Protein AF-A0A9W7LDR5-F1 (afdb_monomer)

Structure (mmCIF, N/CA/C/O backbone):
data_AF-A0A9W7LDR5-F1
#
_entry.id   AF-A0A9W7LDR5-F1
#
loop_
_atom_site.group_PDB
_atom_site.id
_atom_site.type_symbol
_atom_site.label_atom_id
_atom_site.label_alt_id
_atom_site.label_comp_id
_atom_site.label_asym_id
_atom_site.label_entity_id
_atom_site.label_seq_id
_atom_site.pdbx_PDB_ins_code
_atom_site.Cartn_x
_atom_site.Cartn_y
_atom_site.Cartn_z
_atom_site.occupancy
_atom_site.B_iso_or_equiv
_atom_site.auth_seq_id
_atom_site.auth_comp_id
_atom_site.auth_asym_id
_atom_site.auth_atom_id
_atom_site.pdbx_PDB_model_num
ATOM 1 N N . MET A 1 1 ? 31.366 5.902 -40.388 1.00 29.73 1 MET A N 1
ATOM 2 C CA . MET A 1 1 ? 31.018 4.593 -39.787 1.00 29.73 1 MET A CA 1
ATOM 3 C C . MET A 1 1 ? 30.268 4.828 -38.484 1.00 29.73 1 MET A C 1
ATOM 5 O O . MET A 1 1 ? 30.766 5.559 -37.641 1.00 29.73 1 MET A O 1
ATOM 9 N N . SER A 1 2 ? 29.068 4.271 -38.332 1.00 25.78 2 SER A N 1
ATOM 10 C CA . SER A 1 2 ? 28.262 4.372 -37.106 1.00 25.78 2 SER A CA 1
ATOM 11 C C . SER A 1 2 ? 28.671 3.299 -36.084 1.00 25.78 2 SER A C 1
ATOM 13 O O . SER A 1 2 ? 28.709 2.128 -36.468 1.00 25.78 2 SER A O 1
ATOM 15 N N . PRO A 1 3 ? 28.916 3.628 -34.801 1.00 29.62 3 PRO A N 1
ATOM 16 C CA . PRO A 1 3 ? 29.170 2.612 -33.784 1.00 29.62 3 PRO A CA 1
ATOM 17 C C . PRO A 1 3 ? 27.895 1.798 -33.522 1.00 29.62 3 PRO A C 1
ATOM 19 O O . PRO A 1 3 ? 26.805 2.354 -33.364 1.00 29.62 3 PRO A O 1
ATOM 22 N N . THR A 1 4 ? 28.034 0.474 -33.493 1.00 34.97 4 THR A N 1
ATOM 23 C CA . THR A 1 4 ? 26.921 -0.472 -33.340 1.00 34.97 4 THR A CA 1
ATOM 24 C C . THR A 1 4 ? 26.300 -0.411 -31.938 1.00 34.97 4 THR A C 1
ATOM 26 O O . THR A 1 4 ? 26.943 -0.016 -30.961 1.00 34.97 4 THR A O 1
ATOM 29 N N . SER A 1 5 ? 25.036 -0.834 -31.817 1.00 38.09 5 SER A N 1
ATOM 30 C CA . SER A 1 5 ? 24.276 -0.847 -30.551 1.00 38.09 5 SER A CA 1
ATOM 31 C C . SER A 1 5 ? 24.992 -1.586 -29.409 1.00 38.09 5 SER A C 1
ATOM 33 O O . SER A 1 5 ? 24.881 -1.179 -28.251 1.00 38.09 5 SER A O 1
ATOM 35 N N . SER A 1 6 ? 25.794 -2.602 -29.745 1.00 30.00 6 SER A N 1
ATOM 36 C CA . SER A 1 6 ? 26.651 -3.358 -28.823 1.00 30.00 6 SER A CA 1
ATOM 37 C C . SER A 1 6 ? 27.569 -2.465 -27.977 1.00 30.00 6 SER A C 1
ATOM 39 O O . SER A 1 6 ? 27.677 -2.660 -26.769 1.00 30.00 6 SER A O 1
ATOM 41 N N . SER A 1 7 ? 28.201 -1.450 -28.580 1.00 31.28 7 SER A N 1
ATOM 42 C CA . SER A 1 7 ? 29.142 -0.563 -27.875 1.00 31.28 7 SER A CA 1
ATOM 43 C C . SER A 1 7 ? 28.448 0.274 -26.789 1.00 31.28 7 SER A C 1
ATOM 45 O O . SER A 1 7 ? 28.997 0.477 -25.705 1.00 31.28 7 SER A O 1
ATOM 47 N N . ARG A 1 8 ? 27.196 0.690 -27.031 1.00 39.06 8 ARG A N 1
ATOM 48 C CA . ARG A 1 8 ? 26.398 1.462 -26.063 1.00 39.06 8 ARG A CA 1
ATOM 49 C C . ARG A 1 8 ? 25.951 0.603 -24.879 1.00 39.06 8 ARG A C 1
ATOM 51 O O . ARG A 1 8 ? 26.099 1.035 -23.739 1.00 39.06 8 ARG A O 1
ATOM 58 N N . SER A 1 9 ? 25.468 -0.616 -25.136 1.00 37.31 9 SER A N 1
ATOM 59 C CA . SER A 1 9 ? 25.101 -1.569 -24.075 1.00 37.31 9 SER A CA 1
ATOM 60 C C . SER A 1 9 ? 26.313 -1.947 -23.210 1.00 37.31 9 SER A C 1
ATOM 62 O O . SER A 1 9 ? 26.212 -1.968 -21.983 1.00 37.31 9 SER A O 1
ATOM 64 N N . SER A 1 10 ? 27.491 -2.134 -23.821 1.00 30.98 10 SER A N 1
ATOM 65 C CA . SER A 1 10 ? 28.729 -2.469 -23.104 1.00 30.98 10 SER A CA 1
ATOM 66 C C . SER A 1 10 ? 29.139 -1.415 -22.070 1.00 30.98 10 SER A C 1
ATOM 68 O O . SER A 1 10 ? 29.584 -1.782 -20.985 1.00 30.98 10 SER A O 1
ATOM 70 N N . LEU A 1 11 ? 28.986 -0.118 -22.363 1.00 37.34 11 LEU A N 1
ATOM 71 C CA . LEU A 1 11 ? 29.343 0.954 -21.422 1.00 37.34 11 LEU A CA 1
ATOM 72 C C . LEU A 1 11 ? 28.373 1.040 -20.236 1.00 37.34 11 LEU A C 1
ATOM 74 O O . LEU A 1 11 ? 28.818 1.140 -19.092 1.00 37.34 11 LEU A O 1
ATOM 78 N N . TYR A 1 12 ? 27.062 0.933 -20.479 1.00 38.19 12 TYR A N 1
ATOM 79 C CA . TYR A 1 12 ? 26.074 0.897 -19.394 1.00 38.19 12 TYR A CA 1
ATOM 80 C C . TYR A 1 12 ? 26.207 -0.368 -18.531 1.00 38.19 12 TYR A C 1
ATOM 82 O O . TYR A 1 12 ? 26.127 -0.278 -17.307 1.00 38.19 12 TYR A O 1
ATOM 90 N N . THR A 1 13 ? 26.490 -1.522 -19.141 1.00 38.00 13 THR A N 1
ATOM 91 C CA . THR A 1 13 ? 26.694 -2.795 -18.428 1.00 38.00 13 THR A CA 1
ATOM 92 C C . THR A 1 13 ? 28.002 -2.804 -17.628 1.00 38.00 13 THR A C 1
ATOM 94 O O . THR A 1 13 ? 28.019 -3.247 -16.479 1.00 38.00 13 THR A O 1
ATOM 97 N N . SER A 1 14 ? 29.092 -2.263 -18.183 1.00 30.72 14 SER A N 1
ATOM 98 C CA . SER A 1 14 ? 30.386 -2.159 -17.492 1.00 30.72 14 SER A CA 1
ATOM 99 C C . SER A 1 14 ? 30.311 -1.238 -16.266 1.00 30.72 14 SER A C 1
ATOM 101 O O . SER A 1 14 ? 30.762 -1.611 -15.183 1.00 30.72 14 SER A O 1
ATOM 103 N N . LEU A 1 15 ? 29.629 -0.090 -16.380 1.00 38.81 15 LEU A N 1
ATOM 104 C CA . LEU A 1 15 ? 29.368 0.795 -15.236 1.00 38.81 15 LEU A CA 1
ATOM 105 C C . LEU A 1 15 ? 28.447 0.147 -14.189 1.00 38.81 15 LEU A C 1
ATOM 107 O O . LEU A 1 15 ? 28.688 0.294 -12.994 1.00 38.81 15 LEU A O 1
ATOM 111 N N . TYR A 1 16 ? 27.429 -0.607 -14.618 1.00 41.06 16 TYR A N 1
ATOM 112 C CA . TYR A 1 16 ? 26.545 -1.350 -13.714 1.00 41.06 16 TYR A CA 1
ATOM 113 C C . TYR A 1 16 ? 27.289 -2.448 -12.934 1.00 41.06 16 TYR A C 1
ATOM 115 O O . TYR A 1 16 ? 27.042 -2.635 -11.746 1.00 41.06 16 TYR A O 1
ATOM 123 N N . THR A 1 17 ? 28.237 -3.136 -13.578 1.00 34.41 17 THR A N 1
ATOM 124 C CA . THR A 1 17 ? 29.053 -4.187 -12.946 1.00 34.41 17 THR A CA 1
ATOM 125 C C . THR A 1 17 ? 30.077 -3.591 -11.974 1.00 34.41 17 THR A C 1
ATOM 127 O O . THR A 1 17 ? 30.205 -4.069 -10.849 1.00 34.41 17 THR A O 1
ATOM 130 N N . SER A 1 18 ? 30.744 -2.499 -12.367 1.00 31.95 18 SER A N 1
ATOM 131 C CA . SER A 1 18 ? 31.741 -1.790 -11.546 1.00 31.95 18 SER A CA 1
ATOM 132 C C . SER A 1 18 ? 31.154 -1.200 -10.250 1.00 31.95 18 SER A C 1
ATOM 134 O O . SER A 1 18 ? 31.838 -1.101 -9.235 1.00 31.95 18 SER A O 1
ATOM 136 N N . LEU A 1 19 ? 29.856 -0.874 -10.240 1.00 34.91 19 LEU A N 1
ATOM 137 C CA . LEU A 1 19 ? 29.134 -0.388 -9.055 1.00 34.91 19 LEU A CA 1
ATOM 138 C C . LEU A 1 19 ? 28.578 -1.500 -8.140 1.00 34.91 19 LEU A C 1
ATOM 140 O O . LEU A 1 19 ? 27.976 -1.183 -7.114 1.00 34.91 19 LEU A O 1
ATOM 144 N N . HIS A 1 20 ? 28.752 -2.784 -8.483 1.00 32.75 20 HIS A N 1
ATOM 145 C CA . HIS A 1 20 ? 28.133 -3.906 -7.762 1.00 32.75 20 HIS A CA 1
ATOM 146 C C . HIS A 1 20 ? 29.092 -5.005 -7.265 1.00 32.75 20 HIS A C 1
ATOM 148 O O . HIS A 1 20 ? 28.629 -5.972 -6.658 1.00 32.75 20 HIS A O 1
ATOM 154 N N . THR A 1 21 ? 30.411 -4.861 -7.426 1.00 26.27 21 THR A N 1
ATOM 155 C CA . THR A 1 21 ? 31.402 -5.755 -6.795 1.00 26.27 21 THR A CA 1
ATOM 156 C C . THR A 1 21 ? 31.732 -5.320 -5.357 1.00 26.27 21 THR A C 1
ATOM 158 O O . THR A 1 21 ? 32.240 -4.211 -5.172 1.00 26.27 21 THR A O 1
ATOM 161 N N . PRO A 1 22 ? 31.513 -6.160 -4.324 1.00 28.06 22 PRO A N 1
ATOM 162 C CA . PRO A 1 22 ? 31.871 -5.837 -2.944 1.00 28.06 22 PRO A CA 1
ATOM 163 C C . PRO A 1 22 ? 33.364 -6.100 -2.682 1.00 28.06 22 PRO A C 1
ATOM 165 O O . PRO A 1 22 ? 33.739 -7.119 -2.102 1.00 28.06 22 PRO A O 1
ATOM 168 N N . SER A 1 23 ? 34.228 -5.174 -3.098 1.00 24.89 23 SER A N 1
ATOM 169 C CA . SER A 1 23 ? 35.667 -5.241 -2.810 1.00 24.89 23 SER A CA 1
ATOM 170 C C . SER A 1 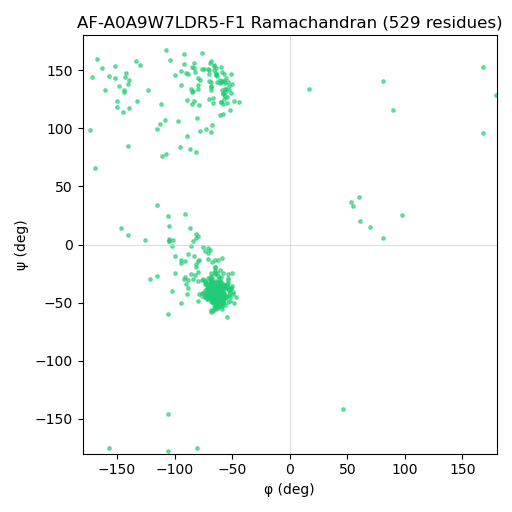23 ? 35.956 -4.802 -1.371 1.00 24.89 23 SER A C 1
ATOM 172 O O . SER A 1 23 ? 36.038 -3.614 -1.065 1.00 24.89 23 SER A O 1
ATOM 174 N N . TYR A 1 24 ? 36.099 -5.782 -0.478 1.00 25.44 24 TYR A N 1
ATOM 175 C CA . TYR A 1 24 ? 36.495 -5.590 0.918 1.00 25.44 24 TYR A CA 1
ATOM 176 C C . TYR A 1 24 ? 38.023 -5.428 1.021 1.00 25.44 24 TYR A C 1
ATOM 178 O O . TYR A 1 24 ? 38.754 -6.405 0.886 1.00 25.44 24 TYR A O 1
ATOM 186 N N . THR A 1 25 ? 38.515 -4.224 1.327 1.00 24.67 25 THR A N 1
ATOM 187 C CA . THR A 1 25 ? 39.899 -3.999 1.796 1.00 24.67 25 THR A CA 1
ATOM 188 C C . THR A 1 25 ? 39.933 -2.875 2.839 1.00 24.67 25 THR A C 1
ATOM 190 O O . THR A 1 25 ? 39.323 -1.830 2.602 1.00 24.67 25 THR A O 1
ATOM 193 N N . PRO A 1 26 ? 40.614 -3.053 3.987 1.00 25.98 26 PRO A N 1
ATOM 194 C CA . PRO A 1 26 ? 40.656 -2.058 5.057 1.00 25.98 26 PRO A CA 1
ATOM 195 C C . PRO A 1 26 ? 41.699 -0.969 4.775 1.00 25.98 26 PRO A C 1
ATOM 197 O O . PRO A 1 26 ? 42.753 -1.250 4.208 1.00 25.98 26 PRO A O 1
ATOM 200 N N . VAL A 1 27 ? 41.452 0.260 5.239 1.00 25.25 27 VAL A N 1
ATOM 201 C CA . VAL A 1 27 ? 42.454 1.341 5.230 1.00 25.25 27 VAL A CA 1
ATOM 202 C C . VAL A 1 27 ? 42.655 1.877 6.648 1.00 25.25 27 VAL A C 1
ATOM 204 O O . VAL A 1 27 ? 41.703 2.090 7.399 1.00 25.25 27 VAL A O 1
ATOM 207 N N . HIS A 1 28 ? 43.928 2.024 7.013 1.00 24.23 28 HIS A N 1
ATOM 208 C CA . HIS A 1 28 ? 44.413 2.351 8.352 1.00 24.23 28 HIS A CA 1
ATOM 209 C C . HIS A 1 28 ? 44.082 3.778 8.818 1.00 24.23 28 HIS A C 1
ATOM 211 O O . HIS A 1 28 ? 43.926 4.704 8.026 1.00 24.23 28 HIS A O 1
ATOM 217 N N . LYS A 1 29 ? 44.088 3.963 10.146 1.00 27.28 29 LYS A N 1
ATOM 218 C CA . LYS A 1 29 ? 44.229 5.281 10.785 1.00 27.28 29 LYS A CA 1
ATOM 219 C C . LYS A 1 29 ? 45.638 5.840 10.555 1.00 27.28 29 LYS A C 1
ATOM 221 O O . LYS A 1 29 ? 46.610 5.130 10.804 1.00 27.28 29 LYS A O 1
ATOM 226 N N . SER A 1 30 ? 45.739 7.139 10.289 1.00 24.44 30 SER A N 1
ATOM 227 C CA . SER A 1 30 ? 46.924 7.942 10.621 1.00 24.44 30 SER A CA 1
ATOM 228 C C . SER A 1 30 ? 46.522 9.391 10.904 1.00 24.44 30 SER A C 1
ATOM 230 O O . SER A 1 30 ? 45.975 10.069 10.036 1.00 24.44 30 SER A O 1
ATOM 232 N N . SER A 1 31 ? 46.780 9.854 12.125 1.00 23.12 31 SER A N 1
ATOM 233 C CA . SER A 1 31 ? 46.592 11.245 12.555 1.00 23.12 31 SER A CA 1
ATOM 234 C C . SER A 1 31 ? 47.754 12.124 12.084 1.00 23.12 31 SER A C 1
ATOM 236 O O . SER A 1 31 ? 48.887 11.672 12.194 1.00 23.12 31 SER A O 1
ATOM 238 N N . ILE A 1 32 ? 47.504 13.384 11.702 1.00 24.00 32 ILE A N 1
ATOM 239 C CA . ILE A 1 32 ? 48.463 14.507 11.807 1.00 24.00 32 ILE A CA 1
ATOM 240 C C . ILE A 1 32 ? 47.692 15.822 12.060 1.00 24.00 32 ILE A C 1
ATOM 242 O O . ILE A 1 32 ? 46.667 16.089 11.439 1.00 24.00 32 ILE A O 1
ATOM 246 N N . VAL A 1 33 ? 48.227 16.608 12.997 1.00 23.02 33 VAL A N 1
ATOM 247 C CA . VAL A 1 33 ? 47.920 17.975 13.486 1.00 23.02 33 VAL A CA 1
ATOM 248 C C . VAL A 1 33 ? 49.290 18.496 14.006 1.00 23.02 33 VAL A C 1
ATOM 250 O O . VAL A 1 33 ? 50.079 17.629 14.399 1.00 23.02 33 VAL A O 1
ATOM 253 N N . PRO A 1 34 ? 49.652 19.804 14.069 1.00 35.00 34 PRO A N 1
ATOM 254 C CA . PRO A 1 34 ? 48.904 21.057 13.849 1.00 35.00 34 PRO A CA 1
ATOM 255 C C . PRO A 1 34 ? 49.311 21.707 12.482 1.00 35.00 34 PRO A C 1
ATOM 257 O O . PRO A 1 34 ? 49.510 20.938 11.550 1.00 35.00 34 PRO A O 1
ATOM 260 N N . SER A 1 35 ? 49.395 23.022 12.192 1.00 21.34 35 SER A N 1
ATOM 261 C CA . SER A 1 35 ? 49.406 24.247 13.017 1.00 21.34 35 SER A CA 1
ATOM 262 C C . SER A 1 35 ? 48.960 25.545 12.300 1.00 21.34 35 SER A C 1
ATOM 264 O O . SER A 1 35 ? 48.444 25.542 11.187 1.00 21.34 35 SER A O 1
ATOM 266 N N . SER A 1 36 ? 49.077 26.655 13.037 1.00 21.92 36 SER A N 1
ATOM 267 C CA . SER A 1 36 ? 48.624 28.032 12.796 1.00 21.92 36 SER A CA 1
ATOM 268 C C . SER A 1 36 ? 49.541 28.912 11.933 1.00 21.92 36 SER A C 1
ATOM 270 O O . SER A 1 36 ? 50.758 28.808 12.056 1.00 21.92 36 SER A O 1
ATOM 272 N N . THR A 1 37 ? 48.977 29.949 11.291 1.00 22.55 37 THR A N 1
ATOM 273 C CA . THR A 1 37 ? 49.416 31.361 11.465 1.00 22.55 37 THR A CA 1
ATOM 274 C C . THR A 1 37 ? 48.286 32.340 11.096 1.00 22.55 37 THR A C 1
ATOM 276 O O . THR A 1 37 ? 47.465 32.079 10.221 1.00 22.55 37 THR A O 1
ATOM 279 N N . THR A 1 38 ? 48.231 33.454 11.825 1.00 22.33 38 THR A N 1
ATOM 280 C CA . THR A 1 38 ? 47.199 34.502 11.853 1.00 22.33 38 THR A CA 1
ATOM 281 C C . THR A 1 38 ? 47.340 35.557 10.747 1.00 22.33 38 THR A C 1
ATOM 283 O O . THR A 1 38 ? 48.460 35.951 10.429 1.00 22.33 38 THR A O 1
ATOM 286 N N . LYS A 1 39 ? 46.223 36.173 10.319 1.00 22.70 39 LYS A N 1
ATOM 287 C CA . LYS A 1 39 ? 46.075 37.648 10.304 1.00 22.70 39 LYS A CA 1
ATOM 288 C C . LYS A 1 39 ? 44.614 38.098 10.166 1.00 22.70 39 LYS A C 1
ATOM 290 O O . LYS A 1 39 ? 43.772 37.371 9.655 1.00 22.70 39 LYS A O 1
ATOM 295 N N . SER A 1 40 ? 44.334 39.281 10.705 1.00 20.36 40 SER A N 1
ATOM 296 C CA . SER A 1 40 ? 43.008 39.852 10.958 1.00 20.36 40 SER A CA 1
ATOM 297 C C . SER A 1 40 ? 42.606 40.930 9.948 1.00 20.36 40 SER A C 1
ATOM 299 O O . SER A 1 40 ? 43.456 41.596 9.358 1.00 20.36 40 SER A O 1
ATOM 301 N N . THR A 1 41 ? 41.300 41.191 9.828 1.00 22.88 41 THR A N 1
ATOM 302 C CA . THR A 1 41 ? 40.771 42.516 9.446 1.00 22.88 41 THR A CA 1
ATOM 303 C C . THR A 1 41 ? 39.368 42.704 10.046 1.00 22.88 41 THR A C 1
ATOM 305 O O . THR A 1 41 ? 38.633 41.733 10.205 1.00 22.88 41 THR A O 1
ATOM 308 N N . GLN A 1 42 ? 39.040 43.927 10.473 1.00 20.70 42 GLN A N 1
ATOM 309 C CA . GLN A 1 42 ? 37.832 44.295 11.237 1.00 20.70 42 GLN A CA 1
ATOM 310 C C . GLN A 1 42 ? 36.786 45.046 10.377 1.00 20.70 42 GLN A C 1
ATOM 312 O O . GLN A 1 42 ? 37.052 45.343 9.217 1.00 20.70 42 GLN A O 1
ATOM 317 N N . PHE A 1 43 ? 35.684 45.451 11.036 1.00 21.16 43 PHE A N 1
ATOM 318 C CA . PHE A 1 43 ? 34.625 46.401 10.627 1.00 21.16 43 PHE A CA 1
ATOM 319 C C . PHE A 1 43 ? 33.521 45.850 9.698 1.00 21.16 43 PHE A C 1
ATOM 321 O O . PHE A 1 43 ? 33.796 45.088 8.781 1.00 21.16 43 PHE A O 1
ATOM 328 N N . SER A 1 44 ? 32.238 46.208 9.861 1.00 21.47 44 SER A N 1
ATOM 329 C CA . SER A 1 44 ? 31.513 46.790 11.017 1.00 21.47 44 SER A CA 1
ATOM 330 C C . SER A 1 44 ? 29.993 46.715 10.795 1.00 21.47 44 SER A C 1
ATOM 332 O O . SER A 1 44 ? 29.526 46.615 9.665 1.00 21.47 44 SER A O 1
ATOM 334 N N . THR A 1 45 ? 29.213 46.808 11.873 1.00 23.41 45 THR A N 1
ATOM 335 C CA . THR A 1 45 ? 27.741 46.908 11.862 1.00 23.41 45 THR A CA 1
ATOM 336 C C . THR A 1 45 ? 27.204 48.176 11.192 1.00 23.41 45 THR A C 1
ATOM 338 O O . THR A 1 45 ? 27.759 49.253 11.400 1.00 23.41 45 THR A O 1
ATOM 341 N N . SER A 1 46 ? 26.042 48.086 10.535 1.00 21.98 46 SER A N 1
ATOM 342 C CA . SER A 1 46 ? 25.059 49.181 10.420 1.00 21.98 46 SER A CA 1
ATOM 343 C C . SER A 1 46 ? 23.680 48.639 10.048 1.00 21.98 46 SER A C 1
ATOM 345 O O . SER A 1 46 ? 23.546 47.822 9.141 1.00 21.98 46 SER A O 1
ATOM 347 N N . SER A 1 47 ? 22.661 49.097 10.767 1.00 23.00 47 SER A N 1
ATOM 348 C CA . SER A 1 47 ? 21.247 48.837 10.511 1.00 23.00 47 SER A CA 1
ATOM 349 C C . SER A 1 47 ? 20.602 50.017 9.780 1.00 23.00 47 SER A C 1
ATOM 351 O O . SER A 1 47 ? 20.918 51.170 10.067 1.00 23.00 47 SER A O 1
ATOM 353 N N . SER A 1 48 ? 19.638 49.751 8.897 1.00 24.94 48 SER A N 1
ATOM 354 C CA . SER A 1 48 ? 18.693 50.774 8.437 1.00 24.94 48 SER A CA 1
ATOM 355 C C . SER A 1 48 ? 17.338 50.167 8.066 1.00 24.94 48 SER A C 1
ATOM 357 O O . SER A 1 48 ? 17.221 49.257 7.248 1.00 24.94 48 SER A O 1
ATOM 359 N N . SER A 1 49 ? 16.298 50.684 8.712 1.00 22.86 49 SER A N 1
ATOM 360 C CA . SER A 1 49 ? 14.896 50.560 8.320 1.00 22.86 49 SER A CA 1
ATOM 361 C C . SER A 1 49 ? 14.505 51.754 7.444 1.00 22.86 49 SER A C 1
ATOM 363 O O . SER A 1 49 ? 15.116 52.808 7.570 1.00 22.86 49 SER A O 1
ATOM 365 N N . LEU A 1 50 ? 13.486 51.593 6.591 1.00 22.31 50 LEU A N 1
ATOM 366 C CA . LEU A 1 50 ? 12.631 52.635 5.980 1.00 22.31 50 LEU A CA 1
ATOM 367 C C . LEU A 1 50 ? 11.516 51.872 5.220 1.00 22.31 50 LEU A C 1
ATOM 369 O O . LEU A 1 50 ? 11.798 51.153 4.271 1.00 22.31 50 LEU A O 1
ATOM 373 N N . PHE A 1 51 ? 10.323 51.725 5.800 1.00 22.98 51 PHE A N 1
ATOM 374 C CA . PHE A 1 51 ? 9.154 52.623 5.706 1.00 22.98 51 PHE A CA 1
ATOM 375 C C . PHE A 1 51 ? 8.201 52.294 4.541 1.00 22.98 51 PHE A C 1
ATOM 377 O O . PHE A 1 51 ? 8.522 52.493 3.375 1.00 22.98 51 PHE A O 1
ATOM 384 N N . SER A 1 52 ? 6.972 51.903 4.885 1.00 22.56 52 SER A N 1
ATOM 385 C CA . SER A 1 52 ? 5.790 52.085 4.036 1.00 22.56 52 SER A CA 1
ATOM 386 C C . SER A 1 52 ? 4.613 52.491 4.921 1.00 22.56 52 SER A C 1
ATOM 388 O O . SER A 1 52 ? 4.225 51.755 5.827 1.00 22.56 52 SER A O 1
ATOM 390 N N . THR A 1 53 ? 4.100 53.691 4.684 1.00 21.66 53 THR A N 1
ATOM 391 C CA . THR A 1 53 ? 3.106 54.381 5.512 1.00 21.66 53 THR A CA 1
ATOM 392 C C . THR A 1 53 ? 1.693 53.841 5.279 1.00 21.66 53 THR A C 1
ATOM 394 O O . THR A 1 53 ? 1.298 53.637 4.134 1.00 21.66 53 THR A O 1
ATOM 397 N N . SER A 1 54 ? 0.887 53.722 6.334 1.00 24.72 54 SER A N 1
ATOM 398 C CA . SER A 1 54 ? -0.574 53.612 6.218 1.00 24.72 54 SER A CA 1
ATOM 399 C C . SER A 1 54 ? -1.254 54.344 7.375 1.00 24.72 54 SER A C 1
ATOM 401 O O . SER A 1 54 ? -0.848 54.207 8.528 1.00 24.72 54 SER A O 1
ATOM 403 N N . SER A 1 55 ? -2.242 55.170 7.038 1.00 24.11 55 SER A N 1
ATOM 404 C CA . SER A 1 55 ? -2.874 56.164 7.907 1.00 24.11 55 SER A CA 1
ATOM 405 C C . SER A 1 55 ? -3.857 55.577 8.921 1.00 24.11 55 SER A C 1
ATOM 407 O O . SER A 1 55 ? -4.527 54.576 8.679 1.00 24.11 55 SER A O 1
ATOM 409 N N . THR A 1 56 ? -3.978 56.259 10.057 1.00 22.36 56 THR A N 1
ATOM 410 C CA . THR A 1 56 ? -4.955 55.983 11.113 1.00 22.36 56 THR A CA 1
ATOM 411 C C . THR A 1 56 ? -6.379 56.303 10.662 1.00 22.36 56 THR A C 1
ATOM 413 O O . THR A 1 56 ? -6.648 57.378 10.127 1.00 22.36 56 THR A O 1
ATOM 416 N N . THR A 1 57 ? -7.335 55.429 10.973 1.00 23.08 57 THR A N 1
ATOM 417 C CA . THR A 1 57 ? -8.750 55.810 11.106 1.00 23.08 57 THR A CA 1
ATOM 418 C C . THR A 1 57 ? -9.376 54.971 12.213 1.00 23.08 57 THR A C 1
ATOM 420 O O . THR A 1 57 ? -9.458 53.750 12.115 1.00 23.08 57 THR A O 1
ATOM 423 N N . THR A 1 58 ? -9.765 55.626 13.300 1.00 25.28 58 THR A N 1
ATOM 424 C CA . THR A 1 58 ? -10.340 55.002 14.493 1.00 25.28 58 THR A CA 1
ATOM 425 C C . THR A 1 58 ? -11.834 54.762 14.297 1.00 25.28 58 THR A C 1
ATOM 427 O O . THR A 1 58 ? -12.580 55.715 14.102 1.00 25.28 58 THR A O 1
ATOM 430 N N . THR A 1 59 ? -12.295 53.520 14.436 1.00 24.95 59 THR A N 1
ATOM 431 C CA . THR A 1 59 ? -13.687 53.211 14.811 1.00 24.95 59 THR A CA 1
ATOM 432 C C . THR A 1 59 ? -13.711 52.009 15.750 1.00 24.95 59 THR A C 1
ATOM 434 O O . THR A 1 59 ? -12.836 51.145 15.710 1.00 24.95 59 THR A O 1
ATOM 437 N N . SER A 1 60 ? -14.678 52.010 16.662 1.00 26.28 60 SER A N 1
ATOM 438 C CA . SER A 1 60 ? -14.877 50.978 17.676 1.00 26.28 60 SER A CA 1
ATOM 439 C C . SER A 1 60 ? -15.471 49.698 17.086 1.00 26.28 60 SER A C 1
ATOM 441 O O . SER A 1 60 ? -16.256 49.770 16.144 1.00 26.28 60 SER A O 1
ATOM 443 N N . ASN A 1 61 ? -15.175 48.544 17.697 1.00 26.45 61 ASN A N 1
ATOM 444 C CA . ASN A 1 61 ? -16.162 47.618 18.288 1.00 26.45 61 ASN A CA 1
ATOM 445 C C . ASN A 1 61 ? -15.523 46.260 18.649 1.00 26.45 61 ASN A C 1
ATOM 447 O O . ASN A 1 61 ? -14.520 45.868 18.068 1.00 26.45 61 ASN A O 1
ATOM 451 N N . THR A 1 62 ? -16.119 45.613 19.659 1.00 27.08 62 THR A N 1
ATOM 452 C CA . THR A 1 62 ? -16.055 44.192 20.082 1.00 27.08 62 THR A CA 1
ATOM 453 C C . THR A 1 62 ? -14.924 43.269 19.573 1.00 27.08 62 THR A C 1
ATOM 455 O O . THR A 1 62 ? -14.726 43.123 18.368 1.00 27.08 62 THR A O 1
ATOM 458 N N . PRO A 1 63 ? -14.279 42.476 20.461 1.00 27.47 63 PRO A N 1
ATOM 459 C CA . PRO A 1 63 ? -13.378 41.416 20.024 1.00 27.47 63 PRO A CA 1
ATOM 460 C C . PRO A 1 63 ? -14.165 40.306 19.313 1.00 27.47 63 PRO A C 1
ATOM 462 O O . PRO A 1 63 ? -14.803 39.469 19.953 1.00 27.47 63 PRO A O 1
ATOM 465 N N . GLN A 1 64 ? -14.104 40.285 17.979 1.00 26.02 64 GLN A N 1
ATOM 466 C CA . GLN A 1 64 ? -14.460 39.094 17.211 1.00 26.02 64 GLN A CA 1
ATOM 467 C C . GLN A 1 64 ? -13.487 37.952 17.553 1.00 26.02 64 GLN A C 1
ATOM 469 O O . GLN A 1 64 ? -12.294 38.206 17.751 1.00 26.02 64 GLN A O 1
ATOM 474 N N . PRO A 1 65 ? -13.951 36.688 17.591 1.00 30.06 65 PRO A N 1
ATOM 475 C CA . PRO A 1 65 ? -13.043 35.553 17.677 1.00 30.06 65 PRO A CA 1
ATOM 476 C C . PRO A 1 65 ? -12.115 35.550 16.449 1.00 30.06 65 PRO A C 1
ATOM 478 O O . PRO A 1 65 ? -12.571 35.869 15.346 1.00 30.06 65 PRO A O 1
ATOM 481 N N . PRO A 1 66 ? -10.825 35.198 16.602 1.00 32.91 66 PRO A N 1
ATOM 482 C CA . PRO A 1 66 ? -9.892 35.197 15.486 1.00 32.91 66 PRO A CA 1
ATOM 483 C C . PRO A 1 66 ? -10.379 34.232 14.403 1.00 32.91 66 PRO A C 1
ATOM 485 O O . PRO A 1 66 ? -10.571 33.040 14.651 1.00 32.91 66 PRO A O 1
ATOM 488 N N . SER A 1 67 ? -10.567 34.754 13.191 1.00 34.03 67 SER A N 1
ATOM 489 C CA . SER A 1 67 ? -10.898 33.956 12.010 1.00 34.03 67 SER A CA 1
ATOM 490 C C . SER A 1 67 ? -9.880 32.821 11.828 1.00 34.03 67 SER A C 1
ATOM 492 O O . SER A 1 67 ? -8.681 33.074 12.001 1.00 34.03 67 SER A O 1
ATOM 494 N N . PRO A 1 68 ? -10.302 31.602 11.444 1.00 40.44 68 PRO A N 1
ATOM 495 C CA . PRO A 1 68 ? -9.386 30.480 11.286 1.00 40.44 68 PRO A CA 1
ATOM 496 C C . PRO A 1 68 ? -8.328 30.829 10.236 1.00 40.44 68 PRO A C 1
ATOM 498 O O . PRO A 1 68 ? -8.657 31.201 9.109 1.00 40.44 68 PRO A O 1
ATOM 501 N N . PHE A 1 69 ? -7.059 30.754 10.647 1.00 41.34 69 PHE A N 1
ATOM 502 C CA . PHE A 1 69 ? -5.901 31.214 9.885 1.00 41.34 69 PHE A CA 1
ATOM 503 C C . PHE A 1 69 ? -5.971 30.797 8.412 1.00 41.34 69 PHE A C 1
ATOM 505 O O . PHE A 1 69 ? -6.022 29.608 8.094 1.00 41.34 69 PHE A O 1
ATOM 512 N N . SER A 1 70 ? -5.923 31.791 7.517 1.00 40.16 70 SER A N 1
ATOM 513 C CA . SER A 1 70 ? -5.862 31.569 6.072 1.00 40.16 70 SER A CA 1
ATOM 514 C C . SER A 1 70 ? -4.719 30.603 5.754 1.00 40.16 70 SER A C 1
ATOM 516 O O . SER A 1 70 ? -3.555 30.889 6.051 1.00 40.16 70 SER A O 1
ATOM 518 N N . VAL A 1 71 ? -5.057 29.424 5.219 1.00 51.09 71 VAL A N 1
ATOM 519 C CA . VAL A 1 71 ? -4.105 28.318 5.059 1.00 51.09 71 VAL A CA 1
ATOM 520 C C . VAL A 1 71 ? -3.072 28.700 4.007 1.00 51.09 71 VAL A C 1
ATOM 522 O O . VAL A 1 71 ? -3.295 28.561 2.804 1.00 51.09 71 VAL A O 1
ATOM 525 N N . CYS A 1 72 ? -1.924 29.189 4.473 1.00 60.12 72 CYS A N 1
ATOM 526 C CA . CYS A 1 72 ? -0.830 29.596 3.607 1.00 60.12 72 CYS A CA 1
ATOM 527 C C . CYS A 1 72 ? -0.424 28.414 2.700 1.00 60.12 72 CYS A C 1
ATOM 529 O O . CYS A 1 72 ? -0.224 27.304 3.206 1.00 60.12 72 CYS A O 1
ATOM 531 N N . PRO A 1 73 ? -0.277 28.596 1.372 1.00 67.81 73 PRO A N 1
ATOM 532 C CA . PRO A 1 73 ? -0.071 27.484 0.435 1.00 67.81 73 PRO A CA 1
ATOM 533 C C . PRO A 1 73 ? 1.222 26.682 0.673 1.00 67.81 73 PRO A C 1
ATOM 535 O O . PRO A 1 73 ? 1.370 25.580 0.146 1.00 67.81 73 PRO A O 1
ATOM 538 N N . VAL A 1 74 ? 2.148 27.196 1.490 1.00 79.69 74 VAL A N 1
ATOM 539 C CA . VAL A 1 74 ? 3.370 26.493 1.916 1.00 79.69 74 VAL A CA 1
ATOM 540 C C . VAL A 1 74 ? 3.152 25.510 3.074 1.00 79.69 74 VAL A C 1
ATOM 542 O O . VAL A 1 74 ? 3.967 24.605 3.254 1.00 79.69 74 VAL A O 1
ATOM 545 N N . THR A 1 75 ? 2.063 25.627 3.843 1.00 82.94 75 THR A N 1
ATOM 546 C CA . THR A 1 75 ? 1.816 24.803 5.042 1.00 82.94 75 THR A CA 1
ATOM 547 C C . THR A 1 75 ? 1.782 23.294 4.745 1.00 82.94 75 THR A C 1
ATOM 549 O O . THR A 1 75 ? 2.464 22.551 5.455 1.00 82.94 75 THR A O 1
ATOM 552 N N . PRO A 1 76 ? 1.114 22.792 3.679 1.00 87.81 76 PRO A N 1
ATOM 553 C CA . PRO A 1 76 ? 1.165 21.369 3.325 1.00 87.81 76 PRO A CA 1
ATOM 554 C C . PRO A 1 76 ? 2.573 20.878 2.970 1.00 87.81 76 PRO A C 1
ATOM 556 O O . PRO A 1 76 ? 2.917 19.735 3.275 1.00 87.81 76 PRO A O 1
ATOM 559 N N . LEU A 1 77 ? 3.404 21.727 2.354 1.00 91.12 77 LEU A N 1
ATOM 560 C CA . LEU A 1 77 ? 4.778 21.382 1.980 1.00 91.12 77 LEU A CA 1
ATOM 561 C C . LEU A 1 77 ? 5.680 21.285 3.213 1.00 91.12 77 LEU A C 1
ATOM 563 O O . LEU A 1 77 ? 6.388 20.292 3.362 1.00 91.12 77 LEU A O 1
ATOM 567 N N . LEU A 1 78 ? 5.607 22.264 4.121 1.00 92.81 78 LEU A N 1
ATOM 568 C CA . LEU A 1 78 ? 6.369 22.263 5.372 1.00 92.81 78 LEU A CA 1
ATOM 569 C C . LEU A 1 78 ? 5.972 21.081 6.272 1.00 92.81 78 LEU A C 1
ATOM 571 O O . LEU A 1 78 ? 6.832 20.364 6.777 1.00 92.81 78 LEU A O 1
ATOM 575 N N . SER A 1 79 ? 4.669 20.824 6.390 1.00 93.81 79 SER A N 1
ATOM 576 C CA . SER A 1 79 ? 4.101 19.673 7.100 1.00 93.81 79 SER A CA 1
ATOM 577 C C . SER A 1 79 ? 4.610 18.334 6.535 1.00 93.81 79 SER A C 1
ATOM 579 O O . SER A 1 79 ? 5.105 17.476 7.271 1.00 93.81 79 SER A O 1
ATOM 581 N N . THR A 1 80 ? 4.588 18.180 5.204 1.00 94.31 80 THR A N 1
ATOM 582 C CA . THR A 1 80 ? 5.119 16.991 4.510 1.00 94.31 80 THR A CA 1
ATOM 583 C C . THR A 1 80 ? 6.630 16.846 4.697 1.00 94.31 80 THR A C 1
ATOM 585 O O . THR A 1 80 ? 7.121 15.739 4.913 1.00 94.31 80 THR A O 1
ATOM 588 N N . PHE A 1 81 ? 7.379 17.949 4.652 1.00 95.62 81 PHE A N 1
ATOM 589 C CA . PHE A 1 81 ? 8.824 17.954 4.869 1.00 95.62 81 PHE A CA 1
ATOM 590 C C . PHE A 1 81 ? 9.190 17.469 6.277 1.00 95.62 81 PHE A C 1
ATOM 592 O O . PHE A 1 81 ? 10.077 16.630 6.419 1.00 95.62 81 PHE A O 1
ATOM 599 N N . THR A 1 82 ? 8.455 17.889 7.308 1.00 95.88 82 THR A N 1
ATOM 600 C CA . THR A 1 82 ? 8.665 17.397 8.678 1.00 95.88 82 THR A CA 1
ATOM 601 C C . THR A 1 82 ? 8.361 15.900 8.805 1.00 95.88 82 THR A C 1
ATOM 603 O O . THR A 1 82 ? 9.134 15.178 9.432 1.00 95.88 82 THR A O 1
ATOM 606 N N . LEU A 1 83 ? 7.319 15.384 8.139 1.00 96.31 83 LEU A N 1
ATOM 607 C CA . LEU A 1 83 ? 7.057 13.934 8.073 1.00 96.31 83 LEU A CA 1
ATOM 608 C C . LEU A 1 83 ? 8.190 13.162 7.365 1.00 96.31 83 LEU A C 1
ATOM 610 O O . LEU A 1 83 ? 8.552 12.066 7.799 1.00 96.31 83 LEU A O 1
ATOM 614 N N . ILE A 1 84 ? 8.800 13.747 6.326 1.00 96.62 84 ILE A N 1
ATOM 615 C CA . ILE A 1 84 ? 9.993 13.196 5.661 1.00 96.62 84 ILE A CA 1
ATOM 616 C C . ILE A 1 84 ? 11.202 13.184 6.609 1.00 96.62 84 ILE A C 1
ATOM 618 O O . ILE A 1 84 ? 11.911 12.179 6.677 1.00 96.62 84 ILE A O 1
ATOM 622 N N . LEU A 1 85 ? 11.433 14.259 7.369 1.00 97.06 85 LEU A N 1
ATOM 623 C CA . LEU A 1 85 ? 12.518 14.320 8.353 1.00 97.06 85 LEU A CA 1
ATOM 624 C C . LEU A 1 85 ? 12.346 13.288 9.476 1.00 97.06 85 LEU A C 1
ATOM 626 O O . LEU A 1 85 ? 13.332 12.667 9.868 1.00 97.06 85 LEU A O 1
ATOM 630 N N . ILE A 1 86 ? 11.118 13.056 9.953 1.00 97.00 86 ILE A N 1
ATOM 631 C CA . ILE A 1 86 ? 10.820 12.038 10.973 1.00 97.00 86 ILE A CA 1
ATOM 632 C C . ILE A 1 86 ? 11.144 10.628 10.448 1.00 97.00 86 ILE A C 1
ATOM 634 O O . ILE A 1 86 ? 11.862 9.877 11.111 1.00 97.00 86 ILE A O 1
ATOM 638 N N . ASP A 1 87 ? 10.694 10.272 9.240 1.00 96.25 87 ASP A N 1
ATOM 639 C CA . ASP A 1 87 ? 11.027 8.982 8.611 1.00 96.25 87 ASP A CA 1
ATOM 640 C C . ASP A 1 87 ? 12.546 8.813 8.396 1.00 96.25 87 ASP A C 1
ATOM 642 O O . ASP A 1 87 ? 13.111 7.761 8.710 1.00 96.25 87 ASP A O 1
A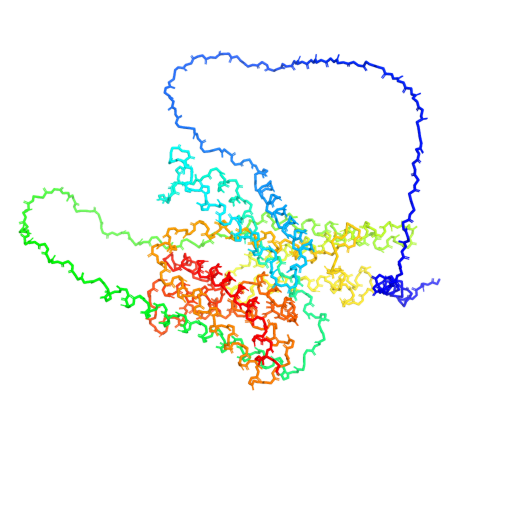TOM 646 N N . LEU A 1 88 ? 13.239 9.860 7.934 1.00 95.50 88 LEU A N 1
ATOM 647 C CA . LEU A 1 88 ? 14.699 9.865 7.778 1.00 95.50 88 LEU A CA 1
ATOM 648 C C . LEU A 1 88 ? 15.442 9.705 9.113 1.00 95.50 88 LEU A C 1
ATOM 650 O O . LEU A 1 88 ? 16.424 8.960 9.175 1.00 95.50 88 LEU A O 1
ATOM 654 N N . ALA A 1 89 ? 14.984 10.369 10.177 1.00 96.75 89 ALA A N 1
ATOM 655 C CA . ALA A 1 89 ? 15.557 10.248 11.514 1.00 96.75 89 ALA A CA 1
ATOM 656 C C . ALA A 1 89 ? 15.420 8.813 12.043 1.00 96.75 89 ALA A C 1
ATOM 658 O O . ALA A 1 89 ? 16.409 8.225 12.482 1.00 96.75 89 ALA A O 1
ATOM 659 N N . PHE A 1 90 ? 14.239 8.202 11.904 1.00 96.38 90 PHE A N 1
ATOM 660 C CA . PHE A 1 90 ? 14.020 6.807 12.291 1.00 96.38 90 PHE A CA 1
ATOM 661 C C . PHE A 1 90 ? 14.815 5.817 11.436 1.00 96.38 90 PHE A C 1
ATOM 663 O O . PHE A 1 90 ? 15.364 4.862 11.980 1.00 96.38 90 PHE A O 1
ATOM 670 N N . LYS A 1 91 ? 14.954 6.043 10.122 1.00 93.75 91 LYS A N 1
ATOM 671 C CA . LYS A 1 91 ? 15.828 5.229 9.255 1.00 93.75 91 LYS A CA 1
ATOM 672 C C . LYS A 1 91 ? 17.291 5.280 9.713 1.00 93.75 91 LYS A C 1
ATOM 674 O O . LYS A 1 91 ? 17.929 4.233 9.808 1.00 93.75 91 LYS A O 1
ATOM 679 N N . ARG A 1 92 ? 17.812 6.468 10.049 1.00 94.81 92 ARG A N 1
ATOM 680 C CA . ARG A 1 92 ? 19.175 6.638 10.591 1.00 94.81 92 ARG A CA 1
ATOM 681 C C . ARG A 1 92 ? 19.339 5.969 11.959 1.00 94.81 92 ARG A C 1
ATOM 683 O O . ARG A 1 92 ? 20.312 5.249 12.158 1.00 94.81 92 ARG A O 1
ATOM 690 N N . LEU A 1 93 ? 18.372 6.142 12.861 1.00 95.38 93 LEU A N 1
ATOM 691 C CA . LEU A 1 93 ? 18.367 5.517 14.186 1.00 95.38 93 LEU A CA 1
ATOM 692 C C . LEU A 1 93 ? 18.342 3.982 14.098 1.00 95.38 93 LEU A C 1
ATOM 694 O O . LEU A 1 93 ? 19.116 3.309 14.770 1.00 95.38 93 LEU A O 1
ATOM 698 N N . PHE A 1 94 ? 17.503 3.414 13.229 1.00 94.44 94 PHE A N 1
ATOM 699 C CA . PHE A 1 94 ? 17.409 1.962 13.037 1.00 94.44 94 PHE A CA 1
ATOM 700 C C . PHE A 1 94 ? 18.666 1.367 12.396 1.00 94.44 94 PHE A C 1
ATOM 702 O O . PHE A 1 94 ? 19.045 0.250 12.752 1.00 94.44 94 PHE A O 1
ATOM 709 N N . ALA A 1 95 ? 19.327 2.107 11.500 1.00 91.81 95 ALA A N 1
ATOM 710 C CA . ALA A 1 95 ? 20.626 1.722 10.961 1.00 91.81 95 ALA A CA 1
ATOM 711 C C . ALA A 1 95 ? 21.709 1.727 12.054 1.00 91.81 95 ALA A C 1
ATOM 713 O O . ALA A 1 95 ? 22.411 0.733 12.209 1.00 91.81 95 ALA A O 1
ATOM 714 N N . PHE A 1 96 ? 21.784 2.790 12.863 1.00 93.69 96 PHE A N 1
ATOM 715 C CA . PHE A 1 96 ? 22.722 2.899 13.988 1.00 93.69 96 PHE A CA 1
ATOM 716 C C . PHE A 1 96 ? 22.535 1.777 15.028 1.00 93.69 96 PHE A C 1
ATOM 718 O O . PHE A 1 96 ? 23.508 1.191 15.494 1.00 93.69 96 PHE A O 1
ATOM 725 N N . LEU A 1 97 ? 21.285 1.423 15.345 1.00 93.44 97 LEU A N 1
ATOM 726 C CA . LEU A 1 97 ? 20.946 0.364 16.303 1.00 93.44 97 LEU A CA 1
ATOM 727 C C . LEU A 1 97 ? 20.939 -1.061 15.702 1.00 93.44 97 LEU A C 1
ATOM 729 O O . LEU A 1 97 ? 20.591 -2.014 16.399 1.00 93.44 97 LEU A O 1
ATOM 733 N N . ASN A 1 98 ? 21.285 -1.238 14.419 1.00 90.44 98 ASN A N 1
ATOM 734 C CA . ASN A 1 98 ? 21.208 -2.521 13.699 1.00 90.44 98 ASN A CA 1
ATOM 735 C C . ASN A 1 98 ? 19.817 -3.208 13.773 1.00 90.44 98 ASN A C 1
ATOM 737 O O . ASN A 1 98 ? 19.699 -4.436 13.854 1.00 90.44 98 ASN A O 1
ATOM 741 N N . LEU A 1 99 ? 18.738 -2.416 13.738 1.00 87.50 99 LEU A N 1
ATOM 742 C CA . LEU A 1 99 ? 17.344 -2.882 13.830 1.00 87.50 99 LEU A CA 1
ATOM 743 C C . LEU A 1 99 ? 16.628 -2.987 12.473 1.00 87.50 99 LEU A C 1
ATOM 745 O O . LEU A 1 99 ? 15.546 -3.570 12.404 1.00 87.50 99 LEU A O 1
ATOM 749 N N . THR A 1 100 ? 17.221 -2.483 11.387 1.00 78.81 100 THR A N 1
ATOM 750 C CA . THR A 1 100 ? 16.60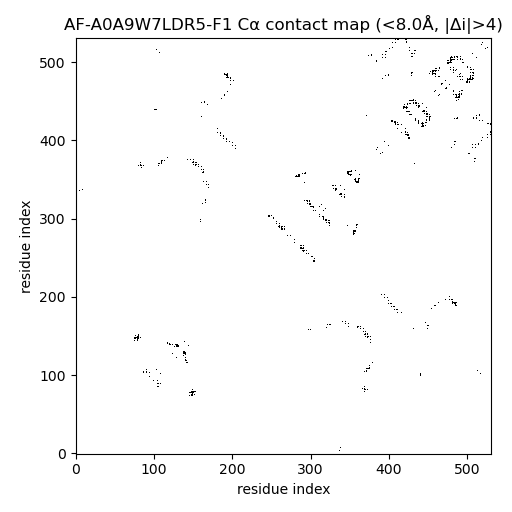4 -2.385 10.046 1.00 78.81 100 THR A CA 1
ATOM 751 C C . THR A 1 100 ? 16.058 -3.711 9.497 1.00 78.81 100 THR A C 1
ATOM 753 O O . THR A 1 100 ? 15.044 -3.726 8.807 1.00 78.81 100 THR A O 1
ATOM 756 N N . THR A 1 101 ? 16.695 -4.845 9.807 1.00 75.81 101 THR A N 1
ATOM 757 C CA . THR A 1 101 ? 16.250 -6.186 9.371 1.00 75.81 101 THR A CA 1
ATOM 758 C C . THR A 1 101 ? 15.255 -6.847 10.332 1.00 75.81 101 THR A C 1
ATOM 760 O O . THR A 1 101 ? 14.701 -7.909 10.016 1.00 75.81 101 THR A O 1
ATOM 763 N N . LYS A 1 102 ? 15.038 -6.241 11.507 1.00 84.81 102 LYS A N 1
ATOM 764 C CA . LYS A 1 102 ? 14.160 -6.733 12.572 1.00 84.81 102 LYS A CA 1
ATOM 765 C C . LYS A 1 102 ? 12.765 -6.122 12.480 1.00 84.81 102 LYS A C 1
ATOM 767 O O . LYS A 1 102 ? 11.818 -6.892 12.482 1.00 84.81 102 LYS A O 1
ATOM 772 N N . PHE A 1 103 ? 12.630 -4.796 12.365 1.00 88.25 103 PHE A N 1
ATOM 773 C CA . PHE A 1 103 ? 11.327 -4.108 12.366 1.00 88.25 103 PHE A CA 1
ATOM 774 C C . PHE A 1 103 ? 11.293 -2.902 11.397 1.00 88.25 103 PHE A C 1
ATOM 776 O O . PHE A 1 103 ? 12.296 -2.194 11.286 1.00 88.25 103 PHE A O 1
ATOM 783 N N . PRO A 1 104 ? 10.161 -2.617 10.719 1.00 90.69 104 PRO A N 1
ATOM 784 C CA . PRO A 1 104 ? 10.000 -1.439 9.859 1.00 90.69 104 PRO A CA 1
ATOM 785 C C . PRO A 1 104 ? 10.161 -0.085 10.576 1.00 90.69 104 PRO A C 1
ATOM 787 O O . PRO A 1 104 ? 9.281 0.346 11.322 1.00 90.69 104 PRO A O 1
ATOM 790 N N . SER A 1 105 ? 11.232 0.658 10.273 1.00 93.25 105 SER A N 1
ATOM 791 C CA . SER A 1 105 ? 11.505 1.973 10.886 1.00 93.25 105 SER A CA 1
ATOM 792 C C . SER A 1 105 ? 10.378 2.997 10.679 1.00 93.25 105 SER A C 1
ATOM 794 O O . SER A 1 105 ? 10.072 3.762 11.588 1.00 93.25 105 SER A O 1
ATOM 796 N N . ALA A 1 106 ? 9.719 2.984 9.515 1.00 92.25 106 ALA A N 1
ATOM 797 C CA . ALA A 1 106 ? 8.600 3.881 9.212 1.00 92.25 106 ALA A CA 1
ATOM 798 C C . ALA A 1 106 ? 7.359 3.602 10.083 1.00 92.25 106 ALA A C 1
ATOM 800 O O . ALA A 1 106 ? 6.652 4.534 10.462 1.00 92.25 106 ALA A O 1
ATOM 801 N N . LEU A 1 107 ? 7.112 2.338 10.461 1.00 91.88 107 LEU A N 1
ATOM 802 C CA . LEU A 1 107 ? 6.040 2.021 11.408 1.00 91.88 107 LEU A CA 1
ATOM 803 C C . LEU A 1 107 ? 6.423 2.431 12.834 1.00 91.88 107 LEU A C 1
ATOM 805 O O . LEU A 1 107 ? 5.558 2.870 13.582 1.00 91.88 107 LEU A O 1
ATOM 809 N N . ALA A 1 108 ? 7.704 2.346 13.206 1.00 94.12 108 ALA A N 1
ATOM 810 C CA . ALA A 1 108 ? 8.162 2.822 14.512 1.00 94.12 108 ALA A CA 1
ATOM 811 C C . ALA A 1 108 ? 7.953 4.337 14.626 1.00 94.12 108 ALA A C 1
ATOM 813 O O . ALA A 1 108 ? 7.343 4.792 15.586 1.00 94.12 108 ALA A O 1
ATOM 814 N N . ALA A 1 109 ? 8.337 5.090 13.592 1.00 95.75 109 ALA A N 1
ATOM 815 C CA . ALA A 1 109 ? 8.044 6.515 13.471 1.00 95.75 109 ALA A CA 1
ATOM 816 C C . ALA A 1 109 ? 6.537 6.820 13.566 1.00 95.75 109 ALA A C 1
ATOM 818 O O . ALA A 1 109 ? 6.145 7.713 14.313 1.00 95.75 109 ALA A O 1
ATOM 819 N N . CYS A 1 110 ? 5.688 6.059 12.864 1.00 94.50 110 CYS A N 1
ATOM 820 C CA . CYS A 1 110 ? 4.229 6.180 12.960 1.00 94.50 110 CYS A CA 1
ATOM 821 C C . CYS A 1 110 ? 3.719 5.950 14.394 1.00 94.50 110 CYS A C 1
ATOM 823 O O . CYS A 1 110 ? 2.942 6.751 14.905 1.00 94.50 110 CYS A O 1
ATOM 825 N N . LEU A 1 111 ? 4.152 4.878 15.062 1.00 94.31 111 LEU A N 1
ATOM 826 C CA . LEU A 1 111 ? 3.714 4.544 16.421 1.00 94.31 111 LEU A CA 1
ATOM 827 C C . LEU A 1 111 ? 4.215 5.552 17.461 1.00 94.31 111 LEU A C 1
ATOM 829 O O . LEU A 1 111 ? 3.451 5.946 18.340 1.00 94.31 111 LEU A O 1
ATOM 833 N N . THR A 1 112 ? 5.461 6.018 17.345 1.00 95.94 112 THR A N 1
ATOM 834 C CA . THR A 1 112 ? 5.992 7.078 18.209 1.00 95.94 112 THR A CA 1
ATOM 835 C C . THR A 1 112 ? 5.225 8.379 18.005 1.00 95.94 112 THR A C 1
ATOM 837 O O . THR A 1 112 ? 4.773 8.953 18.989 1.00 95.94 112 THR A O 1
ATOM 840 N N . LEU A 1 113 ? 4.998 8.813 16.759 1.00 95.44 113 LEU A N 1
ATOM 841 C CA . LEU A 1 113 ? 4.258 10.047 16.475 1.00 95.44 113 LEU A CA 1
ATOM 842 C C . LEU A 1 113 ? 2.791 9.957 16.936 1.00 95.44 113 LEU A C 1
ATOM 844 O O . LEU A 1 113 ? 2.276 10.909 17.517 1.00 95.44 113 LEU A O 1
ATOM 848 N N . LEU A 1 114 ? 2.145 8.794 16.781 1.00 94.06 114 LEU A N 1
ATOM 849 C CA . LEU A 1 114 ? 0.813 8.520 17.335 1.00 94.06 114 LEU A CA 1
ATOM 850 C C . LEU A 1 114 ? 0.800 8.626 18.868 1.00 94.06 114 LEU A C 1
ATOM 852 O O . LEU A 1 114 ? -0.078 9.274 19.435 1.00 94.06 114 LEU A O 1
ATOM 856 N N . SER A 1 115 ? 1.796 8.044 19.542 1.00 94.00 115 SER A N 1
ATOM 857 C CA . SER A 1 115 ? 1.956 8.172 20.994 1.00 94.00 115 SER A CA 1
ATOM 858 C C . SER A 1 115 ? 2.204 9.622 21.421 1.00 94.00 115 SER A C 1
ATOM 860 O O . SER A 1 115 ? 1.706 10.034 22.467 1.00 94.00 115 SER A O 1
ATOM 862 N N . THR A 1 116 ? 2.935 10.410 20.624 1.00 94.06 116 THR A N 1
ATOM 863 C CA . THR A 1 116 ? 3.120 11.848 20.859 1.00 94.06 116 THR A CA 1
ATOM 864 C C . THR A 1 116 ? 1.801 12.606 20.725 1.00 94.06 116 THR A C 1
ATOM 866 O O . THR A 1 116 ? 1.520 13.426 21.592 1.00 94.06 116 THR A O 1
ATOM 869 N N . PHE A 1 117 ? 0.957 12.313 19.725 1.00 92.25 117 PHE A N 1
ATOM 870 C CA . PHE A 1 117 ? -0.366 12.943 19.610 1.00 92.25 117 PHE A CA 1
ATOM 871 C C . PHE A 1 117 ? -1.233 12.695 20.852 1.00 92.25 117 PHE A C 1
ATOM 873 O O . PHE A 1 117 ? -1.744 13.654 21.423 1.00 92.25 117 PHE A O 1
ATOM 880 N N . PHE A 1 118 ? -1.339 11.447 21.326 1.00 91.12 118 PHE A N 1
ATOM 881 C CA . PHE A 1 118 ? -2.089 11.136 22.553 1.00 91.12 118 PHE A CA 1
ATOM 882 C C . PHE A 1 118 ? -1.503 11.798 23.808 1.00 91.12 118 PHE A C 1
ATOM 884 O O . PHE A 1 118 ? -2.252 12.242 24.677 1.00 91.12 118 PHE A O 1
ATOM 891 N N . LEU A 1 119 ? -0.174 11.890 23.913 1.00 91.69 119 LEU A N 1
ATOM 892 C CA . LEU A 1 119 ? 0.487 12.550 25.038 1.00 91.69 119 LEU A CA 1
ATOM 893 C C . LEU A 1 119 ? 0.215 14.062 25.030 1.00 91.69 119 LEU A C 1
ATOM 895 O O . LEU A 1 119 ? -0.216 14.611 26.041 1.00 91.69 119 LEU A O 1
ATOM 899 N N . VAL A 1 120 ? 0.402 14.726 23.886 1.00 90.19 120 VAL A N 1
ATOM 900 C CA . VAL A 1 120 ? 0.128 16.163 23.720 1.00 90.19 120 VAL A CA 1
ATOM 901 C C . VAL A 1 120 ? -1.349 16.468 23.973 1.00 90.19 120 VAL A C 1
ATOM 903 O O . VAL A 1 120 ? -1.655 17.423 24.682 1.00 90.19 120 VAL A O 1
ATOM 906 N N . ASP A 1 121 ? -2.270 15.647 23.469 1.00 87.00 121 ASP A N 1
ATOM 907 C CA . ASP A 1 121 ? -3.709 15.843 23.664 1.00 87.00 121 ASP A CA 1
ATOM 908 C C . ASP A 1 121 ? -4.152 15.716 25.132 1.00 87.00 121 ASP A C 1
ATOM 910 O O . ASP A 1 121 ? -5.042 16.449 25.572 1.00 87.00 121 ASP A O 1
ATOM 914 N N . ARG A 1 122 ? -3.488 14.846 25.908 1.00 87.75 122 ARG A N 1
ATOM 915 C CA . ARG A 1 122 ? -3.722 14.677 27.350 1.00 87.75 122 ARG A CA 1
ATOM 916 C C . ARG A 1 122 ? -3.210 15.853 28.189 1.00 87.75 122 ARG A C 1
ATOM 918 O O . ARG A 1 122 ? -3.818 16.161 29.209 1.00 87.75 122 ARG A O 1
ATOM 925 N N . PHE A 1 123 ? -2.100 16.479 27.793 1.00 86.94 123 PHE A N 1
ATOM 926 C CA . PHE A 1 123 ? -1.494 17.598 28.531 1.00 86.94 123 PHE A CA 1
ATOM 927 C C . PHE A 1 123 ? -1.921 18.990 28.032 1.00 86.94 123 PHE A C 1
ATOM 929 O O . PHE A 1 123 ? -1.691 19.976 28.729 1.00 86.94 123 PHE A O 1
ATOM 936 N N . THR A 1 124 ? -2.554 19.100 26.860 1.00 83.25 124 THR A N 1
ATOM 937 C CA . THR A 1 124 ? -3.050 20.385 26.338 1.00 83.25 124 THR A CA 1
ATOM 938 C C . THR A 1 124 ? -4.366 20.768 27.032 1.00 83.25 124 THR A C 1
ATOM 940 O O . THR A 1 124 ? -5.346 20.027 26.901 1.00 83.25 124 THR A O 1
ATOM 943 N N . PRO A 1 125 ? -4.449 21.918 27.733 1.00 76.81 125 PRO A N 1
ATOM 944 C CA . PRO A 1 125 ? -5.693 22.365 28.358 1.00 76.81 125 PRO A CA 1
ATOM 945 C C . PRO A 1 125 ? -6.762 22.666 27.300 1.00 76.81 125 PRO A C 1
ATOM 947 O O . PRO A 1 125 ? -6.449 23.168 26.220 1.00 76.81 125 PRO A O 1
ATOM 950 N N . GLN A 1 126 ? -8.032 22.398 27.623 1.00 68.56 126 GLN A N 1
ATOM 951 C CA . GLN A 1 126 ? -9.173 22.557 26.702 1.00 68.56 126 GLN A CA 1
ATOM 952 C C . GLN A 1 126 ? -9.261 23.958 26.071 1.00 68.56 126 GLN A C 1
ATOM 954 O O . GLN A 1 126 ? -9.619 24.082 24.906 1.00 68.56 126 GLN A O 1
ATOM 959 N N . THR A 1 127 ? -8.856 25.003 26.798 1.00 59.22 127 THR A N 1
ATOM 960 C CA . THR A 1 127 ? -8.809 26.399 26.323 1.00 59.22 127 THR A CA 1
ATOM 961 C C . THR A 1 127 ? -7.803 26.656 25.193 1.00 59.22 127 THR A C 1
ATOM 963 O O . THR A 1 127 ? -7.923 27.655 24.494 1.00 59.22 127 THR A O 1
ATOM 966 N N . SER A 1 128 ? -6.818 25.772 25.000 1.00 62.53 128 SER A N 1
ATOM 967 C CA . SER A 1 128 ? -5.819 25.837 23.923 1.00 62.53 128 SER A CA 1
ATOM 968 C C . SER A 1 128 ? -6.123 24.874 22.764 1.00 62.53 128 SER A C 1
ATOM 970 O O . SER A 1 128 ? -5.311 24.757 21.838 1.00 62.53 128 SER A O 1
ATOM 972 N N . LYS A 1 129 ? -7.253 24.159 22.813 1.00 70.25 129 LYS A N 1
ATOM 973 C CA . LYS A 1 129 ? -7.703 23.278 21.735 1.00 70.25 129 LYS A CA 1
ATOM 974 C C . LYS A 1 129 ? -8.662 24.041 20.819 1.00 70.25 129 LYS A C 1
ATOM 976 O O . LYS A 1 129 ? -9.518 24.790 21.278 1.00 70.25 129 LYS A O 1
ATOM 981 N N . TYR A 1 130 ? -8.505 23.857 19.517 1.00 61.88 130 TYR A N 1
ATOM 982 C CA . TYR A 1 130 ? -9.239 24.590 18.493 1.00 61.88 130 TYR A CA 1
ATOM 983 C C . TYR A 1 130 ? -10.594 23.913 18.264 1.00 61.88 130 TYR A C 1
ATOM 985 O O . TYR A 1 130 ? -10.627 22.687 18.115 1.00 61.88 130 TYR A O 1
ATOM 993 N N . PRO A 1 131 ? -11.711 24.662 18.244 1.00 59.22 131 PRO A N 1
ATOM 994 C CA . PRO A 1 131 ? -13.019 24.087 17.966 1.00 59.22 131 PRO A CA 1
ATOM 995 C C . PRO A 1 131 ? -13.066 23.589 16.518 1.00 59.22 131 PRO A C 1
ATOM 997 O O . PRO A 1 131 ? -12.782 24.344 15.586 1.00 59.22 131 PRO A O 1
ATOM 1000 N N . VAL A 1 132 ? -13.430 22.321 16.331 1.00 61.09 132 VAL A N 1
ATOM 1001 C CA . VAL A 1 132 ? -13.685 21.758 15.001 1.00 61.09 132 VAL A CA 1
ATOM 1002 C C . VAL A 1 132 ? -15.136 22.052 14.630 1.00 61.09 132 VAL A C 1
ATOM 1004 O O . VAL A 1 132 ? -16.045 21.864 15.437 1.00 61.09 132 VAL A O 1
ATOM 1007 N N . THR A 1 133 ? -15.369 22.529 13.409 1.00 48.69 133 THR A N 1
ATOM 1008 C CA . THR A 1 133 ? -16.693 22.960 12.928 1.00 48.69 133 THR A CA 1
ATOM 1009 C C . THR A 1 133 ? -17.695 21.822 12.694 1.00 48.69 133 THR A C 1
ATOM 1011 O O . THR A 1 133 ? -18.840 22.100 12.354 1.00 48.69 133 THR A O 1
ATOM 1014 N N . ASP A 1 134 ? -17.293 20.561 12.876 1.00 48.84 134 ASP A N 1
ATOM 1015 C CA . ASP A 1 134 ? -18.116 19.361 12.664 1.00 48.84 134 ASP A CA 1
ATOM 1016 C C . ASP A 1 134 ? -18.603 18.687 13.965 1.00 48.84 134 ASP A C 1
ATOM 1018 O O . ASP A 1 134 ? -19.229 17.630 13.914 1.00 48.84 134 ASP A O 1
ATOM 1022 N N . GLY A 1 135 ? -18.326 19.283 15.133 1.00 46.53 135 GLY A N 1
ATOM 1023 C CA . GLY A 1 135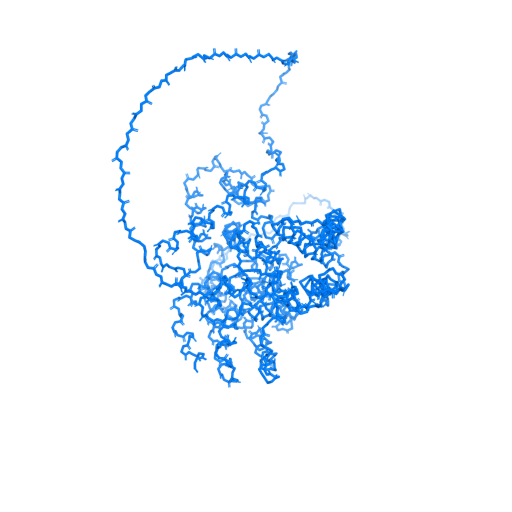 ? -18.723 18.739 16.438 1.00 46.53 135 GLY A CA 1
ATOM 1024 C C . GLY A 1 135 ? -17.810 17.635 16.991 1.00 46.53 135 GLY A C 1
ATOM 1025 O O . GLY A 1 135 ? -18.117 17.070 18.041 1.00 46.53 135 GLY A O 1
ATOM 1026 N N . SER A 1 136 ? -16.686 17.326 16.335 1.00 51.66 136 SER A N 1
ATOM 1027 C CA . SER A 1 136 ? -15.663 16.421 16.878 1.00 51.66 136 SER A CA 1
ATOM 1028 C C . SER A 1 136 ? -14.803 17.084 17.971 1.00 51.66 136 SER A C 1
ATOM 1030 O O . SER A 1 136 ? -14.821 18.304 18.153 1.00 51.66 136 SER A O 1
ATOM 1032 N N . THR A 1 137 ? -14.054 16.284 18.752 1.00 56.66 137 THR A N 1
ATOM 1033 C CA . THR A 1 137 ? -13.222 16.821 19.853 1.00 56.66 137 THR A CA 1
ATOM 1034 C C . THR A 1 137 ? -12.233 17.869 19.355 1.00 56.66 137 THR A C 1
ATOM 1036 O O . THR A 1 137 ? -11.565 17.669 18.340 1.00 56.66 137 THR A O 1
ATOM 1039 N N . SER A 1 138 ? -12.086 18.935 20.136 1.00 59.44 138 SER A N 1
ATOM 1040 C CA . SER A 1 138 ? -11.195 20.058 19.867 1.00 59.44 138 SER A CA 1
ATOM 1041 C C . SER A 1 138 ? -9.745 19.618 19.584 1.00 59.44 138 SER A C 1
ATOM 1043 O O . SER A 1 138 ? -9.172 18.781 20.286 1.00 59.44 138 SER A O 1
ATOM 1045 N N . GLU A 1 139 ? -9.142 20.165 18.526 1.00 73.19 139 GLU A N 1
ATOM 1046 C CA . GLU A 1 139 ? -7.834 19.733 18.011 1.00 73.19 139 GLU A CA 1
ATOM 1047 C C . GLU A 1 139 ? -6.672 20.571 18.567 1.00 73.19 139 GLU A C 1
ATOM 1049 O O . GLU A 1 139 ? -6.798 21.763 18.842 1.00 73.19 139 GLU A O 1
ATOM 1054 N N . THR A 1 140 ? -5.490 19.968 18.713 1.00 80.06 140 THR A N 1
ATOM 1055 C CA . THR A 1 140 ? -4.282 20.685 19.159 1.00 80.06 140 THR A CA 1
ATOM 1056 C C . THR A 1 140 ? -3.562 21.362 17.985 1.00 80.06 140 THR A C 1
ATOM 1058 O O . THR A 1 140 ? -3.591 20.863 16.860 1.00 80.06 140 THR A O 1
ATOM 1061 N N . LEU A 1 141 ? -2.823 22.454 18.237 1.00 81.75 141 LEU A N 1
ATOM 1062 C CA . LEU A 1 141 ? -1.943 23.075 17.222 1.00 81.75 141 LEU A CA 1
ATOM 1063 C C . LEU A 1 141 ? -0.972 22.070 16.591 1.00 81.75 141 LEU A C 1
ATOM 1065 O O . LEU A 1 141 ? -0.708 22.115 15.391 1.00 81.75 141 LEU A O 1
ATOM 1069 N N . PHE A 1 142 ? -0.459 21.147 17.407 1.00 85.88 142 PHE A N 1
ATOM 1070 C CA . PHE A 1 142 ? 0.431 20.080 16.969 1.00 85.88 142 PHE A CA 1
ATOM 1071 C C . PHE A 1 142 ? -0.250 19.178 15.929 1.00 85.88 142 PHE A C 1
ATOM 1073 O O . PHE A 1 142 ? 0.337 18.877 14.892 1.00 85.88 142 PHE A O 1
ATOM 1080 N N . PHE A 1 143 ? -1.514 18.813 16.151 1.00 87.56 143 PHE A N 1
ATOM 1081 C CA . PHE A 1 143 ? -2.311 18.090 15.166 1.00 87.56 143 PHE A CA 1
ATOM 1082 C C . PHE A 1 143 ? -2.554 18.915 13.889 1.00 87.56 143 PHE A C 1
ATOM 1084 O O . PHE A 1 143 ? -2.270 18.443 12.783 1.00 87.56 143 PHE A O 1
ATOM 1091 N N . HIS A 1 144 ? -3.000 20.167 14.036 1.00 85.88 144 HIS A N 1
ATOM 1092 C CA . HIS A 1 144 ? -3.303 21.052 12.908 1.00 85.88 144 HIS A CA 1
ATOM 1093 C C . HIS A 1 144 ? -2.083 21.300 11.999 1.00 85.88 144 HIS A C 1
ATOM 1095 O O . HIS A 1 144 ? -2.222 21.401 10.783 1.00 85.88 144 HIS A O 1
ATOM 1101 N N . TYR A 1 145 ? -0.869 21.318 12.559 1.00 90.25 145 TYR A N 1
ATOM 1102 C CA . TYR A 1 145 ? 0.376 21.414 11.793 1.00 90.25 145 TYR A CA 1
ATOM 1103 C C . TYR A 1 145 ? 0.642 20.188 10.898 1.00 90.25 145 TYR A C 1
ATOM 1105 O O . TYR A 1 145 ? 1.091 20.337 9.759 1.00 90.25 145 TYR A O 1
ATOM 1113 N N . PHE A 1 146 ? 0.372 18.967 11.373 1.00 92.75 146 PHE A N 1
ATOM 1114 C CA . PHE A 1 146 ? 0.659 17.731 10.626 1.00 92.75 146 PHE A CA 1
ATOM 1115 C C . PHE A 1 146 ? -0.449 17.315 9.643 1.00 92.75 146 PHE A C 1
ATOM 1117 O O . PHE A 1 146 ? -0.172 16.637 8.648 1.00 92.75 146 PHE A O 1
ATOM 1124 N N . ASN A 1 147 ? -1.697 17.726 9.883 1.00 91.00 147 ASN A N 1
ATOM 1125 C CA . ASN A 1 147 ? -2.850 17.319 9.076 1.00 91.00 147 ASN A CA 1
ATOM 1126 C C . ASN A 1 147 ? -2.751 17.695 7.570 1.00 91.00 147 ASN A C 1
ATOM 1128 O O . ASN A 1 147 ? -3.008 16.827 6.726 1.00 91.00 147 ASN A O 1
ATOM 1132 N N . PRO A 1 148 ? -2.299 18.904 7.167 1.00 91.44 148 PRO A N 1
ATOM 1133 C CA . PRO A 1 148 ? -2.168 19.265 5.752 1.00 91.44 148 PRO A CA 1
ATOM 1134 C C . PRO A 1 148 ? -1.180 18.382 4.973 1.00 91.44 148 PRO A C 1
ATOM 1136 O O . PRO A 1 148 ? -1.462 17.988 3.839 1.00 91.44 148 PRO A O 1
ATOM 1139 N N . GLY A 1 149 ? -0.041 18.022 5.576 1.00 91.62 149 GLY A N 1
ATOM 1140 C CA . GLY A 1 149 ? 0.946 17.130 4.961 1.00 91.62 149 GLY A CA 1
ATOM 1141 C C . GLY A 1 149 ? 0.471 15.679 4.899 1.00 91.62 149 GLY A C 1
ATOM 1142 O O . GLY A 1 149 ? 0.638 15.012 3.878 1.00 91.62 149 GLY A O 1
ATOM 1143 N N . ALA A 1 150 ? -0.210 15.200 5.944 1.00 91.56 150 ALA A N 1
ATOM 1144 C CA . ALA A 1 150 ? -0.834 13.877 5.942 1.00 91.56 150 ALA A CA 1
ATOM 1145 C C . ALA A 1 150 ? -1.949 13.750 4.887 1.00 91.56 150 ALA A C 1
ATOM 1147 O O . ALA A 1 150 ? -2.052 12.733 4.197 1.00 91.56 150 ALA A O 1
ATOM 1148 N N . THR A 1 151 ? -2.744 14.805 4.699 1.00 90.69 151 THR A N 1
ATOM 1149 C CA . THR A 1 151 ? -3.767 14.885 3.645 1.00 90.69 151 THR A CA 1
ATOM 1150 C C . THR A 1 151 ? -3.135 14.861 2.248 1.00 90.69 151 THR A C 1
ATOM 1152 O O . THR A 1 151 ? -3.627 14.173 1.353 1.00 90.69 151 THR A O 1
ATOM 1155 N N . LEU A 1 152 ? -1.997 15.539 2.054 1.00 91.38 152 LEU A N 1
ATOM 1156 C CA . LEU A 1 152 ? -1.254 15.483 0.793 1.00 91.38 152 LEU A CA 1
ATOM 1157 C C . LEU A 1 152 ? -0.685 14.079 0.521 1.00 91.38 152 LEU A C 1
ATOM 1159 O O . LEU A 1 152 ? -0.862 13.551 -0.576 1.00 91.38 152 LEU A O 1
ATOM 1163 N N . LEU A 1 153 ? -0.038 13.452 1.507 1.00 91.81 153 LEU A N 1
ATOM 1164 C CA . LEU A 1 153 ? 0.549 12.115 1.360 1.00 91.81 153 LEU A CA 1
ATOM 1165 C C . LEU A 1 153 ? -0.516 11.032 1.135 1.00 91.81 153 LEU A C 1
ATOM 1167 O O . LEU A 1 153 ? -0.351 10.195 0.249 1.00 91.81 153 LEU A O 1
ATOM 1171 N N . SER A 1 154 ? -1.631 11.068 1.870 1.00 87.12 154 SER A N 1
ATOM 1172 C CA . SER A 1 154 ? -2.737 10.113 1.699 1.00 87.12 154 SER A CA 1
ATOM 1173 C C . SER A 1 154 ? -3.402 10.225 0.321 1.00 87.12 154 SER A C 1
ATOM 1175 O O . SER A 1 154 ? -3.663 9.201 -0.312 1.00 87.12 154 SER A O 1
ATOM 1177 N N . LYS A 1 155 ? -3.574 11.446 -0.211 1.00 88.31 155 LYS A N 1
ATOM 1178 C CA . LYS A 1 155 ? -4.100 11.697 -1.567 1.00 88.31 155 LYS A CA 1
ATOM 1179 C C . LYS A 1 155 ? -3.275 11.035 -2.681 1.00 88.31 155 LYS A C 1
ATOM 1181 O O . LYS A 1 155 ? -3.839 10.613 -3.690 1.00 88.31 155 LYS A O 1
ATOM 1186 N N . TRP A 1 156 ? -1.958 10.933 -2.506 1.00 89.88 156 TRP A N 1
ATOM 1187 C CA . TRP A 1 156 ? -1.039 10.327 -3.479 1.00 89.88 156 TRP A CA 1
ATOM 1188 C C . TRP A 1 156 ? -0.544 8.925 -3.081 1.00 89.88 156 TRP A C 1
ATOM 1190 O O . TRP A 1 156 ? 0.223 8.322 -3.829 1.00 89.88 156 TRP A O 1
ATOM 1200 N N . LEU A 1 157 ? -1.018 8.360 -1.963 1.00 87.94 157 LEU A N 1
ATOM 1201 C CA . LEU A 1 157 ? -0.542 7.096 -1.379 1.00 87.94 157 LEU A CA 1
ATOM 1202 C C . LEU A 1 157 ? -0.505 5.931 -2.376 1.00 87.94 157 LEU A C 1
ATOM 1204 O O . LEU A 1 157 ? 0.448 5.152 -2.406 1.00 87.94 157 LEU A O 1
ATOM 1208 N N . ALA A 1 158 ? -1.543 5.834 -3.208 1.00 87.06 158 ALA A N 1
ATOM 1209 C CA . ALA A 1 158 ? -1.668 4.825 -4.253 1.00 87.06 158 ALA A CA 1
ATOM 1210 C C . ALA A 1 158 ? -0.513 4.893 -5.274 1.00 87.06 158 ALA A C 1
ATOM 1212 O O . ALA A 1 158 ? -0.032 3.867 -5.748 1.00 87.06 158 ALA A O 1
ATOM 1213 N N . LEU A 1 159 ? -0.028 6.097 -5.585 1.00 91.19 159 LEU A N 1
ATOM 1214 C CA . LEU A 1 159 ? 1.026 6.324 -6.567 1.00 91.19 159 LEU A CA 1
ATOM 1215 C C . LEU A 1 159 ? 2.412 5.890 -6.068 1.00 91.19 159 LEU A C 1
ATOM 1217 O O . LEU A 1 159 ? 3.223 5.414 -6.859 1.00 91.19 159 LEU A O 1
ATOM 1221 N N . PHE A 1 160 ? 2.688 6.016 -4.768 1.00 92.00 160 PHE A N 1
ATOM 1222 C CA . PHE A 1 160 ? 4.020 5.761 -4.200 1.00 92.00 160 PHE A CA 1
ATOM 1223 C C . PHE A 1 160 ? 4.488 4.303 -4.351 1.00 92.00 160 PHE A C 1
ATOM 1225 O O . PHE A 1 160 ? 5.688 4.051 -4.424 1.00 92.00 160 PHE A O 1
ATOM 1232 N N . PHE A 1 161 ? 3.564 3.341 -4.476 1.00 90.00 161 PHE A N 1
ATOM 1233 C CA . PHE A 1 161 ? 3.887 1.930 -4.735 1.00 90.00 161 PHE A CA 1
ATOM 1234 C C . PHE A 1 161 ? 3.687 1.478 -6.193 1.00 90.00 161 PHE A C 1
ATOM 1236 O O . PHE A 1 161 ? 4.016 0.336 -6.521 1.00 90.00 161 PHE A O 1
ATOM 1243 N N . VAL A 1 162 ? 3.219 2.353 -7.096 1.00 93.69 162 VAL A N 1
ATOM 1244 C CA . VAL A 1 162 ? 3.185 2.068 -8.546 1.00 93.69 162 VAL A CA 1
ATOM 1245 C C . VAL A 1 162 ? 4.533 1.569 -9.088 1.00 93.69 162 VAL A C 1
ATOM 1247 O O . VAL A 1 162 ? 4.501 0.655 -9.911 1.00 93.69 162 VAL A O 1
ATOM 1250 N N . PRO A 1 163 ? 5.715 2.034 -8.625 1.00 94.06 163 PRO A N 1
ATOM 1251 C CA . PRO A 1 163 ? 6.986 1.508 -9.112 1.00 94.06 163 PRO A CA 1
ATOM 1252 C C . PRO A 1 163 ? 7.147 -0.004 -8.941 1.00 94.06 163 PRO A C 1
ATOM 1254 O O . PRO A 1 163 ? 7.713 -0.660 -9.813 1.00 94.06 163 PRO A O 1
ATOM 1257 N N . SER A 1 164 ? 6.606 -0.589 -7.867 1.00 92.50 164 SER A N 1
ATOM 1258 C CA . SER A 1 164 ? 6.631 -2.040 -7.643 1.00 92.50 164 SER A CA 1
ATOM 1259 C C . SER A 1 164 ? 5.776 -2.806 -8.659 1.00 92.50 164 SER A C 1
ATOM 1261 O O . SER A 1 164 ? 6.126 -3.928 -9.016 1.00 92.50 164 SER A O 1
ATOM 1263 N N . LEU A 1 165 ? 4.697 -2.197 -9.164 1.00 93.19 165 LEU A N 1
ATOM 1264 C CA . LEU A 1 165 ? 3.868 -2.748 -10.243 1.00 93.19 165 LEU A CA 1
ATOM 1265 C C . LEU A 1 165 ? 4.523 -2.534 -11.614 1.00 93.19 165 LEU A C 1
ATOM 1267 O O . LEU A 1 165 ? 4.552 -3.441 -12.441 1.00 93.19 165 LEU A O 1
ATOM 1271 N N . VAL A 1 166 ? 5.090 -1.345 -11.846 1.00 94.44 166 VAL A N 1
ATOM 1272 C CA . VAL A 1 166 ? 5.780 -0.988 -13.092 1.00 94.44 166 VAL A CA 1
ATOM 1273 C C . VAL A 1 166 ? 6.976 -1.905 -13.328 1.00 94.44 166 VAL A C 1
ATOM 1275 O O . VAL A 1 166 ? 7.115 -2.433 -14.424 1.00 94.44 166 VAL A O 1
ATOM 1278 N N . THR A 1 167 ? 7.767 -2.181 -12.288 1.00 92.88 167 THR A N 1
ATOM 1279 C CA . THR A 1 167 ? 8.927 -3.089 -12.327 1.00 92.88 167 THR A CA 1
ATOM 1280 C C . THR A 1 167 ? 8.578 -4.581 -12.348 1.00 92.88 167 THR A C 1
ATOM 1282 O O . THR A 1 167 ? 9.489 -5.401 -12.455 1.00 92.88 167 THR A O 1
ATOM 1285 N N . LEU A 1 168 ? 7.298 -4.974 -12.286 1.00 91.56 168 LEU A N 1
ATOM 1286 C CA . LEU A 1 168 ? 6.894 -6.387 -12.275 1.00 91.56 168 LEU A CA 1
ATOM 1287 C C . LEU A 1 168 ? 7.496 -7.208 -13.445 1.00 91.56 168 LEU A C 1
ATOM 1289 O O . LEU A 1 168 ? 7.957 -8.316 -13.184 1.00 91.56 168 LEU A O 1
ATOM 1293 N N . PRO A 1 169 ? 7.616 -6.699 -14.691 1.00 91.88 169 PRO A N 1
ATOM 1294 C CA . PRO A 1 169 ? 8.255 -7.424 -15.800 1.00 91.88 169 PRO A CA 1
ATOM 1295 C C . PRO A 1 169 ? 9.782 -7.620 -15.696 1.00 91.88 169 PRO A C 1
ATOM 1297 O O . PRO A 1 169 ? 10.362 -8.291 -16.554 1.00 91.88 169 PRO A O 1
ATOM 1300 N N . LEU A 1 170 ? 10.446 -7.057 -14.676 1.00 90.12 170 LEU A N 1
ATOM 1301 C CA . LEU A 1 170 ? 11.861 -7.326 -14.379 1.00 90.12 170 LEU A CA 1
ATOM 1302 C C . LEU A 1 170 ? 12.075 -8.643 -13.628 1.00 90.12 170 LEU A C 1
ATOM 1304 O O . LEU A 1 170 ? 13.175 -9.193 -13.684 1.00 90.12 170 LEU A O 1
ATOM 1308 N N . ILE A 1 171 ? 11.066 -9.151 -12.911 1.00 89.06 171 ILE A N 1
ATOM 1309 C CA . ILE A 1 171 ? 11.235 -10.385 -12.138 1.00 89.06 171 ILE A CA 1
ATOM 1310 C C . ILE A 1 171 ? 11.364 -11.592 -13.086 1.00 89.06 171 ILE A C 1
ATOM 1312 O O . ILE A 1 171 ? 10.713 -11.621 -14.137 1.00 89.06 171 ILE A O 1
ATOM 1316 N N . PRO A 1 172 ? 12.152 -12.625 -12.732 1.00 86.31 172 PRO A N 1
ATOM 1317 C CA . PRO A 1 172 ? 12.123 -13.898 -13.443 1.00 86.31 172 PRO A CA 1
ATOM 1318 C C . PRO A 1 172 ? 10.689 -14.433 -13.482 1.00 86.31 172 PRO A C 1
ATOM 1320 O O . PRO A 1 172 ? 10.064 -14.604 -12.434 1.00 86.31 172 PRO A O 1
ATOM 1323 N N . ARG A 1 173 ? 10.149 -14.655 -14.688 1.00 85.75 173 ARG A N 1
ATOM 1324 C CA . ARG A 1 173 ? 8.742 -15.036 -14.877 1.00 85.75 173 ARG A CA 1
ATOM 1325 C C . ARG A 1 173 ? 8.449 -16.328 -14.095 1.00 85.75 173 ARG A C 1
ATOM 1327 O O . ARG A 1 173 ? 9.084 -17.342 -14.387 1.00 85.75 173 ARG A O 1
ATOM 1334 N N . PRO A 1 174 ? 7.501 -16.327 -13.136 1.00 84.88 174 PRO A N 1
ATOM 1335 C CA . PRO A 1 174 ? 7.119 -17.548 -12.440 1.00 84.88 174 PRO A CA 1
ATOM 1336 C C . PRO A 1 174 ? 6.603 -18.611 -13.425 1.00 84.88 174 PRO A C 1
ATOM 1338 O O . PRO A 1 174 ? 5.987 -18.248 -14.435 1.00 84.88 174 PRO A O 1
ATOM 1341 N N . PRO A 1 175 ? 6.799 -19.913 -13.140 1.00 90.19 175 PRO A N 1
ATOM 1342 C CA . PRO A 1 175 ? 6.129 -20.987 -13.867 1.00 90.19 175 PRO A CA 1
ATOM 1343 C C . PRO A 1 175 ? 4.616 -20.752 -13.927 1.00 90.19 175 PRO A C 1
ATOM 1345 O O . PRO A 1 175 ? 4.031 -20.247 -12.968 1.00 90.19 175 PRO A O 1
ATOM 1348 N N . ALA A 1 176 ? 3.963 -21.163 -15.018 1.00 89.62 176 ALA A N 1
ATOM 1349 C CA . ALA A 1 176 ? 2.516 -20.979 -15.181 1.00 89.62 176 ALA A CA 1
ATOM 1350 C C . ALA A 1 176 ? 1.713 -21.577 -14.008 1.00 89.62 176 ALA A C 1
ATOM 1352 O O . ALA A 1 176 ? 0.777 -20.947 -13.525 1.00 89.62 176 ALA A O 1
ATOM 1353 N N . ALA A 1 177 ? 2.148 -22.727 -13.480 1.00 91.88 177 ALA A N 1
ATOM 1354 C CA . ALA A 1 177 ? 1.573 -23.344 -12.286 1.00 91.88 177 ALA A CA 1
ATOM 1355 C C . ALA A 1 177 ? 1.619 -22.428 -11.046 1.00 91.88 177 ALA A C 1
ATOM 1357 O O . ALA A 1 177 ? 0.628 -22.326 -10.330 1.00 91.88 177 ALA A O 1
ATOM 1358 N N . ASP A 1 178 ? 2.725 -21.717 -10.804 1.00 92.31 178 ASP A N 1
ATOM 1359 C CA . ASP A 1 178 ? 2.831 -20.787 -9.670 1.00 92.31 178 ASP A CA 1
ATOM 1360 C C . ASP A 1 178 ? 1.931 -19.553 -9.863 1.00 92.31 178 ASP A C 1
ATOM 1362 O O . ASP A 1 178 ? 1.382 -19.031 -8.893 1.00 92.31 178 ASP A O 1
ATOM 1366 N N . LEU A 1 179 ? 1.705 -19.128 -11.111 1.00 91.00 179 LEU A N 1
ATOM 1367 C CA . LEU A 1 179 ? 0.773 -18.046 -11.440 1.00 91.00 179 LEU A CA 1
ATOM 1368 C C . LEU A 1 179 ? -0.700 -18.458 -11.250 1.00 91.00 179 LEU A C 1
ATOM 1370 O O . LEU A 1 179 ? -1.500 -17.659 -10.768 1.00 91.00 179 LEU A O 1
ATOM 1374 N N . ILE A 1 180 ? -1.048 -19.712 -11.557 1.00 93.00 180 ILE A N 1
ATOM 1375 C CA . ILE A 1 180 ? -2.379 -20.283 -11.288 1.00 93.00 180 ILE A CA 1
ATOM 1376 C C . ILE A 1 180 ? -2.618 -20.396 -9.776 1.00 93.00 180 ILE A C 1
ATOM 1378 O O . ILE A 1 180 ? -3.656 -19.953 -9.289 1.00 93.00 180 ILE A O 1
ATOM 1382 N N . LYS A 1 181 ? -1.639 -20.897 -9.006 1.00 94.88 181 LYS A N 1
ATOM 1383 C CA . LYS A 1 181 ? -1.709 -20.920 -7.531 1.00 94.88 181 LYS A CA 1
ATOM 1384 C C . LYS A 1 181 ? -1.950 -19.518 -6.965 1.00 94.88 181 LYS A C 1
ATOM 1386 O O . LYS A 1 181 ? -2.823 -19.350 -6.121 1.00 94.88 181 LYS A O 1
ATOM 1391 N N . LEU A 1 182 ? -1.233 -18.502 -7.457 1.00 93.06 182 LEU A N 1
ATOM 1392 C CA . LEU A 1 182 ? -1.449 -17.098 -7.081 1.00 93.06 182 LEU A CA 1
ATOM 1393 C C . LEU A 1 182 ? -2.893 -16.641 -7.362 1.00 93.06 182 LEU A C 1
ATOM 1395 O O . LEU A 1 182 ? -3.526 -16.052 -6.488 1.00 93.06 182 LEU A O 1
ATOM 1399 N N . ALA A 1 183 ? -3.431 -16.957 -8.543 1.00 92.69 183 ALA A N 1
ATOM 1400 C CA . ALA A 1 183 ? -4.807 -16.625 -8.919 1.00 92.69 183 ALA A CA 1
ATOM 1401 C C . ALA A 1 183 ? -5.878 -17.338 -8.066 1.00 92.69 183 ALA A C 1
ATOM 1403 O O . ALA A 1 183 ? -6.991 -16.834 -7.967 1.00 92.69 183 ALA A O 1
ATOM 1404 N N . VAL A 1 184 ? -5.546 -18.463 -7.423 1.00 94.56 184 VAL A N 1
ATOM 1405 C CA . VAL A 1 184 ? -6.432 -19.213 -6.509 1.00 94.56 184 VAL A CA 1
ATOM 1406 C C . VAL A 1 184 ? -6.304 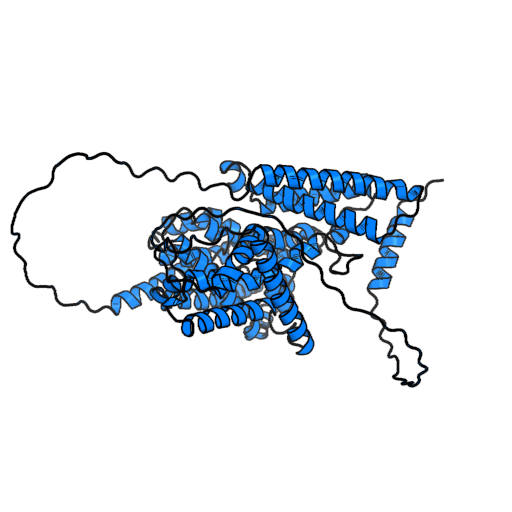-18.728 -5.056 1.00 94.56 184 VAL A C 1
ATOM 1408 O O . VAL A 1 184 ? -7.311 -18.535 -4.376 1.00 94.56 184 VAL A O 1
ATOM 1411 N N . ILE A 1 185 ? -5.082 -18.472 -4.574 1.00 95.69 185 ILE A N 1
ATOM 1412 C CA . ILE A 1 185 ? -4.820 -18.055 -3.182 1.00 95.69 185 ILE A CA 1
ATOM 1413 C C . ILE A 1 185 ? -5.457 -16.696 -2.870 1.00 95.69 185 ILE A C 1
ATOM 1415 O O . ILE A 1 185 ? -5.968 -16.500 -1.766 1.00 95.69 185 ILE A O 1
ATOM 1419 N N . LEU A 1 186 ? -5.432 -15.746 -3.812 1.00 96.00 186 LEU A N 1
ATOM 1420 C CA . LEU A 1 186 ? -5.890 -14.378 -3.547 1.00 96.00 186 LEU A CA 1
ATOM 1421 C C . LEU A 1 186 ? -7.417 -14.266 -3.370 1.00 96.00 186 LEU A C 1
ATOM 1423 O O . LEU A 1 186 ? -7.818 -13.676 -2.365 1.00 96.00 186 LEU A O 1
ATOM 1427 N N . PRO A 1 187 ? -8.277 -14.859 -4.227 1.00 95.75 187 PRO A N 1
ATOM 1428 C CA . PRO A 1 187 ? -9.721 -14.895 -3.993 1.00 95.75 187 PRO A CA 1
ATOM 1429 C C . PRO A 1 187 ? -10.113 -15.679 -2.741 1.00 95.75 187 PRO A C 1
ATOM 1431 O O . PRO A 1 187 ? -10.883 -15.161 -1.938 1.00 95.75 187 PRO A O 1
ATOM 1434 N N . ILE A 1 188 ? -9.551 -16.878 -2.526 1.00 94.56 188 ILE A N 1
ATOM 1435 C CA . ILE A 1 188 ? -9.844 -17.687 -1.329 1.00 94.56 188 ILE A CA 1
ATOM 1436 C C . ILE A 1 188 ? -9.474 -16.907 -0.067 1.00 94.56 188 ILE A C 1
ATOM 1438 O O . ILE A 1 188 ? -10.283 -16.775 0.848 1.00 94.56 188 ILE A O 1
ATOM 1442 N N . GLY A 1 189 ? -8.271 -16.330 -0.039 1.00 94.94 189 GLY A N 1
ATOM 1443 C CA . GLY A 1 189 ? -7.812 -15.526 1.080 1.00 94.94 189 GLY A CA 1
ATOM 1444 C C . GLY A 1 189 ? -8.645 -14.258 1.292 1.00 94.94 189 GLY A C 1
ATOM 1445 O O . GLY A 1 189 ? -8.884 -13.883 2.437 1.00 94.94 189 GLY A O 1
ATOM 1446 N N . PHE A 1 190 ? -9.084 -13.583 0.227 1.00 96.50 190 PHE A N 1
ATOM 1447 C CA . PHE A 1 190 ? -9.970 -12.419 0.327 1.00 96.50 190 PHE A CA 1
ATOM 1448 C C . PHE A 1 190 ? -11.317 -12.798 0.958 1.00 96.50 190 PHE A C 1
ATOM 1450 O O . PHE A 1 190 ? -11.700 -12.197 1.961 1.00 96.50 190 PHE A O 1
ATOM 1457 N N . LEU A 1 191 ? -11.991 -13.820 0.418 1.00 96.94 191 LEU A N 1
ATOM 1458 C CA . LEU A 1 191 ? -13.282 -14.298 0.921 1.00 96.94 191 LEU A CA 1
ATOM 1459 C C . LEU A 1 191 ? -13.170 -14.749 2.378 1.00 96.94 191 LEU A C 1
ATOM 1461 O O . LEU A 1 191 ? -13.973 -14.337 3.213 1.00 96.94 191 LEU A O 1
ATOM 1465 N N . PHE A 1 192 ? -12.138 -15.534 2.698 1.00 96.62 192 PHE A N 1
ATOM 1466 C CA . PHE A 1 192 ? -11.879 -15.974 4.062 1.00 96.62 192 PHE A CA 1
ATOM 1467 C C . PHE A 1 192 ? -11.687 -14.782 5.007 1.00 96.62 192 PHE A C 1
ATOM 1469 O O . PHE A 1 192 ? -12.389 -14.700 6.007 1.00 96.62 192 PHE A O 1
ATOM 1476 N N . SER A 1 193 ? -10.812 -13.824 4.672 1.00 96.69 193 SER A N 1
ATOM 1477 C CA . SER A 1 193 ? -10.581 -12.633 5.502 1.00 96.69 193 SER A CA 1
ATOM 1478 C C . SER A 1 193 ? -11.837 -11.767 5.675 1.00 96.69 193 SER A C 1
ATOM 1480 O O . SER A 1 193 ? -12.029 -11.202 6.751 1.00 96.69 193 SER A O 1
ATOM 1482 N N . LEU A 1 194 ? -12.697 -11.668 4.654 1.00 97.62 194 LEU A N 1
ATOM 1483 C CA . LEU A 1 194 ? -13.956 -10.921 4.715 1.00 97.62 194 LEU A CA 1
ATOM 1484 C C . LEU A 1 194 ? -14.933 -11.573 5.701 1.00 97.62 194 LEU A C 1
ATOM 1486 O O . LEU A 1 194 ? -15.337 -10.942 6.678 1.00 97.62 194 LEU A O 1
ATOM 1490 N N . PHE A 1 195 ? -15.262 -12.849 5.488 1.00 97.81 195 PHE A N 1
ATOM 1491 C CA . PHE A 1 195 ? -16.242 -13.553 6.315 1.00 97.81 195 PHE A CA 1
ATOM 1492 C C . PHE A 1 195 ? -15.724 -13.861 7.722 1.00 97.81 195 PHE A C 1
ATOM 1494 O O . PHE A 1 195 ? -16.483 -13.716 8.678 1.00 97.81 195 PHE A O 1
ATOM 1501 N N . SER A 1 196 ? -14.438 -14.201 7.888 1.00 97.31 196 SER A N 1
ATOM 1502 C CA . SER A 1 196 ? -13.859 -14.432 9.216 1.00 97.31 196 SER A CA 1
ATOM 1503 C C . SER A 1 196 ? -13.898 -13.165 10.066 1.00 97.31 196 SER A C 1
ATOM 1505 O O . SER A 1 196 ? -14.201 -13.236 11.252 1.00 97.31 196 SER A O 1
ATOM 1507 N N . THR A 1 197 ? -13.623 -11.999 9.468 1.00 97.19 197 THR A N 1
ATOM 1508 C CA . THR A 1 197 ? -13.680 -10.720 10.188 1.00 97.19 197 THR A CA 1
ATOM 1509 C C . THR A 1 197 ? -15.120 -10.321 10.487 1.00 97.19 197 THR A C 1
ATOM 1511 O O . THR A 1 197 ? -15.404 -9.928 11.613 1.00 97.19 197 THR A O 1
ATOM 1514 N N . ALA A 1 198 ? -16.043 -10.470 9.531 1.00 97.06 198 ALA A N 1
ATOM 1515 C CA . ALA A 1 198 ? -17.451 -10.156 9.761 1.00 97.06 198 ALA A CA 1
ATOM 1516 C C . ALA A 1 198 ? -18.058 -11.017 10.885 1.00 97.06 198 ALA A C 1
ATOM 1518 O O . ALA A 1 198 ? -18.671 -10.483 11.808 1.00 97.06 198 ALA A O 1
ATOM 1519 N N . PHE A 1 199 ? -17.814 -12.333 10.866 1.00 96.56 199 PHE A N 1
ATOM 1520 C CA . PHE A 1 199 ? -18.246 -13.250 11.925 1.00 96.56 199 PHE A CA 1
ATOM 1521 C C . PHE A 1 199 ? -17.638 -12.891 13.288 1.00 96.56 199 PHE A C 1
ATOM 1523 O O . PHE A 1 199 ? -18.336 -12.897 14.304 1.00 96.56 199 PHE A O 1
ATOM 1530 N N . LEU A 1 200 ? -16.348 -12.547 13.313 1.00 96.69 200 LEU A N 1
ATOM 1531 C CA . LEU A 1 200 ? -15.636 -12.163 14.527 1.00 96.69 200 LEU A CA 1
ATOM 1532 C C . LEU A 1 200 ? -16.206 -10.873 15.133 1.00 96.69 200 LEU A C 1
ATOM 1534 O O . LEU A 1 200 ? -16.513 -10.860 16.324 1.00 96.69 200 LEU A O 1
ATOM 1538 N N . VAL A 1 201 ? -16.420 -9.823 14.331 1.00 95.69 201 VAL A N 1
ATOM 1539 C CA . VAL A 1 201 ? -17.040 -8.573 14.807 1.00 95.69 201 VAL A CA 1
ATOM 1540 C C . VAL A 1 201 ? -18.460 -8.834 15.294 1.00 95.69 201 VAL A C 1
ATOM 1542 O O . VAL A 1 201 ? -18.762 -8.523 16.440 1.00 95.69 201 VAL A O 1
ATOM 1545 N N . SER A 1 202 ? -19.292 -9.508 14.493 1.00 93.62 202 SER A N 1
ATOM 1546 C CA . SER A 1 202 ? -20.662 -9.868 14.886 1.00 93.62 202 SER A CA 1
ATOM 1547 C C . SER A 1 202 ? -20.721 -10.658 16.198 1.00 93.62 202 SER A C 1
ATOM 1549 O O . SER A 1 202 ? -21.655 -10.484 16.980 1.00 93.62 202 SER A O 1
ATOM 1551 N N . SER A 1 203 ? -19.729 -11.511 16.471 1.00 93.56 203 SER A N 1
ATOM 1552 C CA . SER A 1 203 ? -19.627 -12.246 17.737 1.00 93.56 203 SER A CA 1
ATOM 1553 C C . SER A 1 203 ? -19.317 -11.314 18.914 1.00 93.56 203 SER A C 1
ATOM 1555 O O . SER A 1 203 ? -19.973 -11.399 19.949 1.00 93.56 203 SER A O 1
ATOM 1557 N N . VAL A 1 204 ? -18.377 -10.376 18.750 1.00 93.81 204 VAL A N 1
ATOM 1558 C CA . VAL A 1 204 ? -18.030 -9.377 19.778 1.00 93.81 204 VAL A CA 1
ATOM 1559 C C . VAL A 1 204 ? -19.190 -8.415 20.049 1.00 93.81 204 VAL A C 1
ATOM 1561 O O . VAL A 1 204 ? -19.519 -8.171 21.210 1.00 93.81 204 VAL A O 1
ATOM 1564 N N . THR A 1 205 ? -19.867 -7.929 19.007 1.00 88.62 205 THR A N 1
ATOM 1565 C CA . THR A 1 205 ? -21.042 -7.054 19.130 1.00 88.62 205 THR A CA 1
ATOM 1566 C C . THR A 1 205 ? -22.186 -7.753 19.872 1.00 88.62 205 THR A C 1
ATOM 1568 O O . THR A 1 205 ? -22.791 -7.160 20.766 1.00 88.62 205 THR A O 1
ATOM 1571 N N . LYS A 1 206 ? -22.443 -9.042 19.590 1.00 89.06 206 LYS A N 1
ATOM 1572 C CA . LYS A 1 206 ? -23.424 -9.851 20.339 1.00 89.06 206 LYS A CA 1
ATOM 1573 C C . LYS A 1 206 ? -23.042 -10.009 21.813 1.00 89.06 206 LYS A C 1
ATOM 1575 O O . LYS A 1 206 ? -23.891 -9.800 22.675 1.00 89.06 206 LYS A O 1
ATOM 1580 N N . LEU A 1 207 ? -21.779 -10.321 22.113 1.00 89.62 207 LEU A N 1
ATOM 1581 C CA . LEU A 1 207 ? -21.294 -10.453 23.493 1.00 89.62 207 LEU A CA 1
ATOM 1582 C C . LEU A 1 207 ? -21.439 -9.143 24.286 1.00 89.62 207 LEU A C 1
ATOM 1584 O O . LEU A 1 207 ? -21.885 -9.173 25.429 1.00 89.62 207 LEU A O 1
ATOM 1588 N N . LYS A 1 208 ? -21.163 -7.984 23.671 1.00 81.94 208 LYS A N 1
ATOM 1589 C CA . LYS A 1 208 ? -21.452 -6.679 24.289 1.00 81.94 208 LYS A CA 1
ATOM 1590 C C . LYS A 1 208 ? -22.940 -6.448 24.541 1.00 81.94 208 LYS A C 1
ATOM 1592 O O . LYS A 1 208 ? -23.292 -5.920 25.593 1.00 81.94 208 LYS A O 1
ATOM 1597 N N . GLY A 1 209 ? -23.795 -6.804 23.579 1.00 70.31 209 GLY A N 1
ATOM 1598 C CA . GLY A 1 209 ? -25.248 -6.678 23.710 1.00 70.31 209 GLY A CA 1
ATOM 1599 C C . GLY A 1 209 ? -25.779 -7.452 24.916 1.00 70.31 209 GLY A C 1
ATOM 1600 O O . GLY A 1 209 ? -26.563 -6.914 25.688 1.00 70.31 209 GLY A O 1
ATOM 1601 N N . LEU A 1 210 ? -25.261 -8.664 25.139 1.00 59.00 210 LEU A N 1
ATOM 1602 C CA . LEU A 1 210 ? -25.589 -9.504 26.296 1.00 59.00 210 LEU A CA 1
ATOM 1603 C C . LEU A 1 210 ? -25.073 -8.945 27.638 1.00 59.00 210 LEU A C 1
ATOM 1605 O O . LEU A 1 210 ? -25.650 -9.248 28.678 1.00 59.00 210 LEU A O 1
ATOM 1609 N N . SER A 1 211 ? -24.026 -8.109 27.639 1.00 52.53 211 SER A N 1
ATOM 1610 C CA . SER A 1 211 ? -23.531 -7.434 28.853 1.00 52.53 211 SER A CA 1
ATOM 1611 C C . SER A 1 211 ? -24.339 -6.196 29.261 1.00 52.53 211 SER A C 1
ATOM 1613 O O . SER A 1 211 ? -24.182 -5.727 30.388 1.00 52.53 211 SER A O 1
ATOM 1615 N N . LYS A 1 212 ? -25.208 -5.657 28.395 1.00 45.41 212 LYS A N 1
ATOM 1616 C CA . LYS A 1 212 ? -26.165 -4.607 28.776 1.00 45.41 212 LYS A CA 1
ATOM 1617 C C . LYS A 1 212 ? -27.439 -5.244 29.336 1.00 45.41 212 LYS A C 1
ATOM 1619 O O . LYS A 1 212 ? -28.438 -5.368 28.634 1.00 45.41 212 LYS A O 1
ATOM 1624 N N . VAL A 1 213 ? -27.411 -5.614 30.618 1.00 38.38 213 VAL A N 1
ATOM 1625 C CA . VAL A 1 213 ? -28.644 -5.904 31.371 1.00 38.38 213 VAL A CA 1
ATOM 1626 C C . VAL A 1 213 ? -29.523 -4.648 31.361 1.00 38.38 213 VAL A C 1
ATOM 1628 O O . VAL A 1 213 ? -29.026 -3.540 31.570 1.00 38.38 213 VAL A O 1
ATOM 1631 N N . SER A 1 214 ? -30.813 -4.816 31.061 1.00 32.88 214 SER A N 1
ATOM 1632 C CA . SER A 1 214 ? -31.751 -3.704 30.872 1.00 32.88 214 SER A CA 1
ATOM 1633 C C . SER A 1 214 ? -31.887 -2.841 32.134 1.00 32.88 214 SER A C 1
ATOM 1635 O O . SER A 1 214 ? -32.036 -3.398 33.224 1.00 32.88 214 SER A O 1
ATOM 1637 N N . PRO A 1 215 ? -31.944 -1.501 32.011 1.00 46.62 215 PRO A N 1
ATOM 1638 C CA . PRO A 1 215 ? -32.570 -0.665 33.028 1.00 46.62 215 PRO A CA 1
ATOM 1639 C C . PRO A 1 215 ? -34.047 -1.071 33.199 1.00 46.62 215 PRO A C 1
ATOM 1641 O O . PRO A 1 215 ? -34.652 -1.561 32.235 1.00 46.62 215 PRO A O 1
ATOM 1644 N N . PRO A 1 216 ? -34.648 -0.871 34.385 1.00 41.59 216 PRO A N 1
ATOM 1645 C CA . PRO A 1 216 ? -36.092 -1.011 34.543 1.00 41.59 216 PRO A CA 1
ATOM 1646 C C . PRO A 1 216 ? -36.833 0.040 33.692 1.00 41.59 216 PRO A C 1
ATOM 1648 O O . PRO A 1 216 ? -36.280 1.118 33.445 1.00 41.59 216 PRO A O 1
ATOM 1651 N N . PRO A 1 217 ? -38.067 -0.243 33.237 1.00 41.31 217 PRO A N 1
ATOM 1652 C CA . PRO A 1 217 ? -38.850 0.723 32.475 1.00 41.31 217 PRO A CA 1
ATOM 1653 C C . PRO A 1 217 ? -39.155 1.970 33.328 1.00 41.31 217 PRO A C 1
ATOM 1655 O O . PRO A 1 217 ? -39.454 1.827 34.518 1.00 41.31 217 PRO A O 1
ATOM 1658 N N . PRO A 1 218 ? -39.100 3.188 32.756 1.00 50.03 218 PRO A N 1
ATOM 1659 C CA . PRO A 1 218 ? -39.630 4.371 33.425 1.00 50.03 218 PRO A CA 1
ATOM 1660 C C . PRO A 1 218 ? -41.156 4.232 33.604 1.00 50.03 218 PRO A C 1
ATOM 1662 O O . PRO A 1 218 ? -41.803 3.597 32.768 1.00 50.03 218 PRO A O 1
ATOM 1665 N N . PRO A 1 219 ? -41.736 4.793 34.681 1.00 43.47 219 PRO A N 1
ATOM 1666 C CA . PRO A 1 219 ? -43.166 4.679 34.960 1.00 43.47 219 PRO A CA 1
ATOM 1667 C C . PRO A 1 219 ? -44.022 5.396 33.906 1.00 43.47 219 PRO A C 1
ATOM 1669 O O . PRO A 1 219 ? -43.574 6.369 33.297 1.00 43.47 219 PRO A O 1
ATOM 1672 N N . ASP A 1 220 ? -45.261 4.922 33.738 1.00 36.69 220 ASP A N 1
ATOM 1673 C CA . ASP A 1 220 ? -46.256 5.490 32.824 1.00 36.69 220 ASP A CA 1
ATOM 1674 C C . ASP A 1 220 ? -46.380 7.012 32.969 1.00 36.69 220 ASP A C 1
ATOM 1676 O O . ASP A 1 220 ? -46.714 7.532 34.036 1.00 36.69 220 ASP A O 1
ATOM 1680 N N . VAL A 1 221 ? -46.190 7.721 31.855 1.00 38.72 221 VAL A N 1
ATOM 1681 C CA . VAL A 1 221 ? -46.596 9.120 31.711 1.00 38.72 221 VAL A CA 1
ATOM 1682 C C . VAL A 1 221 ? -47.726 9.163 30.693 1.00 38.72 221 VAL A C 1
ATOM 1684 O O . VAL A 1 221 ? -47.516 9.038 29.488 1.00 38.72 221 VAL A O 1
ATOM 1687 N N . THR A 1 222 ? -48.943 9.325 31.206 1.00 32.50 222 THR A N 1
ATOM 1688 C CA . THR A 1 222 ? -50.160 9.545 30.418 1.00 32.50 222 THR A CA 1
ATOM 1689 C C . THR A 1 222 ? -50.009 10.750 29.484 1.00 32.50 222 THR A C 1
ATOM 1691 O O . THR A 1 222 ? -49.429 11.760 29.896 1.00 32.50 222 THR A O 1
ATOM 1694 N N . PRO A 1 223 ? -50.566 10.707 28.260 1.00 33.44 223 PRO A N 1
ATOM 1695 C CA . PRO A 1 223 ? -50.458 11.817 27.326 1.00 33.44 223 PRO A CA 1
ATOM 1696 C C . PRO A 1 223 ? -51.308 12.988 27.820 1.00 33.44 223 PRO A C 1
ATOM 1698 O O . PRO A 1 223 ? -52.512 12.830 28.018 1.00 33.44 223 PRO A O 1
ATOM 1701 N N . ASN A 1 224 ? -50.705 14.167 27.971 1.00 28.67 224 ASN A N 1
ATOM 1702 C CA . ASN A 1 224 ? -51.467 15.400 28.121 1.00 28.67 224 ASN A CA 1
ATOM 1703 C C . ASN A 1 224 ? -51.267 16.268 26.879 1.00 28.67 224 ASN A C 1
ATOM 1705 O O . ASN A 1 224 ? -50.141 16.590 26.500 1.00 28.67 224 ASN A O 1
ATOM 1709 N N . VAL A 1 225 ? -52.378 16.576 26.218 1.00 30.52 225 VAL A N 1
ATOM 1710 C CA . VAL A 1 225 ? -52.419 17.290 24.944 1.00 30.52 225 VAL A CA 1
ATOM 1711 C C . VAL A 1 225 ? -52.484 18.786 25.213 1.00 30.52 225 VAL A C 1
ATOM 1713 O O . VAL A 1 225 ? -53.448 19.257 25.808 1.00 30.52 225 VAL A O 1
ATOM 1716 N N . THR A 1 226 ? -51.540 19.540 24.660 1.00 28.16 226 THR A N 1
ATOM 1717 C CA . THR A 1 226 ? -51.808 20.904 24.186 1.00 28.16 226 THR A CA 1
ATOM 1718 C C . THR A 1 226 ? -51.211 21.052 22.799 1.00 28.16 226 THR A C 1
ATOM 1720 O O . THR A 1 226 ? -50.033 20.767 22.585 1.00 28.16 226 THR A O 1
ATOM 1723 N N . GLN A 1 227 ? -52.071 21.427 21.858 1.00 28.92 227 GLN A N 1
ATOM 1724 C CA . GLN A 1 227 ? -51.727 21.710 20.470 1.00 28.92 227 GLN A CA 1
ATOM 1725 C C . GLN A 1 227 ? -50.910 23.006 20.392 1.00 28.92 227 GLN A C 1
ATOM 1727 O O . GLN A 1 227 ? -51.079 23.867 21.250 1.00 28.92 227 GLN A O 1
ATOM 1732 N N . ASP A 1 228 ? -50.027 23.103 19.393 1.00 26.34 228 ASP A N 1
ATOM 1733 C CA . ASP A 1 228 ? -49.865 24.275 18.509 1.00 26.34 228 ASP A CA 1
ATOM 1734 C C . ASP A 1 228 ? -48.568 24.152 17.692 1.00 26.34 228 ASP A C 1
ATOM 1736 O O . ASP A 1 228 ? -47.479 24.485 18.158 1.00 26.34 228 ASP A O 1
ATOM 1740 N N . SER A 1 229 ? -48.684 23.652 16.457 1.00 27.11 229 SER A N 1
ATOM 1741 C CA . SER A 1 229 ? -47.797 23.934 15.312 1.00 27.11 229 SER A CA 1
ATOM 1742 C C . SER A 1 229 ? -48.399 23.324 14.042 1.00 27.11 229 SER A C 1
ATOM 1744 O O . SER A 1 229 ? -49.047 22.277 14.091 1.00 27.11 229 SER A O 1
ATOM 1746 N N . GLU A 1 230 ? -48.229 24.015 12.918 1.00 27.14 230 GLU A N 1
ATOM 1747 C CA . GLU A 1 230 ? -48.975 23.790 11.676 1.00 27.14 230 GLU A CA 1
ATOM 1748 C C . GLU A 1 230 ? -48.622 22.483 10.943 1.00 27.14 230 GLU A C 1
ATOM 1750 O O . GLU A 1 230 ? -47.495 21.991 10.978 1.00 27.14 230 GLU A O 1
ATOM 1755 N N . VAL A 1 231 ? -49.607 21.950 10.212 1.00 26.52 231 VAL A N 1
ATOM 1756 C CA . VAL A 1 231 ? -49.429 20.861 9.244 1.00 26.52 231 VAL A CA 1
ATOM 1757 C C . VAL A 1 231 ? -49.292 21.466 7.848 1.00 26.52 231 VAL A C 1
ATOM 1759 O O . VAL A 1 231 ? -50.297 21.899 7.299 1.00 26.52 231 VAL A O 1
ATOM 1762 N N . LEU A 1 232 ? -48.069 21.471 7.303 1.00 25.55 232 LEU A N 1
ATOM 1763 C CA . LEU A 1 232 ? -47.638 21.658 5.899 1.00 25.55 232 LEU A CA 1
ATOM 1764 C C . LEU A 1 232 ? -46.087 21.565 5.938 1.00 25.55 232 LEU A C 1
ATOM 1766 O O . LEU A 1 232 ? -45.484 22.214 6.781 1.00 25.55 232 LEU A O 1
ATOM 1770 N N . GLU A 1 233 ? -45.347 20.773 5.157 1.00 24.69 233 GLU A N 1
ATOM 1771 C CA . GLU A 1 233 ? -45.648 19.959 3.973 1.00 24.69 233 GLU A CA 1
ATOM 1772 C C . GLU A 1 233 ? -45.032 18.545 4.078 1.00 24.69 233 GLU A C 1
ATOM 1774 O O . GLU A 1 233 ? -44.038 18.320 4.767 1.00 24.69 233 GLU A O 1
ATOM 1779 N N . LEU A 1 234 ? -45.583 17.589 3.322 1.00 29.62 234 LEU A N 1
ATOM 1780 C CA . LEU A 1 234 ? -45.052 16.230 3.170 1.00 29.62 234 LEU A CA 1
ATOM 1781 C C . LEU A 1 234 ? -44.511 16.019 1.742 1.00 29.62 234 LEU A C 1
ATOM 1783 O O . LEU A 1 234 ? -45.170 15.357 0.947 1.00 29.62 234 LEU A O 1
ATOM 1787 N N . SER A 1 235 ? -43.325 16.546 1.403 1.00 27.80 235 SER A N 1
ATOM 1788 C CA . SER A 1 235 ? -42.607 16.138 0.172 1.00 27.80 235 SER A CA 1
ATOM 1789 C C . SER A 1 235 ? -41.154 16.637 0.049 1.00 27.80 235 SER A C 1
ATOM 1791 O O . SER A 1 235 ? -40.826 17.341 -0.902 1.00 27.80 235 SER A O 1
ATOM 1793 N N . GLU A 1 236 ? -40.240 16.187 0.912 1.00 26.00 236 GLU A N 1
ATOM 1794 C CA . GLU A 1 236 ? -38.811 16.163 0.553 1.00 26.00 236 GLU A CA 1
ATOM 1795 C C . GLU A 1 236 ? -38.294 14.723 0.499 1.00 26.00 236 GLU A C 1
ATOM 1797 O O . GLU A 1 236 ? -37.957 14.098 1.505 1.00 26.00 236 GLU A O 1
ATOM 1802 N N . THR A 1 237 ? -38.208 14.179 -0.718 1.00 23.39 237 THR A N 1
ATOM 1803 C CA . THR A 1 237 ? -37.328 13.035 -0.983 1.00 23.39 237 THR A CA 1
ATOM 1804 C C . THR A 1 237 ? -35.899 13.439 -0.620 1.00 23.39 237 THR A C 1
ATOM 1806 O O . THR A 1 237 ? -35.455 14.478 -1.120 1.00 23.39 237 THR A O 1
ATOM 1809 N N . PRO A 1 238 ? -35.151 12.653 0.179 1.00 32.66 238 PRO A N 1
ATOM 1810 C CA . PRO A 1 238 ? -33.795 13.026 0.564 1.00 32.66 238 PRO A CA 1
ATOM 1811 C C . PRO A 1 238 ? -32.950 13.266 -0.695 1.00 32.66 238 PRO A C 1
ATOM 1813 O O . PRO A 1 238 ? -33.020 12.456 -1.630 1.00 32.66 238 PRO A O 1
ATOM 1816 N N . PRO A 1 239 ? -32.172 14.364 -0.758 1.00 29.53 239 PRO A N 1
ATOM 1817 C CA . PRO A 1 239 ? -31.461 14.742 -1.968 1.00 29.53 239 PRO A CA 1
ATOM 1818 C C . PRO A 1 239 ? -30.550 13.600 -2.408 1.00 29.53 239 PRO A C 1
ATOM 1820 O O . PRO A 1 239 ? -29.725 13.109 -1.633 1.00 29.53 239 PRO A O 1
ATOM 1823 N N . SER A 1 240 ? -30.707 13.170 -3.665 1.00 26.91 240 SER A N 1
ATOM 1824 C CA . SER A 1 240 ? -29.899 12.094 -4.239 1.00 26.91 240 SER A CA 1
ATOM 1825 C C . SER A 1 240 ? -28.417 12.393 -3.998 1.00 26.91 240 SER A C 1
ATOM 1827 O O . SER A 1 240 ? -28.000 13.517 -4.304 1.00 26.91 240 SER A O 1
ATOM 1829 N N . PRO A 1 241 ? -27.613 11.444 -3.483 1.00 37.03 241 PRO A N 1
ATOM 1830 C CA . PRO A 1 241 ? -26.236 11.725 -3.105 1.00 37.03 241 PRO A CA 1
ATOM 1831 C C . PRO A 1 241 ? -25.472 12.251 -4.318 1.00 37.03 241 PRO A C 1
ATOM 1833 O O . PRO A 1 241 ? -25.248 11.528 -5.293 1.00 37.03 241 PRO A O 1
ATOM 1836 N N . SER A 1 242 ? -25.090 13.530 -4.262 1.00 32.88 242 SER A N 1
ATOM 1837 C CA . SER A 1 242 ? -24.329 14.170 -5.330 1.00 32.88 242 SER A CA 1
ATOM 1838 C C . SER A 1 242 ? -23.064 13.347 -5.593 1.00 32.88 242 SER A C 1
ATOM 1840 O O . SER A 1 242 ? -22.394 12.972 -4.621 1.00 32.88 242 SER A O 1
ATOM 1842 N N . PRO A 1 243 ? -22.715 13.047 -6.858 1.00 44.38 243 PRO A N 1
ATOM 1843 C CA . PRO A 1 243 ? -21.589 12.174 -7.154 1.00 44.38 243 PRO A CA 1
ATOM 1844 C C . PRO A 1 243 ? -20.320 12.737 -6.497 1.00 44.38 243 PRO A C 1
ATOM 1846 O O . PRO A 1 243 ? -20.026 13.923 -6.677 1.00 44.38 243 PRO A O 1
ATOM 1849 N N . PRO A 1 244 ? -19.575 11.929 -5.718 1.00 53.97 244 PRO A N 1
ATOM 1850 C CA . PRO A 1 244 ? -18.472 12.432 -4.913 1.00 53.97 244 PRO A CA 1
ATOM 1851 C C . PRO A 1 244 ? -17.447 13.136 -5.802 1.00 53.97 244 PRO A C 1
ATOM 1853 O O . PRO A 1 244 ? -17.018 12.583 -6.818 1.00 53.97 244 PRO A O 1
ATOM 1856 N N . ALA A 1 245 ? -17.060 14.351 -5.403 1.00 52.72 245 ALA A N 1
ATOM 1857 C CA . ALA A 1 245 ? -16.184 15.211 -6.191 1.00 52.72 245 ALA A CA 1
ATOM 1858 C C . ALA A 1 245 ? -14.913 14.464 -6.653 1.00 52.72 245 ALA A C 1
ATOM 1860 O O . ALA A 1 245 ? -14.330 13.701 -5.868 1.00 52.72 245 ALA A O 1
ATOM 1861 N N . PRO A 1 246 ? -14.470 14.662 -7.911 1.00 62.22 246 PRO A N 1
ATOM 1862 C CA . PRO A 1 246 ? -13.330 13.937 -8.455 1.00 62.22 246 PRO A CA 1
ATOM 1863 C C . PRO A 1 246 ? -12.069 14.214 -7.619 1.00 62.22 246 PRO A C 1
ATOM 1865 O O . PRO A 1 246 ? -11.826 15.357 -7.227 1.00 62.22 246 PRO A O 1
ATOM 1868 N N . PRO A 1 247 ? -11.225 13.198 -7.356 1.00 69.00 247 PRO A N 1
ATOM 1869 C CA . PRO A 1 247 ? -10.099 13.328 -6.427 1.00 69.00 247 PRO A CA 1
ATOM 1870 C C . PRO A 1 247 ? -9.027 14.328 -6.893 1.00 69.00 247 PRO A C 1
ATOM 1872 O O . PRO A 1 247 ? -8.237 14.821 -6.082 1.00 69.00 247 PRO A O 1
ATOM 1875 N N . PHE A 1 248 ? -8.992 14.653 -8.186 1.00 82.31 248 PHE A N 1
ATOM 1876 C CA . PHE A 1 248 ? -8.054 15.594 -8.789 1.00 82.31 248 PHE A CA 1
ATOM 1877 C C . PHE A 1 248 ? -8.780 16.622 -9.654 1.00 82.31 248 PHE A C 1
ATOM 1879 O O . PHE A 1 248 ? -9.850 16.365 -10.200 1.00 82.31 248 PHE A O 1
ATOM 1886 N N . GLU A 1 249 ? -8.161 17.786 -9.818 1.00 85.75 249 GLU A N 1
ATOM 1887 C CA . GLU A 1 249 ? -8.662 18.833 -10.699 1.00 85.75 249 GLU A CA 1
ATOM 1888 C C . GLU A 1 249 ? -8.118 18.649 -12.127 1.00 85.75 249 GLU A C 1
ATOM 1890 O O . GLU A 1 249 ? -6.970 18.237 -12.328 1.00 85.75 249 GLU A O 1
ATOM 1895 N N . LYS A 1 250 ? -8.903 19.012 -13.150 1.00 86.75 250 LYS A N 1
ATOM 1896 C CA . LYS A 1 250 ? -8.481 18.911 -14.562 1.00 86.75 250 LYS A CA 1
ATOM 1897 C C . LYS A 1 250 ? -7.244 19.772 -14.879 1.00 86.75 250 LYS A C 1
ATOM 1899 O O . LYS A 1 250 ? -6.448 19.399 -15.744 1.00 86.75 250 LYS A O 1
ATOM 1904 N N . SER A 1 251 ? -7.034 20.886 -14.168 1.00 86.00 251 SER A N 1
ATOM 1905 C CA . SER A 1 251 ? -5.829 21.724 -14.299 1.00 86.00 251 SER A CA 1
ATOM 1906 C C . SER A 1 251 ? -4.549 20.988 -13.874 1.00 86.00 251 SER A C 1
ATOM 1908 O O . SER A 1 251 ? -3.519 21.116 -14.540 1.00 86.00 251 SER A O 1
ATOM 1910 N N . THR A 1 252 ? -4.628 20.146 -12.835 1.00 85.94 252 THR A N 1
ATOM 1911 C CA . THR A 1 252 ? -3.509 19.335 -12.333 1.00 85.94 252 THR A CA 1
ATOM 1912 C C . THR A 1 252 ? -3.012 18.392 -13.428 1.00 85.94 252 THR A C 1
ATOM 1914 O O . THR A 1 252 ? -1.814 18.358 -13.716 1.00 85.94 252 THR A O 1
ATOM 1917 N N . LEU A 1 253 ? -3.929 17.701 -14.119 1.00 89.38 253 LEU A N 1
ATOM 1918 C CA . LEU A 1 253 ? -3.587 16.851 -15.262 1.00 89.38 253 LEU A CA 1
ATOM 1919 C C . LEU A 1 253 ? -2.922 17.653 -16.390 1.00 89.38 253 LEU A C 1
ATOM 1921 O O . LEU A 1 253 ? -1.867 17.260 -16.888 1.00 89.38 253 LEU A O 1
ATOM 1925 N N . LYS A 1 254 ? -3.511 18.797 -16.772 1.00 90.06 254 LYS A N 1
ATOM 1926 C CA . LYS A 1 254 ? -2.994 19.674 -17.838 1.00 90.06 254 LYS A CA 1
ATOM 1927 C C . LYS A 1 254 ? -1.559 20.129 -17.552 1.00 90.06 254 LYS A C 1
ATOM 1929 O O . LYS A 1 254 ? -0.726 20.129 -18.457 1.00 90.06 254 LYS A O 1
ATOM 1934 N N . ASN A 1 255 ? -1.260 20.483 -16.304 1.00 89.94 255 ASN A N 1
ATOM 1935 C CA . ASN A 1 255 ? 0.064 20.945 -15.890 1.00 89.94 255 ASN A CA 1
ATOM 1936 C C . ASN A 1 255 ? 1.087 19.801 -15.822 1.00 89.94 255 ASN A C 1
ATOM 1938 O O . ASN A 1 255 ? 2.167 19.931 -16.395 1.00 89.94 255 ASN A O 1
ATOM 1942 N N . LEU A 1 256 ? 0.740 18.648 -15.238 1.00 89.38 256 LEU A N 1
ATOM 1943 C CA . LEU A 1 256 ? 1.625 17.473 -15.224 1.00 89.38 256 LEU A CA 1
ATOM 1944 C C . LEU A 1 256 ? 1.951 16.975 -16.642 1.00 89.38 256 LEU A C 1
ATOM 1946 O O . LEU A 1 256 ? 3.094 16.625 -16.931 1.00 89.38 256 LEU A O 1
ATOM 1950 N N . PHE A 1 257 ? 0.973 16.997 -17.552 1.00 89.12 257 PHE A N 1
ATOM 1951 C CA . PHE A 1 257 ? 1.166 16.582 -18.943 1.00 89.12 257 PHE A CA 1
ATOM 1952 C C . PHE A 1 257 ? 2.038 17.567 -19.742 1.00 89.12 257 PHE A C 1
ATOM 1954 O O . PHE A 1 257 ? 2.842 17.140 -20.570 1.00 89.12 257 PHE A O 1
ATOM 1961 N N . ARG A 1 258 ? 1.945 18.879 -19.462 1.00 88.94 258 ARG A N 1
ATOM 1962 C CA . ARG A 1 258 ? 2.881 19.893 -19.991 1.00 88.94 258 ARG A CA 1
ATOM 1963 C C . ARG A 1 258 ? 4.315 19.608 -19.543 1.00 88.94 258 ARG A C 1
ATOM 1965 O O . ARG A 1 258 ? 5.193 19.528 -20.397 1.00 88.94 258 ARG A O 1
ATOM 1972 N N . VAL A 1 259 ? 4.538 19.403 -18.240 1.00 88.31 259 VAL A N 1
ATOM 1973 C CA . VAL A 1 259 ? 5.869 19.077 -17.691 1.00 88.31 259 VAL A CA 1
ATOM 1974 C C . VAL A 1 259 ? 6.413 17.804 -18.337 1.00 88.31 259 VAL A C 1
ATOM 1976 O O . VAL A 1 259 ? 7.523 17.819 -18.857 1.00 88.31 259 VAL A O 1
ATOM 1979 N N . SER A 1 260 ? 5.610 16.739 -18.408 1.00 86.69 260 SER A N 1
ATOM 1980 C CA . SER A 1 260 ? 6.030 15.472 -19.016 1.00 86.69 260 SER A CA 1
ATOM 1981 C C . SER A 1 260 ? 6.419 15.616 -20.492 1.00 86.69 260 SER A C 1
ATOM 1983 O O . SER A 1 260 ? 7.465 15.109 -20.894 1.00 86.69 260 SER A O 1
ATOM 1985 N N . LYS A 1 261 ? 5.656 16.381 -21.289 1.00 88.12 261 LYS A N 1
ATOM 1986 C CA . LYS A 1 261 ? 6.019 16.699 -22.681 1.00 88.12 261 LYS A CA 1
ATOM 1987 C C . LYS A 1 261 ? 7.339 17.466 -22.785 1.00 88.12 261 LYS A C 1
ATOM 1989 O O . LYS A 1 261 ? 8.188 17.086 -23.588 1.00 88.12 261 LYS A O 1
ATOM 1994 N N . VAL A 1 262 ? 7.529 18.512 -21.978 1.00 89.12 262 VAL A N 1
ATOM 1995 C CA . VAL A 1 262 ? 8.762 19.320 -21.987 1.00 89.12 262 VAL A CA 1
ATOM 1996 C C . VAL A 1 262 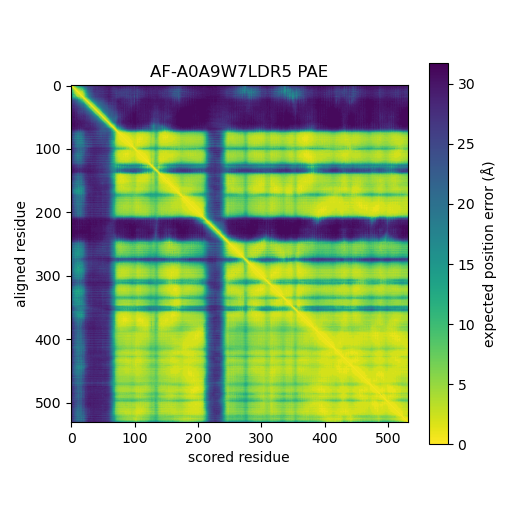? 9.968 18.473 -21.574 1.00 89.12 262 VAL A C 1
ATOM 1998 O O . VAL A 1 262 ? 10.971 18.456 -22.284 1.00 89.12 262 VAL A O 1
ATOM 2001 N N . SER A 1 263 ? 9.861 17.695 -20.492 1.00 85.75 263 SER A N 1
ATOM 2002 C CA . SER A 1 263 ? 10.920 16.778 -20.054 1.00 85.75 263 SER A CA 1
ATOM 2003 C C . SER A 1 263 ? 11.211 15.680 -21.080 1.00 85.75 263 SER A C 1
ATOM 2005 O O . SER A 1 263 ? 12.374 15.321 -21.252 1.00 85.75 263 SER A O 1
ATOM 2007 N N . PHE A 1 264 ? 10.202 15.170 -21.799 1.00 85.75 264 PHE A N 1
ATOM 2008 C CA . PHE A 1 264 ? 10.410 14.204 -22.881 1.00 85.75 264 PHE A CA 1
ATOM 2009 C C . PHE A 1 264 ? 11.208 14.809 -24.040 1.00 85.75 264 PHE A C 1
ATOM 2011 O O . PHE A 1 264 ? 12.215 14.232 -24.440 1.00 85.75 264 PHE A O 1
ATOM 2018 N N . VAL A 1 265 ? 10.798 15.978 -24.549 1.00 86.44 265 VAL A N 1
ATOM 2019 C CA . VAL A 1 265 ? 11.488 16.659 -25.659 1.00 86.44 265 VAL A CA 1
ATOM 2020 C C . VAL A 1 265 ? 12.916 17.030 -25.262 1.00 86.44 265 VAL A C 1
ATOM 2022 O O . VAL A 1 265 ? 13.849 16.735 -26.005 1.00 86.44 265 VAL A O 1
ATOM 2025 N N . LEU A 1 266 ? 13.116 17.594 -24.069 1.00 85.50 266 LEU A N 1
ATOM 2026 C CA . LEU A 1 266 ? 14.445 17.969 -23.588 1.00 85.50 266 LEU A CA 1
ATOM 2027 C C . LEU A 1 266 ? 15.346 16.738 -23.375 1.00 85.50 266 LEU A C 1
ATOM 2029 O O . LEU A 1 266 ? 16.506 16.745 -23.781 1.00 85.50 266 LEU A O 1
ATOM 2033 N N . SER A 1 267 ? 14.807 15.643 -22.823 1.00 81.19 267 SER A N 1
ATOM 2034 C CA . SER A 1 267 ? 15.530 14.369 -22.696 1.00 81.19 267 SER A CA 1
ATOM 2035 C C . SER A 1 267 ? 15.843 13.738 -24.061 1.00 81.19 267 SER A C 1
ATOM 2037 O O . SER A 1 267 ? 16.926 13.179 -24.234 1.00 81.19 267 SER A O 1
ATOM 2039 N N . TYR A 1 268 ? 14.942 13.852 -25.043 1.00 82.38 268 TYR A N 1
ATOM 2040 C CA . TYR A 1 268 ? 15.162 13.380 -26.413 1.00 82.38 268 TYR A CA 1
ATOM 2041 C C . TYR A 1 268 ? 16.304 14.133 -27.095 1.00 82.38 268 TYR A C 1
ATOM 2043 O O . TYR A 1 268 ? 17.243 13.499 -27.578 1.00 82.38 268 TYR A O 1
ATOM 2051 N N . LEU A 1 269 ? 16.258 15.469 -27.063 1.00 82.56 269 LEU A N 1
ATOM 2052 C CA . LEU A 1 269 ? 17.297 16.326 -27.628 1.00 82.56 269 LEU A CA 1
ATOM 2053 C C . LEU A 1 269 ? 18.659 16.030 -26.989 1.00 82.56 269 LEU A C 1
ATOM 2055 O O . LEU A 1 269 ? 19.602 15.732 -27.711 1.00 82.56 269 LEU A O 1
ATOM 2059 N N . LEU A 1 270 ? 18.765 15.994 -25.655 1.00 77.19 270 LEU A N 1
ATOM 2060 C CA . LEU A 1 270 ? 20.045 15.712 -24.989 1.00 77.19 270 LEU A CA 1
ATOM 2061 C C . LEU A 1 270 ? 20.570 14.288 -25.245 1.00 77.19 270 LEU A C 1
ATOM 2063 O O . LEU A 1 270 ? 21.780 14.103 -25.352 1.00 77.19 270 LEU A O 1
ATOM 2067 N N . THR A 1 271 ? 19.694 13.287 -25.392 1.00 73.94 271 THR A N 1
ATOM 2068 C CA . THR A 1 271 ? 20.124 11.910 -25.712 1.00 73.94 271 THR A CA 1
ATOM 2069 C C . THR A 1 271 ? 20.592 11.783 -27.170 1.00 73.94 271 THR A C 1
ATOM 2071 O O . THR A 1 271 ? 21.523 11.031 -27.452 1.00 73.94 271 THR A O 1
ATOM 2074 N N . ARG A 1 272 ? 19.992 12.533 -28.108 1.00 71.75 272 ARG A N 1
ATOM 2075 C CA . ARG A 1 272 ? 20.413 12.582 -29.523 1.00 71.75 272 ARG A CA 1
ATOM 2076 C C . ARG A 1 272 ? 21.677 13.423 -29.738 1.00 71.75 272 ARG A C 1
ATOM 2078 O O . ARG A 1 272 ? 22.559 12.989 -30.474 1.00 71.75 272 ARG A O 1
ATOM 2085 N N . SER A 1 273 ? 21.795 14.573 -29.074 1.00 63.06 273 SER A N 1
ATOM 2086 C CA . SER A 1 273 ? 22.936 15.497 -29.196 1.00 63.06 273 SER A CA 1
ATOM 2087 C C . SER A 1 273 ? 24.235 14.988 -28.564 1.00 63.06 273 SER A C 1
ATOM 2089 O O . SER A 1 273 ? 25.290 15.572 -28.798 1.00 63.06 273 SER A O 1
ATOM 2091 N N . PHE A 1 274 ? 24.195 13.861 -27.844 1.00 53.69 274 PHE A N 1
ATOM 2092 C CA . PHE A 1 274 ? 25.374 13.152 -27.325 1.00 53.69 274 PHE A CA 1
ATOM 2093 C C . PHE A 1 274 ? 26.366 12.701 -28.423 1.00 53.69 274 PHE A C 1
ATOM 2095 O O . PHE A 1 274 ? 27.480 12.289 -28.120 1.00 53.69 274 PHE A O 1
ATOM 2102 N N . VAL A 1 275 ? 25.963 12.765 -29.699 1.00 52.06 275 VAL A N 1
ATOM 2103 C CA . VAL A 1 275 ? 26.821 12.522 -30.875 1.00 52.06 275 VAL A CA 1
ATOM 2104 C C . VAL A 1 275 ? 27.664 13.755 -31.254 1.00 52.06 2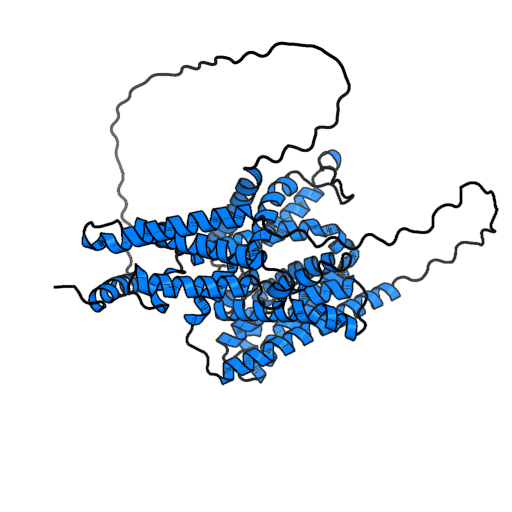75 VAL A C 1
ATOM 2106 O O . VAL A 1 275 ? 28.640 13.613 -31.983 1.00 52.06 275 VAL A O 1
ATOM 2109 N N . SER A 1 276 ? 27.323 14.950 -30.757 1.00 52.78 276 SER A N 1
ATOM 2110 C CA . SER A 1 276 ? 27.978 16.218 -31.126 1.00 52.78 276 SER A CA 1
ATOM 2111 C C . SER A 1 276 ? 28.600 16.969 -29.945 1.00 52.78 276 SER A C 1
ATOM 2113 O O . SER A 1 276 ? 29.593 17.658 -30.144 1.00 52.78 276 SER A O 1
ATOM 2115 N N . PHE A 1 277 ? 28.062 16.831 -28.727 1.00 56.94 277 PHE A N 1
ATOM 2116 C CA . PHE A 1 277 ? 28.636 17.428 -27.514 1.00 56.94 277 PHE A CA 1
ATOM 2117 C C . PHE A 1 277 ? 28.530 16.469 -26.314 1.00 56.94 277 PHE A C 1
ATOM 2119 O O . PHE A 1 277 ? 27.476 15.854 -26.123 1.00 56.94 277 PHE A O 1
ATOM 2126 N N . PRO A 1 278 ? 29.576 16.346 -25.470 1.00 61.59 278 PRO A N 1
ATOM 2127 C CA . PRO A 1 278 ? 29.535 15.513 -24.272 1.00 61.59 278 PRO A CA 1
ATOM 2128 C C . PRO A 1 278 ? 28.662 16.166 -23.189 1.00 61.59 278 PRO A C 1
ATOM 2130 O O . PRO A 1 278 ? 29.092 17.063 -22.466 1.00 61.59 278 PRO A O 1
ATOM 2133 N N . VAL A 1 279 ? 27.414 15.711 -23.062 1.00 68.12 279 VAL A N 1
ATOM 2134 C CA . VAL A 1 279 ? 26.495 16.181 -22.014 1.00 68.12 279 VAL A CA 1
ATOM 2135 C C . VAL A 1 279 ? 26.822 15.479 -20.685 1.00 68.12 279 VAL A C 1
ATOM 2137 O O . VAL A 1 279 ? 26.949 14.252 -20.671 1.00 68.12 279 VAL A O 1
ATOM 2140 N N . PRO A 1 280 ? 26.898 16.191 -19.541 1.00 77.25 280 PRO A N 1
ATOM 2141 C CA . PRO A 1 280 ? 27.109 15.562 -18.239 1.00 77.25 280 PRO A CA 1
ATOM 2142 C C . PRO A 1 280 ? 26.067 14.475 -17.936 1.00 77.25 280 PRO A C 1
ATOM 2144 O O . PRO A 1 280 ? 24.859 14.727 -17.962 1.00 77.25 280 PRO A O 1
ATOM 2147 N N . LEU A 1 281 ? 26.532 13.268 -17.594 1.00 76.06 281 LEU A N 1
ATOM 2148 C CA . LEU A 1 281 ? 25.678 12.092 -17.358 1.00 76.06 281 LEU A CA 1
ATOM 2149 C C . LEU A 1 281 ? 24.602 12.345 -16.284 1.00 76.06 281 LEU A C 1
ATOM 2151 O O . LEU A 1 281 ? 23.465 11.894 -16.432 1.00 76.06 281 LEU A O 1
ATOM 2155 N N . TYR A 1 282 ? 24.944 13.138 -15.260 1.00 79.00 282 TYR A N 1
ATOM 2156 C CA . TYR A 1 282 ? 24.029 13.661 -14.237 1.00 79.00 282 TYR A CA 1
ATOM 2157 C C . TYR A 1 282 ? 22.763 14.287 -14.843 1.00 79.00 282 TYR A C 1
ATOM 2159 O O . TYR A 1 282 ? 21.650 13.935 -14.458 1.00 79.00 282 TYR A O 1
ATOM 2167 N N . LEU A 1 283 ? 22.919 15.188 -15.820 1.00 81.88 283 LEU A N 1
ATOM 2168 C CA . LEU A 1 283 ? 21.813 15.965 -16.383 1.00 81.88 283 LEU A CA 1
ATOM 2169 C C . LEU A 1 283 ? 20.895 15.083 -17.238 1.00 81.88 283 LEU A C 1
ATOM 2171 O O . LEU A 1 283 ? 19.672 15.205 -17.175 1.00 81.88 283 LEU A O 1
ATOM 2175 N N . SER A 1 284 ? 21.484 14.145 -17.986 1.00 79.38 284 SER A N 1
ATOM 2176 C CA . SER A 1 284 ? 20.740 13.136 -18.747 1.00 79.38 284 SER A CA 1
ATOM 2177 C C . SER A 1 284 ? 19.909 12.228 -17.826 1.00 79.38 284 SER A C 1
ATOM 2179 O O . SER A 1 284 ? 18.715 12.025 -18.064 1.00 79.38 284 SER A O 1
ATOM 2181 N N . ASN A 1 285 ? 20.503 11.751 -16.723 1.00 81.81 285 ASN A N 1
ATOM 2182 C CA . ASN A 1 285 ? 19.806 10.973 -15.696 1.00 81.81 285 ASN A CA 1
ATOM 2183 C C . ASN A 1 285 ? 18.667 11.764 -15.047 1.00 81.81 285 ASN A C 1
ATOM 2185 O O . ASN A 1 285 ? 17.541 11.269 -15.005 1.00 81.81 285 ASN A O 1
ATOM 2189 N N . PHE A 1 286 ? 18.938 12.996 -14.609 1.00 84.69 286 PHE A N 1
ATOM 2190 C CA . PHE A 1 286 ? 17.959 13.869 -13.965 1.00 84.69 286 PHE A CA 1
ATOM 2191 C C . PHE A 1 286 ? 16.732 14.095 -14.855 1.00 84.69 286 PHE A C 1
ATOM 2193 O O . PHE A 1 286 ? 15.615 13.798 -14.444 1.00 84.69 286 PHE A O 1
ATOM 2200 N N . LEU A 1 287 ? 16.923 14.512 -16.112 1.00 85.31 287 LEU A N 1
ATOM 2201 C CA . LEU A 1 287 ? 15.816 14.758 -17.047 1.00 85.31 287 LEU A CA 1
ATOM 2202 C C . LEU A 1 287 ? 15.007 13.497 -17.365 1.00 85.31 287 LEU A C 1
ATOM 2204 O O . LEU A 1 287 ? 13.786 13.559 -17.514 1.00 85.31 287 LEU A O 1
ATOM 2208 N N . ARG A 1 288 ? 15.677 12.345 -17.452 1.00 85.69 288 ARG A N 1
ATOM 2209 C CA . ARG A 1 288 ? 15.038 11.040 -17.649 1.00 85.69 288 ARG A CA 1
ATOM 2210 C C . ARG A 1 288 ? 14.186 10.645 -16.440 1.00 85.69 288 ARG A C 1
ATOM 2212 O O . ARG A 1 288 ? 13.049 10.211 -16.626 1.00 85.69 288 ARG A O 1
ATOM 2219 N N . ALA A 1 289 ? 14.683 10.861 -15.222 1.00 88.69 289 ALA A N 1
ATOM 2220 C CA . ALA A 1 289 ? 13.914 10.678 -13.996 1.00 88.69 289 ALA A CA 1
ATOM 2221 C C . ALA A 1 289 ? 12.734 11.664 -13.915 1.00 88.69 289 ALA A C 1
ATOM 2223 O O . ALA A 1 289 ? 11.615 11.242 -13.635 1.00 88.69 289 ALA A O 1
ATOM 2224 N N . THR A 1 290 ? 12.924 12.947 -14.248 1.00 89.06 290 THR A N 1
ATOM 2225 C CA . THR A 1 290 ? 11.844 13.951 -14.287 1.00 89.06 290 THR A CA 1
ATOM 2226 C C . THR A 1 290 ? 10.754 13.589 -15.300 1.00 89.06 290 THR A C 1
ATOM 2228 O O . THR A 1 290 ? 9.566 13.700 -14.983 1.00 89.06 290 THR A O 1
ATOM 2231 N N . PHE A 1 291 ? 11.124 13.105 -16.493 1.00 91.38 291 PHE A N 1
ATOM 2232 C CA . PHE A 1 291 ? 10.168 12.598 -17.481 1.00 91.38 291 PHE A CA 1
ATOM 2233 C C . PHE A 1 291 ? 9.348 11.437 -16.914 1.00 91.38 291 PHE A C 1
ATOM 2235 O O . PHE A 1 291 ? 8.122 11.523 -16.882 1.00 91.38 291 PHE A O 1
ATOM 2242 N N . TYR A 1 292 ? 10.001 10.376 -16.430 1.00 93.44 292 TYR A N 1
ATOM 2243 C CA . TYR A 1 292 ? 9.288 9.212 -15.907 1.00 93.44 292 TYR A CA 1
ATOM 2244 C C . TYR A 1 292 ? 8.424 9.561 -14.690 1.00 93.44 292 TYR A C 1
ATOM 2246 O O . TYR A 1 292 ? 7.305 9.064 -14.585 1.00 93.44 292 TYR A O 1
ATOM 2254 N N . LEU A 1 293 ? 8.886 10.448 -13.804 1.00 93.31 293 LEU A N 1
ATOM 2255 C CA . LEU A 1 293 ? 8.135 10.893 -12.632 1.00 93.31 293 LEU A CA 1
ATOM 2256 C C . LEU A 1 293 ? 6.869 11.649 -13.057 1.00 93.31 293 LEU A C 1
ATOM 2258 O O . LEU A 1 293 ? 5.762 11.232 -12.725 1.00 93.31 293 LEU A O 1
ATOM 2262 N N . SER A 1 294 ? 7.008 12.702 -13.867 1.00 92.00 294 SER A N 1
ATOM 2263 C CA . SER A 1 294 ? 5.870 13.491 -14.367 1.00 92.00 294 SER A CA 1
ATOM 2264 C C . SER A 1 294 ? 4.909 12.682 -15.251 1.00 92.00 294 SER A C 1
ATOM 2266 O O . SER A 1 294 ? 3.696 12.903 -15.201 1.00 92.00 294 SER A O 1
ATOM 2268 N N . PHE A 1 295 ? 5.410 11.703 -16.012 1.00 94.38 295 PHE A N 1
ATOM 2269 C CA . PHE A 1 295 ? 4.580 10.775 -16.782 1.00 94.38 295 PHE A CA 1
ATOM 2270 C C . PHE A 1 295 ? 3.804 9.803 -15.875 1.00 94.38 295 PHE A C 1
ATOM 2272 O O . PHE A 1 295 ? 2.607 9.594 -16.070 1.00 94.38 295 PHE A O 1
ATOM 2279 N N . THR A 1 296 ? 4.441 9.253 -14.836 1.00 94.88 296 THR A N 1
ATOM 2280 C CA . THR A 1 296 ? 3.774 8.375 -13.853 1.00 94.88 296 THR A CA 1
ATOM 2281 C C . THR A 1 296 ? 2.701 9.158 -13.075 1.00 94.88 296 THR A C 1
ATOM 2283 O O . THR A 1 296 ? 1.574 8.694 -12.927 1.00 94.88 296 THR A O 1
ATOM 2286 N N . LEU A 1 297 ? 2.992 10.400 -12.659 1.00 94.00 297 LEU A N 1
ATOM 2287 C CA . LEU A 1 297 ? 2.008 11.285 -12.018 1.00 94.00 297 LEU A CA 1
ATOM 2288 C C . LEU A 1 297 ? 0.825 11.610 -12.950 1.00 94.00 297 LEU A C 1
ATOM 2290 O O . LEU A 1 297 ? -0.329 11.466 -12.549 1.00 94.00 297 LEU A O 1
ATOM 2294 N N . SER A 1 298 ? 1.084 12.039 -14.191 1.00 92.88 298 SER A N 1
ATOM 2295 C CA . SER A 1 298 ? 0.012 12.401 -15.135 1.00 92.88 298 SER A CA 1
ATOM 2296 C C . SER A 1 298 ? -0.836 11.203 -15.566 1.00 92.88 298 SER A C 1
ATOM 2298 O O . SER A 1 298 ? -2.053 11.339 -15.643 1.00 92.88 298 SER A O 1
ATOM 2300 N N . SER A 1 299 ? -0.244 10.026 -15.786 1.00 93.31 299 SER A N 1
ATOM 2301 C CA . SER A 1 299 ? -0.991 8.805 -16.130 1.00 93.31 299 SER A CA 1
ATOM 2302 C C . SER A 1 299 ? -1.851 8.273 -14.974 1.00 93.31 299 SER A C 1
ATOM 2304 O O . SER A 1 299 ? -2.946 7.761 -15.219 1.00 93.31 299 SER A O 1
ATOM 2306 N N . PHE A 1 300 ? -1.427 8.464 -13.719 1.00 92.94 300 PHE A N 1
ATOM 2307 C CA . PHE A 1 300 ? -2.263 8.201 -12.544 1.00 92.94 300 PHE A CA 1
ATOM 2308 C C . PHE A 1 300 ? -3.444 9.169 -12.436 1.00 92.94 300 PHE A C 1
ATOM 2310 O O . PHE A 1 300 ? -4.584 8.725 -12.304 1.00 92.94 300 PHE A O 1
ATOM 2317 N N . VAL A 1 301 ? -3.199 10.480 -12.552 1.00 91.94 301 VAL A N 1
ATOM 2318 C CA . VAL A 1 301 ? -4.270 11.492 -12.520 1.00 91.94 301 VAL A CA 1
ATOM 2319 C C . VAL A 1 301 ? -5.239 11.307 -13.692 1.00 91.94 301 VAL A C 1
ATOM 2321 O O . VAL A 1 301 ? -6.443 11.428 -13.504 1.00 91.94 301 VAL A O 1
ATOM 2324 N N . TYR A 1 302 ? -4.743 10.954 -14.882 1.00 91.50 302 TYR A N 1
ATOM 2325 C CA . TYR A 1 302 ? -5.573 10.594 -16.032 1.00 91.50 302 TYR A CA 1
ATOM 2326 C C . TYR A 1 302 ? -6.491 9.410 -15.710 1.00 91.50 302 TYR A C 1
ATOM 2328 O O . TYR A 1 302 ? -7.699 9.523 -15.889 1.00 91.50 302 TYR A O 1
ATOM 2336 N N . GLY A 1 303 ? -5.940 8.321 -15.158 1.00 89.38 303 GLY A N 1
ATOM 2337 C CA . GLY A 1 303 ? -6.717 7.163 -14.704 1.00 89.38 303 GLY A CA 1
ATOM 2338 C C . GLY A 1 303 ? -7.786 7.524 -13.670 1.00 89.38 303 GLY A C 1
ATOM 2339 O O . GLY A 1 303 ? -8.929 7.095 -13.785 1.00 89.38 303 GLY A O 1
ATOM 2340 N N . ALA A 1 304 ? -7.436 8.363 -12.692 1.00 86.75 304 ALA A N 1
ATOM 2341 C CA . ALA A 1 304 ? -8.341 8.831 -11.639 1.00 86.75 304 ALA A CA 1
ATOM 2342 C C . ALA A 1 304 ? -9.428 9.814 -12.124 1.00 86.75 304 ALA A C 1
ATOM 2344 O O . ALA A 1 304 ? -10.369 10.087 -11.382 1.00 86.75 304 ALA A O 1
ATOM 2345 N N . LEU A 1 305 ? -9.301 10.339 -13.347 1.00 88.38 305 LEU A N 1
ATOM 2346 C CA . LEU A 1 305 ? -10.267 11.222 -14.008 1.00 88.38 305 LEU A CA 1
ATOM 2347 C C . LEU A 1 305 ? -11.086 10.520 -15.105 1.00 88.38 305 LEU A C 1
ATOM 2349 O O . LEU A 1 305 ? -11.888 11.177 -15.773 1.00 88.38 305 LEU A O 1
ATOM 2353 N N . LEU A 1 306 ? -10.903 9.210 -15.312 1.00 86.50 306 LEU A N 1
ATOM 2354 C CA . LEU A 1 306 ? -11.735 8.441 -16.238 1.00 86.50 306 LEU A CA 1
ATOM 2355 C C . LEU A 1 306 ? -13.198 8.370 -15.744 1.00 86.50 306 LEU A C 1
ATOM 2357 O O . LEU A 1 306 ? -13.449 8.459 -14.539 1.00 86.50 306 LEU A O 1
ATOM 2361 N N . PRO A 1 307 ? -14.184 8.187 -16.646 1.00 83.38 307 PRO A N 1
ATOM 2362 C CA . PRO A 1 307 ? -15.589 8.064 -16.257 1.00 83.38 307 PRO A CA 1
ATOM 2363 C C . PRO A 1 307 ? -15.822 6.906 -15.266 1.00 83.38 307 PRO A C 1
ATOM 2365 O O . PRO A 1 307 ? -15.195 5.859 -15.437 1.00 83.38 307 PRO A O 1
ATOM 2368 N N . PRO A 1 308 ? -16.773 7.007 -14.312 1.00 76.25 308 PRO A N 1
ATOM 2369 C CA . PRO A 1 308 ? -17.016 5.967 -13.299 1.00 76.25 308 PRO A CA 1
ATOM 2370 C C . PRO A 1 308 ? -17.263 4.560 -13.867 1.00 76.25 308 PRO A C 1
ATOM 2372 O O . PRO A 1 308 ? -16.771 3.567 -13.336 1.00 76.25 308 PRO A O 1
ATOM 2375 N N . LYS A 1 309 ? -17.967 4.471 -15.006 1.00 76.75 309 LYS A N 1
ATOM 2376 C CA . LYS A 1 309 ? -18.184 3.203 -15.727 1.00 76.75 309 LYS A CA 1
ATOM 2377 C C . LYS A 1 309 ? -16.874 2.548 -16.178 1.00 76.75 309 LYS A C 1
ATOM 2379 O O . LYS A 1 309 ? -16.802 1.329 -16.245 1.00 76.75 309 LYS A O 1
ATOM 2384 N N . LEU A 1 310 ? -15.857 3.348 -16.501 1.00 76.31 310 LEU A N 1
ATOM 2385 C CA . LEU A 1 310 ? -14.560 2.871 -16.967 1.00 76.31 310 LEU A CA 1
ATOM 2386 C C . LEU A 1 310 ? -13.597 2.608 -15.804 1.00 76.31 310 LEU A C 1
ATOM 2388 O O . LEU A 1 310 ? -12.890 1.609 -15.854 1.00 76.31 310 LEU A O 1
ATOM 2392 N N . THR A 1 311 ? -13.595 3.423 -14.742 1.00 72.88 311 THR A N 1
ATOM 2393 C CA . THR A 1 311 ? -12.728 3.200 -13.564 1.00 72.88 311 THR A CA 1
ATOM 2394 C C . THR A 1 311 ? -13.068 1.925 -12.791 1.00 72.88 311 THR A C 1
ATOM 2396 O O . THR A 1 311 ? -12.173 1.350 -12.174 1.00 72.88 311 THR A O 1
ATOM 2399 N N . SER A 1 312 ? -14.313 1.438 -12.882 1.00 68.25 312 SER A N 1
ATOM 2400 C CA . SER A 1 312 ? -14.716 0.128 -12.346 1.00 68.25 312 SER A CA 1
ATOM 2401 C C . SER A 1 312 ? -13.946 -1.045 -12.974 1.00 68.25 312 SER A C 1
ATOM 2403 O O . SER A 1 312 ? -13.700 -2.036 -12.296 1.00 68.25 312 SER A O 1
ATOM 2405 N N . TYR A 1 313 ? -13.541 -0.937 -14.247 1.00 70.12 313 TYR A N 1
ATOM 2406 C CA . TYR A 1 313 ? -12.767 -1.968 -14.959 1.00 70.12 313 TYR A CA 1
ATOM 2407 C C . TYR A 1 313 ? -11.277 -1.610 -15.068 1.00 70.12 313 TYR A C 1
ATOM 2409 O O . TYR A 1 313 ? -10.401 -2.458 -14.912 1.00 70.12 313 TYR A O 1
ATOM 2417 N N . LEU A 1 314 ? -10.979 -0.336 -15.325 1.00 78.06 314 LEU A N 1
ATOM 2418 C CA . LEU A 1 314 ? -9.642 0.225 -15.487 1.00 78.06 314 LEU A CA 1
ATOM 2419 C C . LEU A 1 314 ? -9.285 1.081 -14.270 1.00 78.06 314 LEU A C 1
ATOM 2421 O O . LEU A 1 314 ? -9.317 2.311 -14.308 1.00 78.06 314 LEU A O 1
ATOM 2425 N N . HIS A 1 315 ? -8.923 0.409 -13.178 1.00 84.19 315 HIS A N 1
ATOM 2426 C CA . HIS A 1 315 ? -8.512 1.079 -11.949 1.00 84.19 315 HIS A CA 1
ATOM 2427 C C . HIS A 1 315 ? -7.301 2.015 -12.192 1.00 84.19 315 HIS A C 1
ATOM 2429 O O . HIS A 1 315 ? -6.361 1.596 -12.879 1.00 84.19 315 HIS A O 1
ATOM 2435 N N . PRO A 1 316 ? -7.231 3.223 -11.584 1.00 87.00 316 PRO A N 1
ATOM 2436 C CA . PRO A 1 316 ? -6.170 4.211 -11.844 1.00 87.00 316 PRO A CA 1
ATOM 2437 C C . PRO A 1 316 ? -4.728 3.699 -11.682 1.00 87.00 316 PRO A C 1
ATOM 2439 O O . PRO A 1 316 ? -3.807 4.166 -12.353 1.00 87.00 316 PRO A O 1
ATOM 2442 N N . LEU A 1 317 ? -4.520 2.704 -10.811 1.00 88.38 317 LEU A N 1
ATOM 2443 C CA . LEU A 1 317 ? -3.233 2.008 -10.661 1.00 88.38 317 LEU A CA 1
ATOM 2444 C C . LEU A 1 317 ? -2.853 1.183 -11.896 1.00 88.38 317 LEU A C 1
ATOM 2446 O O . LEU A 1 317 ? -1.696 1.207 -12.316 1.00 88.38 317 LEU A O 1
ATOM 2450 N N . ILE A 1 318 ? -3.813 0.451 -12.471 1.00 89.94 318 ILE A N 1
ATOM 2451 C CA . ILE A 1 318 ? -3.597 -0.409 -13.640 1.00 89.94 318 ILE A CA 1
ATOM 2452 C C . ILE A 1 318 ? -3.320 0.470 -14.859 1.00 89.94 318 ILE A C 1
ATOM 2454 O O . ILE A 1 318 ? -2.339 0.236 -15.563 1.00 89.94 318 ILE A O 1
ATOM 2458 N N . THR A 1 319 ? -4.113 1.528 -15.065 1.00 91.75 319 THR A N 1
ATOM 2459 C CA . THR A 1 319 ? -3.898 2.475 -16.171 1.00 91.75 319 THR A CA 1
ATOM 2460 C C . THR A 1 319 ? -2.547 3.173 -16.060 1.00 91.75 319 THR A C 1
ATOM 2462 O O . THR A 1 319 ? -1.822 3.242 -17.047 1.00 91.75 319 THR A O 1
ATOM 2465 N N . CYS A 1 320 ? -2.161 3.628 -14.862 1.00 94.00 320 CYS A N 1
ATOM 2466 C CA . CYS A 1 320 ? -0.851 4.234 -14.618 1.00 94.00 320 CYS A CA 1
ATOM 2467 C C . CYS A 1 320 ? 0.302 3.257 -14.903 1.00 94.00 320 CYS A C 1
ATOM 2469 O O . CYS A 1 320 ? 1.242 3.588 -15.630 1.00 94.00 320 CYS A O 1
ATOM 2471 N N . THR A 1 321 ? 0.203 2.026 -14.393 1.00 94.06 321 THR A N 1
ATOM 2472 C CA . THR A 1 321 ? 1.217 0.978 -14.587 1.00 94.06 321 THR A CA 1
ATOM 2473 C C . THR A 1 321 ? 1.376 0.609 -16.063 1.00 94.06 321 THR A C 1
ATOM 2475 O O . THR A 1 321 ? 2.503 0.494 -16.551 1.00 94.06 321 THR A O 1
ATOM 2478 N N . ALA A 1 322 ? 0.266 0.452 -16.789 1.00 94.88 322 ALA A N 1
ATOM 2479 C CA . ALA A 1 322 ? 0.265 0.128 -18.212 1.00 94.88 322 ALA A CA 1
ATOM 2480 C C . ALA A 1 322 ? 0.842 1.275 -19.057 1.00 94.88 322 ALA A C 1
ATOM 2482 O O . ALA A 1 322 ? 1.734 1.049 -19.875 1.00 94.88 322 ALA A O 1
ATOM 2483 N N . LEU A 1 323 ? 0.396 2.513 -18.816 1.00 95.06 323 LEU A N 1
ATOM 2484 C CA . LEU A 1 323 ? 0.888 3.694 -19.525 1.00 95.06 323 LEU A CA 1
ATOM 2485 C C . LEU A 1 323 ? 2.379 3.939 -19.262 1.00 95.06 323 LEU A C 1
ATOM 2487 O O . LEU A 1 323 ? 3.119 4.207 -20.204 1.00 95.06 323 LEU A O 1
ATOM 2491 N N . THR A 1 324 ? 2.847 3.813 -18.017 1.00 95.12 324 THR A N 1
ATOM 2492 C CA . THR A 1 324 ? 4.269 4.016 -17.674 1.00 95.12 324 THR A CA 1
ATOM 2493 C C . THR A 1 324 ? 5.162 2.955 -18.326 1.00 95.12 324 THR A C 1
ATOM 2495 O O . THR A 1 324 ? 6.231 3.279 -18.841 1.00 95.12 324 THR A O 1
ATOM 2498 N N . ASN A 1 325 ? 4.701 1.702 -18.405 1.00 95.44 325 ASN A N 1
ATOM 2499 C CA . ASN A 1 325 ? 5.399 0.657 -19.158 1.00 95.44 325 ASN A CA 1
ATOM 2500 C C . ASN A 1 325 ? 5.416 0.926 -20.671 1.00 95.44 325 ASN A C 1
ATOM 2502 O O . ASN A 1 325 ? 6.455 0.762 -21.310 1.00 95.44 325 ASN A O 1
ATOM 2506 N N . LEU A 1 326 ? 4.303 1.395 -21.245 1.00 94.69 326 LEU A N 1
ATOM 2507 C CA . LEU A 1 326 ? 4.247 1.797 -22.652 1.00 94.69 326 LEU A CA 1
ATOM 2508 C C . LEU A 1 326 ? 5.200 2.970 -22.942 1.00 94.69 326 LEU A C 1
ATOM 2510 O O . LEU A 1 326 ? 5.898 2.954 -23.954 1.00 94.69 326 LEU A O 1
ATOM 2514 N N . ALA A 1 327 ? 5.296 3.942 -22.030 1.00 92.31 327 ALA A N 1
ATOM 2515 C CA . ALA A 1 327 ? 6.257 5.037 -22.115 1.00 92.31 327 ALA A CA 1
ATOM 2516 C C . ALA A 1 327 ? 7.712 4.545 -22.056 1.00 92.31 327 ALA A C 1
ATOM 2518 O O . ALA A 1 327 ? 8.541 5.058 -22.805 1.00 92.31 327 ALA A O 1
ATOM 2519 N N . ALA A 1 328 ? 8.023 3.523 -21.250 1.00 92.19 328 ALA A N 1
ATOM 2520 C CA . ALA A 1 328 ? 9.351 2.906 -21.231 1.00 92.19 328 ALA A CA 1
ATOM 2521 C C . ALA A 1 328 ? 9.695 2.204 -22.559 1.00 92.19 328 ALA A C 1
ATOM 2523 O O . ALA A 1 328 ? 10.795 2.380 -23.083 1.00 92.19 328 ALA A O 1
ATOM 2524 N N . VAL A 1 329 ? 8.744 1.480 -23.167 1.00 92.56 329 VAL A N 1
ATOM 2525 C CA . VAL A 1 329 ? 8.917 0.889 -24.511 1.00 92.56 329 VAL A CA 1
ATOM 2526 C C . VAL A 1 329 ? 9.119 1.975 -25.575 1.00 92.56 329 VAL A C 1
ATOM 2528 O O . VAL A 1 329 ? 10.030 1.874 -26.399 1.00 92.56 329 VAL A O 1
ATOM 2531 N N . PHE A 1 330 ? 8.290 3.021 -25.557 1.00 91.12 330 PHE A N 1
ATOM 2532 C CA . PHE A 1 330 ? 8.344 4.137 -26.504 1.00 91.12 330 PHE A CA 1
ATOM 2533 C C . PHE A 1 330 ? 9.669 4.905 -26.395 1.00 91.12 330 PHE A C 1
ATOM 2535 O O . PHE A 1 330 ? 10.345 5.128 -27.402 1.00 91.12 330 PHE A O 1
ATOM 2542 N N . ARG A 1 331 ? 10.089 5.240 -25.167 1.00 88.75 331 ARG A N 1
ATOM 2543 C CA . ARG A 1 331 ? 11.349 5.938 -24.891 1.00 88.75 331 ARG A CA 1
ATOM 2544 C C . ARG A 1 331 ? 12.564 5.081 -25.259 1.00 88.75 331 ARG A C 1
ATOM 2546 O O . ARG A 1 331 ? 13.470 5.582 -25.921 1.00 88.75 331 ARG A O 1
ATOM 2553 N N . GLY A 1 332 ? 12.565 3.796 -24.900 1.00 87.25 332 GLY A N 1
ATOM 2554 C CA . GLY A 1 332 ? 13.641 2.865 -25.251 1.00 87.25 332 GLY A CA 1
ATOM 2555 C C . GLY A 1 332 ? 13.856 2.764 -26.760 1.00 87.25 332 GLY A C 1
ATOM 2556 O O . GLY A 1 332 ? 14.984 2.914 -27.224 1.00 87.25 332 GLY A O 1
ATOM 2557 N N . ARG A 1 333 ? 12.771 2.619 -27.535 1.00 87.38 333 ARG A N 1
ATOM 2558 C CA . ARG A 1 333 ? 12.827 2.516 -29.004 1.00 87.38 333 ARG A CA 1
ATOM 2559 C C . ARG A 1 333 ? 13.221 3.818 -29.706 1.00 87.38 333 ARG A C 1
ATOM 2561 O O . ARG A 1 333 ? 14.033 3.771 -30.622 1.00 87.38 333 ARG A O 1
ATOM 2568 N N . LEU A 1 334 ? 12.646 4.960 -29.318 1.00 83.62 334 LEU A N 1
ATOM 2569 C CA . LEU A 1 334 ? 12.818 6.219 -30.062 1.00 83.62 334 LEU A CA 1
ATOM 2570 C C . LEU A 1 334 ? 13.990 7.083 -29.583 1.00 83.62 334 LEU A C 1
ATOM 2572 O O . LEU A 1 334 ? 14.551 7.841 -30.376 1.00 83.62 334 LEU A O 1
ATOM 2576 N N . VAL A 1 335 ? 14.336 7.001 -28.296 1.00 81.75 335 VAL A N 1
ATOM 2577 C CA . VAL A 1 335 ? 15.285 7.920 -27.654 1.00 81.75 335 VAL A CA 1
ATOM 2578 C C . VAL A 1 335 ? 16.631 7.251 -27.406 1.00 81.75 335 VAL A C 1
ATOM 2580 O O . VAL A 1 335 ? 17.643 7.711 -27.929 1.00 81.75 335 VAL A O 1
ATOM 2583 N N . SER A 1 336 ? 16.655 6.169 -26.624 1.00 77.06 336 SER A N 1
ATOM 2584 C CA . SER A 1 336 ? 17.917 5.574 -26.156 1.00 77.06 336 SER A CA 1
ATOM 2585 C C . SER A 1 336 ? 18.474 4.487 -27.080 1.00 77.06 336 SER A C 1
ATOM 2587 O O . SER A 1 336 ? 19.680 4.249 -27.087 1.00 77.06 336 SER A O 1
ATOM 2589 N N . GLY A 1 337 ? 17.609 3.795 -27.829 1.00 82.00 337 GLY A N 1
ATOM 2590 C CA . GLY A 1 337 ? 17.947 2.545 -28.520 1.00 82.00 337 GLY A CA 1
ATOM 2591 C C . GLY A 1 337 ? 18.168 1.355 -27.574 1.00 82.00 337 GLY A C 1
ATOM 2592 O O . GLY A 1 337 ? 18.746 0.354 -27.989 1.00 82.00 337 GLY A O 1
ATOM 2593 N N . LEU A 1 338 ? 17.747 1.468 -26.308 1.00 84.69 338 LEU A N 1
ATOM 2594 C CA . LEU A 1 338 ? 17.926 0.442 -25.276 1.00 84.69 338 LEU A CA 1
ATOM 2595 C C . LEU A 1 338 ? 16.734 -0.531 -25.257 1.00 84.69 338 LEU A C 1
ATOM 2597 O O . LEU A 1 338 ? 15.596 -0.116 -25.513 1.00 84.69 338 LEU A O 1
ATOM 2601 N N . PRO A 1 339 ? 16.949 -1.815 -24.918 1.00 90.19 339 PRO A N 1
ATOM 2602 C CA . PRO A 1 339 ? 15.860 -2.762 -24.740 1.00 90.19 339 PRO A CA 1
ATOM 2603 C C . PRO A 1 339 ? 14.986 -2.376 -23.539 1.00 90.19 339 PRO A C 1
ATOM 2605 O O . PRO A 1 339 ? 15.447 -1.828 -22.539 1.00 90.19 339 PRO A O 1
ATOM 2608 N N . TYR A 1 340 ? 13.703 -2.727 -23.617 1.00 90.62 340 TYR A N 1
ATOM 2609 C CA . TYR A 1 340 ? 12.680 -2.361 -22.628 1.00 90.62 340 TYR A CA 1
ATOM 2610 C C . TYR A 1 340 ? 13.058 -2.695 -21.170 1.00 90.62 340 TYR A C 1
ATOM 2612 O O . TYR A 1 340 ? 12.800 -1.891 -20.276 1.00 90.62 340 TYR A O 1
ATOM 2620 N N . LYS A 1 341 ? 13.718 -3.836 -20.920 1.00 89.38 341 LYS A N 1
ATOM 2621 C CA . LYS A 1 341 ? 14.169 -4.213 -19.569 1.00 89.38 341 LYS A CA 1
ATOM 2622 C C . LYS A 1 341 ? 15.230 -3.263 -19.004 1.00 89.38 341 LYS A C 1
ATOM 2624 O O . LYS A 1 341 ? 15.202 -2.992 -17.810 1.00 89.38 341 LYS A O 1
ATOM 2629 N N . GLU A 1 342 ? 16.130 -2.736 -19.832 1.00 88.50 342 GLU A N 1
ATOM 2630 C CA . GLU A 1 342 ? 17.154 -1.783 -19.384 1.00 88.50 342 GLU A CA 1
ATOM 2631 C C . GLU A 1 342 ? 16.528 -0.423 -19.044 1.00 88.50 342 GLU A C 1
ATOM 2633 O O . GLU A 1 342 ? 16.802 0.114 -17.975 1.00 88.50 342 GLU A O 1
ATOM 2638 N N . GLU A 1 343 ? 15.604 0.096 -19.866 1.00 88.44 343 GLU A N 1
ATOM 2639 C CA . GLU A 1 343 ? 14.825 1.305 -19.519 1.00 88.44 343 GLU A CA 1
ATOM 2640 C C . GLU A 1 343 ? 14.001 1.129 -18.233 1.00 88.44 343 GLU A C 1
ATOM 2642 O O . GLU A 1 343 ? 13.847 2.069 -17.453 1.00 88.44 343 GLU A O 1
ATOM 2647 N N . LEU A 1 344 ? 13.505 -0.081 -17.969 1.00 89.75 344 LEU A N 1
ATOM 2648 C CA . LEU A 1 344 ? 12.746 -0.375 -16.757 1.00 89.75 344 LEU A CA 1
ATOM 2649 C C . LEU A 1 344 ? 13.640 -0.519 -15.508 1.00 89.75 344 LEU A C 1
ATOM 2651 O O . LEU A 1 344 ? 13.221 -0.144 -14.414 1.00 89.75 344 LEU A O 1
ATOM 2655 N N . MET A 1 345 ? 14.887 -0.979 -15.661 1.00 87.75 345 MET A N 1
ATOM 2656 C CA . MET A 1 345 ? 15.919 -0.892 -14.614 1.00 87.75 345 MET A CA 1
ATOM 2657 C C . MET A 1 345 ? 16.305 0.571 -14.349 1.00 87.75 345 MET A C 1
ATOM 2659 O O . MET A 1 345 ? 16.397 0.993 -13.204 1.00 87.75 345 MET A O 1
ATOM 2663 N N . ILE A 1 346 ? 16.440 1.380 -15.402 1.00 86.31 346 ILE A N 1
ATOM 2664 C CA . ILE A 1 346 ? 16.690 2.827 -15.322 1.00 86.31 346 ILE A CA 1
ATOM 2665 C C . ILE A 1 346 ? 15.575 3.578 -14.572 1.00 86.31 346 ILE A C 1
ATOM 2667 O O . ILE A 1 346 ? 15.840 4.564 -13.884 1.00 86.31 346 ILE A O 1
ATOM 2671 N N . TYR A 1 347 ? 14.325 3.132 -14.697 1.00 89.38 347 TYR A N 1
ATOM 2672 C CA . TYR A 1 347 ? 13.191 3.702 -13.969 1.00 89.38 347 TYR A CA 1
ATOM 2673 C C . TYR A 1 347 ? 13.302 3.505 -12.442 1.00 89.38 347 TYR A C 1
ATOM 2675 O O . TYR A 1 347 ? 12.745 4.302 -11.686 1.00 89.38 347 TYR A O 1
ATOM 2683 N N . THR A 1 348 ? 14.017 2.481 -11.964 1.00 85.56 348 THR A N 1
ATOM 2684 C CA . THR A 1 348 ? 14.247 2.196 -10.533 1.00 85.56 348 THR A CA 1
ATOM 2685 C C . THR A 1 348 ? 15.691 1.731 -10.329 1.00 85.56 348 THR A C 1
ATOM 2687 O O . THR A 1 348 ? 15.981 0.534 -10.289 1.00 85.56 348 THR A O 1
ATOM 2690 N N . MET A 1 349 ? 16.596 2.700 -10.186 1.00 76.31 349 MET A N 1
ATOM 2691 C CA . MET A 1 349 ? 18.039 2.492 -10.016 1.00 76.31 349 MET A CA 1
ATOM 2692 C C . MET A 1 349 ? 18.410 1.971 -8.618 1.00 76.31 349 MET A C 1
ATOM 2694 O O . MET A 1 349 ? 19.574 1.659 -8.365 1.00 76.31 349 MET A O 1
ATOM 2698 N N . LYS A 1 350 ? 17.432 1.872 -7.703 1.00 76.88 350 LYS A N 1
ATOM 2699 C CA . LYS A 1 350 ? 17.558 1.398 -6.313 1.00 76.88 350 LYS A CA 1
ATOM 2700 C C . LYS A 1 350 ? 18.509 2.235 -5.454 1.00 76.88 350 LYS A C 1
ATOM 2702 O O . LYS A 1 350 ? 18.970 1.774 -4.415 1.00 76.88 350 LYS A O 1
ATOM 2707 N N . ASN A 1 351 ? 18.774 3.471 -5.870 1.00 70.62 351 ASN A N 1
ATOM 2708 C CA . ASN A 1 351 ? 19.639 4.426 -5.189 1.00 70.62 351 ASN A CA 1
ATOM 2709 C C . ASN A 1 351 ? 19.018 5.823 -5.250 1.00 70.62 351 ASN A C 1
ATOM 2711 O O . ASN A 1 351 ? 18.478 6.220 -6.277 1.00 70.62 351 ASN A O 1
ATOM 2715 N N . LEU A 1 352 ? 19.139 6.589 -4.163 1.00 70.19 352 LEU A N 1
ATOM 2716 C CA . LEU A 1 352 ? 18.621 7.961 -4.067 1.00 70.19 352 LEU A CA 1
ATOM 2717 C C . LEU A 1 352 ? 19.740 9.019 -4.137 1.00 70.19 352 LEU A C 1
ATOM 2719 O O . LEU A 1 352 ? 19.606 10.127 -3.623 1.00 70.19 352 LEU A O 1
ATOM 2723 N N . MET A 1 353 ? 20.872 8.666 -4.751 1.00 73.00 353 MET A N 1
ATOM 2724 C CA . MET A 1 353 ? 21.970 9.597 -5.013 1.00 73.00 353 MET A CA 1
ATOM 2725 C C . MET A 1 353 ? 21.538 10.635 -6.063 1.00 73.00 353 MET A C 1
ATOM 2727 O O . MET A 1 353 ? 21.003 10.235 -7.100 1.00 73.00 353 MET A O 1
ATOM 2731 N N . PRO A 1 354 ? 21.832 11.940 -5.880 1.00 62.34 354 PRO A N 1
ATOM 2732 C CA . PRO A 1 354 ? 21.379 13.001 -6.789 1.00 62.34 354 PRO A CA 1
ATOM 2733 C C . PRO A 1 354 ? 21.721 12.799 -8.273 1.00 62.34 354 PRO A C 1
ATOM 2735 O O . PRO A 1 354 ? 21.025 13.332 -9.129 1.00 62.34 354 PRO A O 1
ATOM 2738 N N . ALA A 1 355 ? 22.777 12.040 -8.585 1.00 66.25 355 ALA A N 1
ATOM 2739 C CA . ALA A 1 355 ? 23.243 11.787 -9.949 1.00 66.25 355 ALA A CA 1
ATOM 2740 C C . ALA A 1 355 ? 22.643 10.546 -10.632 1.00 66.25 355 ALA A C 1
ATOM 2742 O O . ALA A 1 355 ? 22.822 10.378 -11.841 1.00 66.25 355 ALA A O 1
ATOM 2743 N N . THR A 1 356 ? 21.996 9.649 -9.881 1.00 74.69 356 THR A N 1
ATOM 2744 C CA . THR A 1 356 ? 21.637 8.300 -10.358 1.00 74.69 356 THR A CA 1
ATOM 2745 C C . THR A 1 356 ? 20.257 7.818 -9.910 1.00 74.69 356 THR A C 1
ATOM 2747 O O . THR A 1 356 ? 19.936 6.661 -10.153 1.00 74.69 356 THR A O 1
ATOM 2750 N N . PHE A 1 357 ? 19.420 8.659 -9.297 1.00 84.62 357 PHE A N 1
ATOM 2751 C CA . PHE A 1 357 ? 18.067 8.249 -8.906 1.00 84.62 357 PHE A CA 1
ATOM 2752 C C . PHE A 1 357 ? 17.135 8.053 -10.114 1.00 84.62 357 PHE A C 1
ATOM 2754 O O . PHE A 1 357 ? 17.147 8.831 -11.069 1.00 84.62 357 PHE A O 1
ATOM 2761 N N . GLY A 1 358 ? 16.292 7.021 -10.059 1.00 89.50 358 GLY A N 1
ATOM 2762 C CA . GLY A 1 358 ? 15.166 6.818 -10.966 1.00 89.50 358 GLY A CA 1
ATOM 2763 C C . GLY A 1 358 ? 13.872 7.432 -10.423 1.00 89.50 358 GLY A C 1
ATOM 2764 O O . GLY A 1 358 ? 13.735 7.728 -9.234 1.00 89.50 358 GLY A O 1
ATOM 2765 N N . ALA A 1 359 ? 12.872 7.597 -11.290 1.00 91.75 359 ALA A N 1
ATOM 2766 C CA . ALA A 1 359 ? 11.550 8.087 -10.885 1.00 91.75 359 ALA A CA 1
ATOM 2767 C C . ALA A 1 359 ? 10.861 7.166 -9.864 1.00 91.75 359 ALA A C 1
ATOM 2769 O O . ALA A 1 359 ? 10.184 7.637 -8.950 1.00 91.75 359 ALA A O 1
ATOM 2770 N N . GLY A 1 360 ? 11.057 5.853 -10.012 1.00 92.06 360 GLY A N 1
ATOM 2771 C CA . GLY A 1 360 ? 10.544 4.855 -9.088 1.00 92.06 360 GLY A CA 1
ATOM 2772 C C . GLY A 1 360 ? 11.179 4.944 -7.703 1.00 92.06 360 GLY A C 1
ATOM 2773 O O . GLY A 1 360 ? 10.483 4.736 -6.715 1.00 92.06 360 GLY A O 1
ATOM 2774 N N . ASP A 1 361 ? 12.452 5.336 -7.609 1.00 92.00 361 ASP A N 1
ATOM 2775 C CA . ASP A 1 361 ? 13.150 5.491 -6.327 1.00 92.00 361 ASP A CA 1
ATOM 2776 C C . ASP A 1 361 ? 12.576 6.663 -5.514 1.00 92.00 361 ASP A C 1
ATOM 2778 O O . ASP A 1 361 ? 12.373 6.536 -4.309 1.00 92.00 361 ASP A O 1
ATOM 2782 N N . VAL A 1 362 ? 12.223 7.774 -6.175 1.00 92.25 362 VAL A N 1
ATOM 2783 C CA . VAL A 1 362 ? 11.558 8.932 -5.543 1.00 92.25 362 VAL A CA 1
ATOM 2784 C C . VAL A 1 362 ? 10.163 8.564 -5.027 1.00 92.25 362 VAL A C 1
ATOM 2786 O O . VAL A 1 362 ? 9.795 8.924 -3.910 1.00 92.25 362 VAL A O 1
ATOM 2789 N N . LEU A 1 363 ? 9.386 7.821 -5.818 1.00 94.00 363 LEU A N 1
ATOM 2790 C CA . LEU A 1 363 ? 8.045 7.379 -5.427 1.00 94.00 363 LEU A CA 1
ATOM 2791 C C . LEU A 1 363 ? 8.092 6.359 -4.274 1.00 94.00 363 LEU A C 1
ATOM 2793 O O . LEU A 1 363 ? 7.361 6.517 -3.298 1.00 94.00 363 LEU A O 1
ATOM 2797 N N . LEU A 1 364 ? 9.003 5.379 -4.327 1.00 92.06 364 LEU A N 1
ATOM 2798 C CA . LEU A 1 364 ? 9.215 4.410 -3.243 1.00 92.06 364 LEU A CA 1
ATOM 2799 C C . LEU A 1 364 ? 9.813 5.049 -1.981 1.00 92.06 364 LEU A C 1
ATOM 2801 O O . LEU A 1 364 ? 9.566 4.563 -0.879 1.00 92.06 364 LEU A O 1
ATOM 2805 N N . PHE A 1 365 ? 10.568 6.143 -2.103 1.00 92.81 365 PHE A N 1
ATOM 2806 C CA . PHE A 1 365 ? 11.058 6.896 -0.950 1.00 92.81 365 PHE A CA 1
ATOM 2807 C C . PHE A 1 365 ? 9.905 7.502 -0.133 1.00 92.81 365 PHE A C 1
ATOM 2809 O O . PHE A 1 365 ? 9.882 7.350 1.091 1.00 92.81 365 PHE A O 1
ATOM 2816 N N . LEU A 1 366 ? 8.915 8.107 -0.806 1.00 93.81 366 LEU A N 1
ATOM 2817 C CA . LEU A 1 366 ? 7.725 8.717 -0.186 1.00 93.81 366 LEU A CA 1
ATOM 2818 C C . LEU A 1 366 ? 6.801 7.706 0.519 1.00 93.81 366 LEU A C 1
ATOM 2820 O O . LEU A 1 366 ? 5.969 8.094 1.339 1.00 93.81 366 LEU A O 1
ATOM 2824 N N . LEU A 1 367 ? 6.997 6.409 0.273 1.00 91.75 367 LEU A N 1
ATOM 2825 C CA . LEU A 1 367 ? 6.284 5.315 0.929 1.00 91.75 367 LEU A CA 1
ATOM 2826 C C . LEU A 1 367 ? 6.506 5.291 2.457 1.00 91.75 367 LEU A C 1
ATOM 2828 O O . LEU A 1 367 ? 5.583 4.971 3.201 1.00 91.75 367 LEU A O 1
ATOM 2832 N N . GLY A 1 368 ? 7.706 5.657 2.929 1.00 92.88 368 GLY A N 1
ATOM 2833 C CA . GLY A 1 368 ? 8.034 5.749 4.361 1.00 92.88 368 GLY A CA 1
ATOM 2834 C C . GLY A 1 368 ? 7.300 6.895 5.073 1.00 92.88 368 GLY A C 1
ATOM 2835 O O . GLY A 1 368 ? 6.506 6.626 5.973 1.00 92.88 368 GLY A O 1
ATOM 2836 N N . PRO A 1 369 ? 7.470 8.157 4.634 1.00 94.81 369 PRO A N 1
ATOM 2837 C CA . PRO A 1 369 ? 6.748 9.316 5.166 1.00 94.81 369 PRO A CA 1
ATOM 2838 C C . PRO A 1 369 ? 5.222 9.152 5.129 1.00 94.81 369 PRO A C 1
ATOM 2840 O O . PRO A 1 369 ? 4.538 9.565 6.061 1.00 94.81 369 PRO A O 1
ATOM 2843 N N . ALA A 1 370 ? 4.681 8.492 4.099 1.00 92.44 370 ALA A N 1
ATOM 2844 C CA . ALA A 1 370 ? 3.254 8.189 4.011 1.00 92.44 370 ALA A CA 1
ATOM 2845 C C . ALA A 1 370 ? 2.780 7.135 5.037 1.00 92.44 370 ALA A C 1
ATOM 2847 O O . ALA A 1 370 ? 1.638 7.181 5.489 1.00 92.44 370 ALA A O 1
ATOM 2848 N N . VAL A 1 371 ? 3.650 6.206 5.457 1.00 92.06 371 VAL A N 1
ATOM 2849 C CA . VAL A 1 371 ? 3.384 5.341 6.622 1.00 92.06 371 VAL A CA 1
ATOM 2850 C C . VAL A 1 371 ? 3.456 6.144 7.921 1.00 92.06 371 VAL A C 1
ATOM 2852 O O . VAL A 1 371 ? 2.591 5.965 8.769 1.00 92.06 371 VAL A O 1
ATOM 2855 N N . VAL A 1 372 ? 4.410 7.071 8.078 1.00 94.94 372 VAL A N 1
ATOM 2856 C CA . VAL A 1 372 ? 4.457 7.959 9.261 1.00 94.94 372 VAL A CA 1
ATOM 2857 C C . VAL A 1 372 ? 3.178 8.789 9.377 1.00 94.94 372 VAL A C 1
ATOM 2859 O O . VAL A 1 372 ? 2.626 8.922 10.470 1.00 94.94 372 VAL A O 1
ATOM 2862 N N . SER A 1 373 ? 2.650 9.281 8.251 1.00 93.31 373 SER A N 1
ATOM 2863 C CA . SER A 1 373 ? 1.427 10.084 8.229 1.00 93.31 373 SER A CA 1
ATOM 2864 C C . SER A 1 373 ? 0.155 9.318 8.609 1.00 93.31 373 SER A C 1
ATOM 2866 O O . SER A 1 373 ? -0.849 9.948 8.932 1.00 93.31 373 SER A O 1
ATOM 2868 N N . LEU A 1 374 ? 0.181 7.978 8.621 1.00 90.00 374 LEU A N 1
ATOM 2869 C CA . LEU A 1 374 ? -0.939 7.150 9.085 1.00 90.00 374 LEU A CA 1
ATOM 2870 C C . LEU A 1 374 ? -1.298 7.442 10.551 1.00 90.00 374 LEU A C 1
ATOM 2872 O O . LEU A 1 374 ? -2.464 7.335 10.924 1.00 90.00 374 LEU A O 1
ATOM 2876 N N . SER A 1 375 ? -0.325 7.879 11.359 1.00 91.25 375 SER A N 1
ATOM 2877 C CA . SER A 1 375 ? -0.541 8.306 12.747 1.00 91.25 375 SER A CA 1
ATOM 2878 C C . SER A 1 375 ? -1.554 9.449 12.870 1.00 91.25 375 SER A C 1
ATOM 2880 O O . SER A 1 375 ? -2.392 9.408 13.764 1.00 91.25 375 SER A O 1
ATOM 2882 N N . ILE A 1 376 ? -1.554 10.406 11.934 1.00 91.50 376 ILE A N 1
ATOM 2883 C CA . ILE A 1 376 ? -2.533 11.499 11.879 1.00 91.50 376 ILE A CA 1
ATOM 2884 C C . ILE A 1 376 ? -3.929 10.923 11.623 1.00 91.50 376 ILE A C 1
ATOM 2886 O O . ILE A 1 376 ? -4.860 11.235 12.357 1.00 91.50 376 ILE A O 1
ATOM 2890 N N . SER A 1 377 ? -4.083 10.044 10.628 1.00 84.69 377 SER A N 1
ATOM 2891 C CA . SER A 1 377 ? -5.387 9.453 10.287 1.00 84.69 377 SER A CA 1
ATOM 2892 C C . SER A 1 377 ? -5.922 8.497 11.356 1.00 84.69 377 SER A C 1
ATOM 2894 O O . SER A 1 377 ? -7.132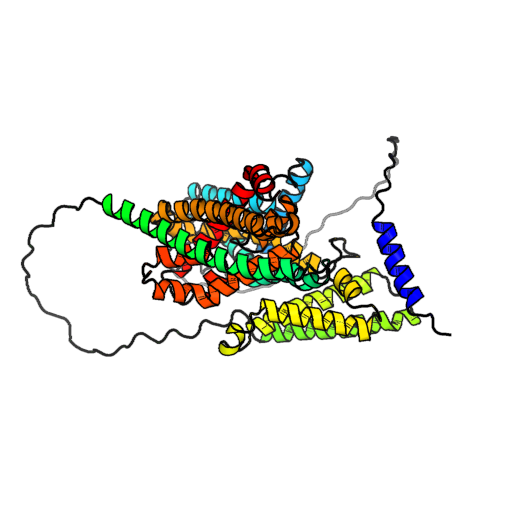 8.429 11.564 1.00 84.69 377 SER A O 1
ATOM 2896 N N . MET A 1 378 ? -5.044 7.778 12.062 1.00 86.56 378 MET A N 1
ATOM 2897 C CA . MET A 1 378 ? -5.420 6.992 13.241 1.00 86.56 378 MET A CA 1
ATOM 2898 C C . MET A 1 378 ? -5.861 7.899 14.387 1.00 86.56 378 MET A C 1
ATOM 2900 O O . MET A 1 378 ? -6.889 7.631 15.007 1.00 86.56 378 MET A O 1
ATOM 2904 N N . PHE A 1 379 ? -5.126 8.987 14.634 1.00 89.19 379 PHE A N 1
ATOM 2905 C CA . PHE A 1 379 ? -5.497 9.959 15.651 1.00 89.19 379 PHE A CA 1
ATOM 2906 C C . PHE A 1 379 ? -6.841 10.618 15.319 1.00 89.19 379 PHE A C 1
ATOM 2908 O O . PHE A 1 379 ? -7.723 10.571 16.158 1.00 89.19 379 PHE A O 1
ATOM 2915 N N . GLN A 1 380 ? -7.092 11.080 14.088 1.00 86.00 380 GLN A N 1
ATOM 2916 C CA . GLN A 1 380 ? -8.389 11.646 13.650 1.00 86.00 380 GLN A CA 1
ATOM 2917 C C . GLN A 1 380 ? -9.616 10.780 13.965 1.00 86.00 380 GLN A C 1
ATOM 2919 O O . GLN A 1 380 ? -10.732 11.289 14.023 1.00 86.00 380 GLN A O 1
ATOM 2924 N N . LYS A 1 381 ? -9.445 9.463 14.121 1.00 85.75 381 LYS A N 1
ATOM 2925 C CA . LYS A 1 381 ? -10.537 8.524 14.396 1.00 85.75 381 LYS A CA 1
ATOM 2926 C C . LYS A 1 381 ? -10.573 8.040 15.852 1.00 85.75 381 LYS A C 1
ATOM 2928 O O . LYS A 1 381 ? -11.280 7.073 16.131 1.00 85.75 381 LYS A O 1
ATOM 2933 N N . ARG A 1 382 ? -9.880 8.722 16.785 1.00 88.69 382 ARG A N 1
ATOM 2934 C CA . ARG A 1 382 ? -9.784 8.317 18.205 1.00 88.69 382 ARG A CA 1
ATOM 2935 C C . ARG A 1 382 ? -11.138 8.079 18.884 1.00 88.69 382 ARG A C 1
ATOM 2937 O O . ARG A 1 382 ? -11.263 7.089 19.595 1.00 88.69 382 ARG A O 1
ATOM 2944 N N . ASP A 1 383 ? -12.160 8.891 18.612 1.00 86.00 383 ASP A N 1
ATOM 2945 C CA . ASP A 1 383 ? -13.473 8.769 19.278 1.00 86.00 383 ASP A CA 1
ATOM 2946 C C . ASP A 1 383 ? -14.231 7.518 18.823 1.00 86.00 383 ASP A C 1
ATOM 2948 O O . ASP A 1 383 ? -14.779 6.773 19.637 1.00 86.00 383 ASP A O 1
ATOM 2952 N N . LEU A 1 384 ? -14.213 7.247 17.515 1.00 84.88 384 LEU A N 1
ATOM 2953 C CA . LEU A 1 384 ? -14.823 6.058 16.917 1.00 84.88 384 LEU A CA 1
ATOM 2954 C C . LEU A 1 384 ? -14.093 4.778 17.341 1.00 84.88 384 LEU A C 1
ATOM 2956 O O . LEU A 1 384 ? -14.733 3.761 17.604 1.00 84.88 384 LEU A O 1
ATOM 2960 N N . VAL A 1 385 ? -12.761 4.842 17.464 1.00 86.94 385 VAL A N 1
ATOM 2961 C CA . VAL A 1 385 ? -11.948 3.756 18.030 1.00 86.94 385 VAL A CA 1
ATOM 2962 C C . VAL A 1 385 ? -12.266 3.540 19.508 1.00 86.94 385 VAL A C 1
ATOM 2964 O O . VAL A 1 385 ? -12.393 2.397 19.919 1.00 86.94 385 VAL A O 1
ATOM 2967 N N . SER A 1 386 ? -12.414 4.602 20.303 1.00 86.75 386 SER A N 1
ATOM 2968 C CA . SER A 1 386 ? -12.698 4.517 21.743 1.00 86.75 386 SER A CA 1
ATOM 2969 C C . SER A 1 386 ? -14.089 3.931 22.021 1.00 86.75 386 SER A C 1
ATOM 2971 O O . SER A 1 386 ? -14.230 2.962 22.766 1.00 86.75 386 SER A O 1
ATOM 2973 N N . SER A 1 387 ? -15.117 4.449 21.343 1.00 88.06 387 SER A N 1
ATOM 2974 C CA . SER A 1 387 ? -16.509 3.984 21.466 1.00 88.06 387 SER A CA 1
ATOM 2975 C C . SER A 1 387 ? -16.710 2.525 21.028 1.00 88.06 387 SER A C 1
ATOM 2977 O O . SER A 1 387 ? -17.503 1.802 21.633 1.00 88.06 387 SER A O 1
ATOM 2979 N N . ASN A 1 388 ? -15.953 2.057 20.029 1.00 91.31 388 ASN A N 1
ATOM 2980 C CA . ASN A 1 388 ? -16.041 0.700 19.474 1.00 91.31 388 ASN A CA 1
ATOM 2981 C C . ASN A 1 388 ? -14.756 -0.112 19.716 1.00 91.31 388 ASN A C 1
ATOM 2983 O O . ASN A 1 388 ? -14.335 -0.923 18.887 1.00 91.31 388 ASN A O 1
ATOM 2987 N N . PHE A 1 389 ? -14.100 0.129 20.858 1.00 92.12 389 PHE A N 1
ATOM 2988 C CA . PHE A 1 389 ? -12.753 -0.383 21.114 1.00 92.12 389 PHE A CA 1
ATOM 2989 C C . PHE A 1 389 ? -12.644 -1.917 21.033 1.00 92.12 389 PHE A C 1
ATOM 2991 O O . PHE A 1 389 ? -11.744 -2.385 20.337 1.00 92.12 389 PHE A O 1
ATOM 2998 N N . PRO A 1 390 ? -13.539 -2.731 21.633 1.00 94.12 390 PRO A N 1
ATOM 2999 C CA . PRO A 1 390 ? -13.466 -4.187 21.497 1.00 94.12 390 PRO A CA 1
ATOM 3000 C C . PRO A 1 390 ? -13.651 -4.720 20.068 1.00 94.12 390 PRO A C 1
ATOM 3002 O O . PRO A 1 390 ? -12.933 -5.639 19.691 1.00 94.12 390 PRO A O 1
ATOM 3005 N N . GLU A 1 391 ? -14.547 -4.163 19.248 1.00 95.19 391 GLU A N 1
ATOM 3006 C CA . GLU A 1 391 ? -14.748 -4.584 17.852 1.00 95.19 391 GLU A CA 1
ATOM 3007 C C . GLU A 1 391 ? -13.522 -4.244 17.003 1.00 95.19 391 GLU A C 1
ATOM 3009 O O . GLU A 1 391 ? -13.046 -5.076 16.225 1.00 95.19 391 GLU A O 1
ATOM 3014 N N . VAL A 1 392 ? -12.979 -3.037 17.190 1.00 95.50 392 VAL A N 1
ATOM 3015 C CA . VAL A 1 392 ? -11.755 -2.575 16.525 1.00 95.50 392 VAL A CA 1
ATOM 3016 C C . VAL A 1 392 ? -10.560 -3.428 16.948 1.00 95.50 392 VAL A C 1
ATOM 3018 O O . VAL A 1 392 ? -9.808 -3.885 16.090 1.00 95.50 392 VAL A O 1
ATOM 3021 N N . LEU A 1 393 ? -10.394 -3.696 18.245 1.00 95.75 393 LEU A N 1
ATOM 3022 C CA . LEU A 1 393 ? -9.294 -4.497 18.782 1.00 95.75 393 LEU A CA 1
ATOM 3023 C C . LEU A 1 393 ? -9.376 -5.952 18.308 1.00 95.75 393 LEU A C 1
ATOM 3025 O O . LEU A 1 393 ? -8.389 -6.503 17.818 1.00 95.75 393 LEU A O 1
ATOM 3029 N N . ALA A 1 394 ? -10.556 -6.564 18.399 1.00 96.25 394 ALA A N 1
ATOM 3030 C CA . ALA A 1 394 ? -10.773 -7.935 17.966 1.00 96.25 394 ALA A CA 1
ATOM 3031 C C . ALA A 1 394 ? -10.593 -8.072 16.443 1.00 96.25 394 ALA A C 1
ATOM 3033 O O . ALA A 1 394 ? -9.950 -9.019 15.990 1.00 96.25 394 ALA A O 1
ATOM 3034 N N . THR A 1 395 ? -11.046 -7.089 15.653 1.00 97.19 395 THR A N 1
ATOM 3035 C CA . THR A 1 395 ? -10.727 -6.997 14.217 1.00 97.19 395 THR A CA 1
ATOM 3036 C C . THR A 1 395 ? -9.225 -6.913 13.995 1.00 97.19 395 THR A C 1
ATOM 3038 O O . THR A 1 395 ? -8.674 -7.709 13.233 1.00 97.19 395 THR A O 1
ATOM 3041 N N . ALA A 1 396 ? -8.548 -5.977 14.664 1.00 96.81 396 ALA A N 1
ATOM 3042 C CA . ALA A 1 396 ? -7.133 -5.702 14.466 1.00 96.81 396 ALA A CA 1
ATOM 3043 C C . ALA A 1 396 ? -6.265 -6.928 14.769 1.00 96.81 396 ALA A C 1
ATOM 3045 O O . ALA A 1 396 ? -5.412 -7.270 13.955 1.00 96.81 396 ALA A O 1
ATOM 3046 N N . PHE A 1 397 ? -6.500 -7.632 15.877 1.00 97.31 397 PHE A N 1
ATOM 3047 C CA . PHE A 1 397 ? -5.743 -8.837 16.229 1.00 97.31 397 PHE A CA 1
ATOM 3048 C C . PHE A 1 397 ? -6.210 -10.081 15.467 1.00 97.31 397 PHE A C 1
ATOM 3050 O O . PHE A 1 397 ? -5.387 -10.776 14.869 1.00 97.31 397 PHE A O 1
ATOM 3057 N N . GLY A 1 398 ? -7.517 -10.344 15.435 1.00 97.25 398 GLY A N 1
ATOM 3058 C CA . GLY A 1 398 ? -8.086 -11.553 14.845 1.00 97.25 398 GLY A CA 1
ATOM 3059 C C . GLY A 1 398 ? -7.875 -11.643 13.336 1.00 97.25 398 GLY A C 1
ATOM 3060 O O . GLY A 1 398 ? -7.347 -12.644 12.852 1.00 97.25 398 GLY A O 1
ATOM 3061 N N . SER A 1 399 ? -8.206 -10.586 12.585 1.00 96.69 399 SER A N 1
ATOM 3062 C CA . SER A 1 399 ? -8.018 -10.585 11.125 1.00 96.69 399 SER A CA 1
ATOM 3063 C C . SER A 1 399 ? -6.537 -10.579 10.725 1.00 96.69 399 SER A C 1
ATOM 3065 O O . SER A 1 399 ? -6.172 -11.248 9.759 1.00 96.69 399 SER A O 1
ATOM 3067 N N . SER A 1 400 ? -5.664 -9.926 11.506 1.00 97.06 400 SER A N 1
ATOM 3068 C CA . SER A 1 400 ? -4.208 -9.984 11.306 1.00 97.06 400 SER A CA 1
ATOM 3069 C C . SER A 1 400 ? -3.661 -11.399 11.502 1.00 97.06 400 SER A C 1
ATOM 3071 O O . SER A 1 400 ? -2.890 -11.886 10.675 1.00 97.06 400 SER A O 1
ATOM 3073 N N . PHE A 1 401 ? -4.059 -12.077 12.585 1.00 96.31 401 PHE A N 1
ATOM 3074 C CA . PHE A 1 401 ? -3.584 -13.425 12.904 1.00 96.31 401 PHE A CA 1
ATOM 3075 C C . PHE A 1 401 ? -4.061 -14.432 11.858 1.00 96.31 401 PHE A C 1
ATOM 3077 O O . PHE A 1 401 ? -3.254 -15.126 11.238 1.00 96.31 401 PHE A O 1
ATOM 3084 N N . LEU A 1 402 ? -5.371 -14.449 11.605 1.00 96.06 402 LEU A N 1
ATOM 3085 C CA . LEU A 1 402 ? -6.003 -15.326 10.626 1.00 96.06 402 LEU A CA 1
ATOM 3086 C C . LEU A 1 402 ? -5.509 -15.042 9.199 1.00 96.06 402 LEU A C 1
ATOM 3088 O O . LEU A 1 402 ? -5.239 -15.977 8.448 1.00 96.06 402 LEU A O 1
ATOM 3092 N N . GLY A 1 403 ? -5.323 -13.770 8.833 1.00 94.81 403 GLY A N 1
ATOM 3093 C CA . GLY A 1 403 ? -4.807 -13.352 7.529 1.00 94.81 403 GLY A CA 1
ATOM 3094 C C . GLY A 1 403 ? -3.386 -13.853 7.261 1.00 94.81 403 GLY A C 1
ATOM 3095 O O . GLY A 1 403 ? -3.149 -14.462 6.213 1.00 94.81 403 GLY A O 1
ATOM 3096 N N . LEU A 1 404 ? -2.465 -13.665 8.215 1.00 95.19 404 LEU A N 1
ATOM 3097 C CA . LEU A 1 404 ? -1.092 -14.182 8.135 1.00 95.19 404 LEU A CA 1
ATOM 3098 C C . LEU A 1 404 ? -1.067 -15.715 8.099 1.00 95.19 404 LEU A C 1
ATOM 3100 O O . LEU A 1 404 ? -0.399 -16.301 7.242 1.00 95.19 404 LEU A O 1
ATOM 3104 N N . LEU A 1 405 ? -1.799 -16.363 9.010 1.00 94.25 405 LEU A N 1
ATOM 3105 C CA . LEU A 1 405 ? -1.800 -17.814 9.179 1.00 94.25 405 LEU A CA 1
ATOM 3106 C C . LEU A 1 405 ? -2.380 -18.527 7.953 1.00 94.25 405 LEU A C 1
ATOM 3108 O O . LEU A 1 405 ? -1.696 -19.345 7.339 1.00 94.25 405 LEU A O 1
ATOM 3112 N N . VAL A 1 406 ? -3.608 -18.189 7.550 1.00 94.69 406 VAL A N 1
ATOM 3113 C CA . VAL A 1 406 ? -4.304 -18.878 6.453 1.00 94.69 406 VAL A CA 1
ATOM 3114 C C . VAL A 1 406 ? -3.644 -18.603 5.109 1.00 94.69 406 VAL A C 1
ATOM 3116 O O . VAL A 1 406 ? -3.509 -19.527 4.309 1.00 94.69 406 VAL A O 1
ATOM 3119 N N . THR A 1 407 ? -3.142 -17.389 4.859 1.00 94.56 407 THR A N 1
ATOM 3120 C CA . THR A 1 407 ? -2.414 -17.118 3.607 1.00 94.56 407 THR A CA 1
ATOM 3121 C C . THR A 1 407 ? -1.114 -17.924 3.536 1.00 94.56 407 THR A C 1
ATOM 3123 O O . THR A 1 407 ? -0.809 -18.493 2.486 1.00 94.56 407 THR A O 1
ATOM 3126 N N . SER A 1 408 ? -0.381 -18.046 4.650 1.00 94.00 408 SER A N 1
ATOM 3127 C CA . SER A 1 408 ? 0.853 -18.841 4.718 1.00 94.00 408 SER A CA 1
ATOM 3128 C C . SER A 1 408 ? 0.584 -20.344 4.558 1.00 94.00 408 SER A C 1
ATOM 3130 O O . SER A 1 408 ? 1.250 -21.001 3.758 1.00 94.00 408 SER A O 1
ATOM 3132 N N . LEU A 1 409 ? -0.424 -20.882 5.257 1.00 93.94 409 LEU A N 1
ATOM 3133 C CA . LEU A 1 409 ? -0.817 -22.294 5.175 1.00 93.94 409 LEU A CA 1
ATOM 3134 C C . LEU A 1 409 ? -1.350 -22.673 3.789 1.00 93.94 409 LEU A C 1
ATOM 3136 O O . LEU A 1 409 ? -0.918 -23.679 3.233 1.00 93.94 409 LEU A O 1
ATOM 3140 N N . THR A 1 410 ? -2.225 -21.856 3.194 1.00 93.81 410 THR A N 1
ATOM 3141 C CA . THR A 1 410 ? -2.776 -22.110 1.847 1.00 93.81 410 THR A CA 1
ATOM 3142 C C . THR A 1 410 ? -1.667 -22.089 0.794 1.00 93.81 410 THR A C 1
ATOM 3144 O O . THR A 1 410 ? -1.617 -22.946 -0.086 1.00 93.81 410 THR A O 1
ATOM 3147 N N . SER A 1 411 ? -0.717 -21.155 0.918 1.00 94.00 411 SER A N 1
ATOM 3148 C CA . SER A 1 411 ? 0.443 -21.077 0.023 1.00 94.00 411 SER A CA 1
ATOM 3149 C C . SER A 1 411 ? 1.365 -22.296 0.152 1.00 94.00 411 SER A C 1
ATOM 3151 O O . SER A 1 411 ? 1.839 -22.802 -0.866 1.00 94.00 411 SER A O 1
ATOM 3153 N N . LYS A 1 412 ? 1.583 -22.806 1.376 1.00 92.38 412 LYS A N 1
ATOM 3154 C CA . LYS A 1 412 ? 2.329 -24.055 1.616 1.00 92.38 412 LYS A CA 1
ATOM 3155 C C . LYS A 1 412 ? 1.589 -25.272 1.048 1.00 92.38 412 LYS A C 1
ATOM 3157 O O . LYS A 1 412 ? 2.190 -26.072 0.342 1.00 92.38 412 LYS A O 1
ATOM 3162 N N . SER A 1 413 ? 0.287 -25.384 1.317 1.00 93.62 413 SER A N 1
ATOM 3163 C CA . SER A 1 413 ? -0.569 -26.500 0.887 1.00 93.62 413 SER A CA 1
ATOM 3164 C C . SER A 1 413 ? -0.632 -26.643 -0.637 1.00 93.62 413 SER A C 1
ATOM 3166 O O . SER A 1 413 ? -0.574 -27.756 -1.148 1.00 93.62 413 SER A O 1
ATOM 3168 N N . LEU A 1 414 ? -0.650 -25.528 -1.372 1.00 94.00 414 LEU A N 1
ATOM 3169 C CA . LEU A 1 414 ? -0.583 -25.522 -2.837 1.00 94.00 414 LEU A CA 1
ATOM 3170 C C . LEU A 1 414 ? 0.848 -25.674 -3.394 1.00 94.00 414 LEU A C 1
ATOM 3172 O O . LEU A 1 414 ? 1.054 -25.556 -4.604 1.00 94.00 414 LEU A O 1
ATOM 3176 N N . GLY A 1 415 ? 1.855 -25.903 -2.545 1.00 92.38 415 GLY A N 1
ATOM 3177 C CA . GLY A 1 415 ? 3.250 -26.070 -2.955 1.00 92.38 415 GLY A CA 1
ATOM 3178 C C . GLY A 1 415 ? 3.810 -24.840 -3.673 1.00 92.38 415 GLY A C 1
ATOM 3179 O O . GLY A 1 415 ? 4.459 -24.967 -4.715 1.00 92.38 415 GLY A O 1
ATOM 3180 N N . LEU A 1 416 ? 3.489 -23.632 -3.201 1.00 93.38 416 LEU A N 1
ATOM 3181 C CA . LEU A 1 416 ? 4.033 -22.392 -3.752 1.00 93.38 416 LEU A CA 1
ATOM 3182 C C . LEU A 1 416 ? 5.454 -22.157 -3.215 1.00 93.38 416 LEU A C 1
ATOM 3184 O O . LEU A 1 416 ? 5.705 -22.306 -2.021 1.00 93.38 416 LEU A O 1
ATOM 3188 N N . LYS A 1 417 ? 6.383 -21.736 -4.084 1.00 92.69 417 LYS A N 1
ATOM 3189 C CA . LYS A 1 417 ? 7.774 -21.435 -3.695 1.00 92.69 417 LYS A CA 1
ATOM 3190 C C . LYS A 1 417 ? 7.826 -20.460 -2.518 1.00 92.69 417 LYS A C 1
ATOM 3192 O O . LYS A 1 417 ? 7.142 -19.434 -2.538 1.00 92.69 417 LYS A O 1
ATOM 3197 N N . SER A 1 418 ? 8.696 -20.726 -1.544 1.00 92.31 418 SER A N 1
ATOM 3198 C CA . SER A 1 418 ? 8.742 -19.976 -0.283 1.00 92.31 418 SER A CA 1
ATOM 3199 C C . SER A 1 418 ? 8.917 -18.464 -0.478 1.00 92.31 418 SER A C 1
ATOM 3201 O O . SER A 1 418 ? 8.263 -17.691 0.209 1.00 92.31 418 SER A O 1
ATOM 3203 N N . SER A 1 419 ? 9.701 -18.009 -1.463 1.00 93.00 419 SER A N 1
ATOM 3204 C CA . SER A 1 419 ? 9.836 -16.574 -1.776 1.00 93.00 419 SER A CA 1
ATOM 3205 C C . SER A 1 419 ? 8.525 -15.926 -2.242 1.00 93.00 419 SER A C 1
ATOM 3207 O O . SER A 1 419 ? 8.202 -14.819 -1.811 1.00 93.00 419 SER A O 1
ATOM 3209 N N . LEU A 1 420 ? 7.728 -16.612 -3.068 1.00 94.62 420 LEU A N 1
ATOM 3210 C CA . LEU A 1 420 ? 6.404 -16.142 -3.491 1.00 94.62 420 LEU A CA 1
ATOM 3211 C C . LEU A 1 420 ? 5.422 -16.158 -2.315 1.00 94.62 420 LEU A C 1
ATOM 3213 O O . LEU A 1 420 ? 4.746 -15.166 -2.076 1.00 94.62 420 LEU A O 1
ATOM 3217 N N . SER A 1 421 ? 5.400 -17.230 -1.526 1.00 95.19 421 SER A N 1
ATOM 3218 C CA . SER A 1 421 ? 4.542 -17.336 -0.340 1.00 95.19 421 SER A CA 1
ATOM 3219 C C . SER A 1 421 ? 4.852 -16.260 0.723 1.00 95.19 421 SER A C 1
ATOM 3221 O O . SER A 1 421 ? 3.940 -15.593 1.210 1.00 95.19 421 SER A O 1
ATOM 3223 N N . LEU A 1 422 ? 6.131 -15.961 0.994 1.00 95.50 422 LEU A N 1
ATOM 3224 C CA . LEU A 1 422 ? 6.535 -14.840 1.864 1.00 95.50 422 LEU A CA 1
ATOM 3225 C C . LEU A 1 422 ? 6.151 -13.462 1.288 1.00 95.50 422 LEU A C 1
ATOM 3227 O O . LEU A 1 422 ? 5.983 -12.512 2.050 1.00 95.50 422 LEU A O 1
ATOM 3231 N N . SER A 1 423 ? 5.982 -13.353 -0.036 1.00 96.25 423 SER A N 1
ATOM 3232 C CA . SER A 1 423 ? 5.431 -12.158 -0.702 1.00 96.25 423 SER A CA 1
ATOM 3233 C C . SER A 1 423 ? 3.911 -12.043 -0.517 1.00 96.25 423 SER A C 1
ATOM 3235 O O . SER A 1 423 ? 3.360 -10.946 -0.517 1.00 96.25 423 SER A O 1
ATOM 3237 N N . LEU A 1 424 ? 3.213 -13.174 -0.371 1.00 96.38 424 LEU A N 1
ATOM 3238 C CA . LEU A 1 424 ? 1.766 -13.222 -0.160 1.00 96.38 424 LEU A CA 1
ATOM 3239 C C . LEU A 1 424 ? 1.354 -13.044 1.296 1.00 96.38 424 LEU A C 1
ATOM 3241 O O . LEU A 1 424 ? 0.264 -12.533 1.534 1.00 96.38 424 LEU A O 1
ATOM 3245 N N . ALA A 1 425 ? 2.185 -13.454 2.256 1.00 95.31 425 ALA A N 1
ATOM 3246 C CA . ALA A 1 425 ? 1.837 -13.440 3.676 1.00 95.31 425 ALA A CA 1
ATOM 3247 C C . ALA A 1 425 ? 1.183 -12.115 4.152 1.00 95.31 425 ALA A C 1
ATOM 3249 O O . ALA A 1 425 ? 0.133 -12.197 4.788 1.00 95.31 425 ALA A O 1
ATOM 3250 N N . PRO A 1 426 ? 1.681 -10.907 3.798 1.00 95.06 426 PRO A N 1
ATOM 3251 C CA . PRO A 1 426 ? 1.051 -9.642 4.187 1.00 95.06 426 PRO A CA 1
ATOM 3252 C C . PRO A 1 426 ? 0.022 -9.089 3.171 1.00 95.06 426 PRO A C 1
ATOM 3254 O O . PRO A 1 426 ? -0.187 -7.881 3.117 1.00 95.06 426 PRO A O 1
ATOM 3257 N N . ARG A 1 427 ? -0.635 -9.914 2.341 1.00 94.19 427 ARG A N 1
ATOM 3258 C CA . ARG A 1 427 ? -1.575 -9.436 1.292 1.00 94.19 427 ARG A CA 1
ATOM 3259 C C . ARG A 1 427 ? -2.789 -8.635 1.803 1.00 94.19 427 ARG A C 1
ATOM 3261 O O . ARG A 1 427 ? -3.428 -7.946 1.013 1.00 94.19 427 ARG A O 1
ATOM 3268 N N . CYS A 1 428 ? -3.159 -8.792 3.078 1.00 88.12 428 CYS A N 1
ATOM 3269 C CA . CYS A 1 428 ? -4.365 -8.204 3.674 1.00 88.12 428 CYS A CA 1
ATOM 3270 C C . CYS A 1 428 ? -4.184 -6.748 4.129 1.00 88.12 428 CYS A C 1
ATOM 3272 O O . CYS A 1 428 ? -5.170 -6.089 4.440 1.00 88.12 428 CYS A O 1
ATOM 3274 N N . ILE A 1 429 ? -2.953 -6.228 4.146 1.00 94.31 429 ILE A N 1
ATOM 3275 C CA . ILE A 1 429 ? -2.665 -4.861 4.598 1.00 94.31 429 ILE A CA 1
ATOM 3276 C C . ILE A 1 429 ? -2.304 -3.935 3.443 1.00 94.31 429 ILE A C 1
ATOM 3278 O O . ILE A 1 429 ? -2.040 -4.373 2.326 1.00 94.31 429 ILE A O 1
ATOM 3282 N N . THR A 1 430 ? -2.288 -2.629 3.715 1.00 92.19 430 THR A N 1
ATOM 3283 C CA . THR A 1 430 ? -1.966 -1.615 2.707 1.00 92.19 430 THR A CA 1
ATOM 3284 C C . THR A 1 430 ? -0.587 -1.859 2.088 1.00 92.19 430 THR A C 1
ATOM 3286 O O . THR A 1 430 ? 0.381 -2.198 2.774 1.00 92.19 430 THR A O 1
ATOM 3289 N N . THR A 1 431 ? -0.476 -1.639 0.775 1.00 92.12 431 THR A N 1
ATOM 3290 C CA . THR A 1 431 ? 0.741 -1.916 -0.005 1.00 92.12 431 THR A CA 1
ATOM 3291 C C . THR A 1 431 ? 2.045 -1.357 0.593 1.00 92.12 431 THR A C 1
ATOM 3293 O O . THR A 1 431 ? 3.034 -2.091 0.584 1.00 92.12 431 THR A O 1
ATOM 3296 N N . PRO A 1 432 ? 2.090 -0.126 1.157 1.00 90.25 432 PRO A N 1
ATOM 3297 C CA . PRO A 1 432 ? 3.274 0.397 1.847 1.00 90.25 432 PRO A CA 1
ATOM 3298 C C . PRO A 1 432 ? 3.796 -0.522 2.961 1.00 90.25 432 PRO A C 1
ATOM 3300 O O . PRO A 1 432 ? 4.982 -0.856 3.004 1.00 90.25 432 PRO A O 1
ATOM 3303 N N . LEU A 1 433 ? 2.896 -0.969 3.842 1.00 93.31 433 LEU A N 1
ATOM 3304 C CA . LEU A 1 433 ? 3.225 -1.840 4.966 1.00 93.31 433 LEU A CA 1
ATOM 3305 C C . LEU A 1 433 ? 3.528 -3.259 4.480 1.00 93.31 433 LEU A C 1
ATOM 3307 O O . LEU A 1 433 ? 4.518 -3.852 4.906 1.00 93.31 433 LEU A O 1
ATOM 3311 N N . ALA A 1 434 ? 2.749 -3.767 3.522 1.00 95.44 434 ALA A N 1
ATOM 3312 C CA . ALA A 1 434 ? 2.948 -5.092 2.948 1.00 95.44 434 ALA A CA 1
ATOM 3313 C C . ALA A 1 434 ? 4.326 -5.242 2.283 1.00 95.44 434 ALA A C 1
ATOM 3315 O O . ALA A 1 434 ? 5.019 -6.224 2.540 1.00 95.44 434 ALA A O 1
ATOM 3316 N N . ILE A 1 435 ? 4.769 -4.256 1.488 1.00 93.31 435 ILE A N 1
ATOM 3317 C CA . ILE A 1 435 ? 6.119 -4.228 0.898 1.00 93.31 435 ILE A CA 1
ATOM 3318 C C . ILE A 1 435 ? 7.191 -4.262 1.996 1.00 93.31 435 ILE A C 1
ATOM 3320 O O . ILE A 1 435 ? 8.170 -5.000 1.876 1.00 93.31 435 ILE A O 1
ATOM 3324 N N . SER A 1 436 ? 7.005 -3.499 3.076 1.00 90.94 436 SER A N 1
ATOM 3325 C CA . SER A 1 436 ? 7.954 -3.445 4.192 1.00 90.94 436 SER A CA 1
ATOM 3326 C C . SER A 1 436 ? 8.055 -4.785 4.937 1.00 90.94 436 SER A C 1
ATOM 3328 O O . SER A 1 436 ? 9.153 -5.318 5.115 1.00 90.94 436 SER A O 1
ATOM 3330 N N . VAL A 1 437 ? 6.911 -5.397 5.271 1.00 93.38 437 VAL A N 1
ATOM 3331 C CA . VAL A 1 437 ? 6.839 -6.744 5.863 1.00 93.38 437 VAL A CA 1
ATOM 3332 C C . VAL A 1 437 ? 7.454 -7.783 4.926 1.00 93.38 437 VAL A C 1
ATOM 3334 O O . VAL A 1 437 ? 8.292 -8.571 5.352 1.00 93.38 437 VAL A O 1
ATOM 3337 N N . SER A 1 438 ? 7.107 -7.760 3.639 1.00 94.50 438 SER A N 1
ATOM 3338 C CA . SER A 1 438 ? 7.657 -8.668 2.629 1.00 94.50 438 SER A CA 1
ATOM 3339 C C . SER A 1 438 ? 9.180 -8.569 2.536 1.00 94.50 438 SER A C 1
ATOM 3341 O O . SER A 1 438 ? 9.848 -9.598 2.549 1.00 94.50 438 SER A O 1
ATOM 3343 N N . ASN A 1 439 ? 9.750 -7.361 2.486 1.00 91.44 439 ASN A N 1
ATOM 3344 C CA . ASN A 1 439 ? 11.205 -7.164 2.490 1.00 91.44 439 ASN A CA 1
ATOM 3345 C C . ASN A 1 439 ? 11.854 -7.753 3.752 1.00 91.44 439 ASN A C 1
ATOM 3347 O O . ASN A 1 439 ? 12.835 -8.488 3.664 1.00 91.44 439 ASN A O 1
ATOM 3351 N N . MET A 1 440 ? 11.273 -7.492 4.926 1.00 91.94 440 MET A N 1
ATOM 3352 C CA . MET A 1 440 ? 11.736 -8.046 6.202 1.00 91.94 440 MET A CA 1
ATOM 3353 C C . MET A 1 440 ? 11.662 -9.584 6.236 1.00 91.94 440 MET A C 1
ATOM 3355 O O . MET A 1 440 ? 12.551 -10.233 6.798 1.00 91.94 440 MET A O 1
ATOM 3359 N N . LEU A 1 441 ? 10.620 -10.181 5.649 1.00 92.50 441 LEU A N 1
ATOM 3360 C CA . LEU A 1 441 ? 10.458 -11.632 5.529 1.00 92.50 441 LEU A CA 1
ATOM 3361 C C . LEU A 1 441 ? 11.403 -12.244 4.475 1.00 92.50 441 LEU A C 1
ATOM 3363 O O . LEU A 1 441 ? 11.865 -13.368 4.669 1.00 92.50 441 LEU A O 1
ATOM 3367 N N . GLY A 1 442 ? 11.755 -11.516 3.414 1.00 91.56 442 GLY A N 1
ATOM 3368 C CA . GLY A 1 442 ? 12.522 -12.018 2.264 1.00 91.56 442 GLY A CA 1
ATOM 3369 C C . GLY A 1 442 ? 11.655 -12.427 1.063 1.00 91.56 442 GLY A C 1
ATOM 3370 O O . GLY A 1 442 ? 12.053 -13.290 0.284 1.00 91.56 442 GLY A O 1
ATOM 3371 N N . GLY A 1 443 ? 10.457 -11.848 0.940 1.00 93.19 443 GLY A N 1
ATOM 3372 C CA . GLY A 1 443 ? 9.620 -11.913 -0.260 1.00 93.19 443 GLY A CA 1
ATOM 3373 C C . GLY A 1 443 ? 10.045 -10.911 -1.345 1.00 93.19 443 GLY A C 1
ATOM 3374 O O . GLY A 1 443 ? 11.032 -10.191 -1.211 1.00 93.19 443 GLY A O 1
ATOM 3375 N N . ILE A 1 444 ? 9.270 -10.847 -2.427 1.00 93.81 444 ILE A N 1
ATOM 3376 C CA . ILE A 1 444 ? 9.529 -10.075 -3.647 1.00 93.81 444 ILE A CA 1
ATOM 3377 C C . ILE A 1 444 ? 8.550 -8.885 -3.704 1.00 93.81 444 ILE A C 1
ATOM 3379 O O . ILE A 1 444 ? 7.378 -9.093 -4.023 1.00 93.81 444 ILE A O 1
ATOM 3383 N N . PRO A 1 445 ? 8.995 -7.631 -3.473 1.00 91.69 445 PRO A N 1
ATOM 3384 C CA . PRO A 1 445 ? 8.118 -6.456 -3.386 1.00 91.69 445 PRO A CA 1
ATOM 3385 C C . PRO A 1 445 ? 7.127 -6.267 -4.536 1.00 91.69 445 PRO A C 1
ATOM 3387 O O . PRO A 1 445 ? 5.994 -5.866 -4.293 1.00 91.69 445 PRO A O 1
ATOM 3390 N N . SER A 1 446 ? 7.517 -6.573 -5.775 1.00 92.38 446 SER A N 1
ATOM 3391 C CA . SER A 1 446 ? 6.632 -6.460 -6.942 1.00 92.38 446 SER A CA 1
ATOM 3392 C C . SER A 1 446 ? 5.481 -7.474 -6.912 1.00 92.38 446 SER A C 1
ATOM 3394 O O . SER A 1 446 ? 4.349 -7.120 -7.239 1.00 92.38 446 SER A O 1
ATOM 3396 N N . ILE A 1 447 ? 5.736 -8.710 -6.457 1.00 95.19 447 ILE A N 1
ATOM 3397 C CA . ILE A 1 447 ? 4.687 -9.724 -6.245 1.00 95.19 447 ILE A CA 1
ATOM 3398 C C . ILE A 1 447 ? 3.772 -9.293 -5.101 1.00 95.19 447 ILE A C 1
ATOM 3400 O O . ILE A 1 447 ? 2.556 -9.367 -5.242 1.00 95.19 447 ILE A O 1
ATOM 3404 N N . THR A 1 448 ? 4.342 -8.795 -4.003 1.00 95.88 448 THR A N 1
ATOM 3405 C CA . THR A 1 448 ? 3.595 -8.286 -2.845 1.00 95.88 448 THR A CA 1
ATOM 3406 C C . THR A 1 448 ? 2.684 -7.120 -3.227 1.00 95.88 448 THR A C 1
ATOM 3408 O O . THR A 1 448 ? 1.505 -7.111 -2.895 1.00 95.88 448 THR A O 1
ATOM 3411 N N . ALA A 1 449 ? 3.192 -6.147 -3.986 1.00 93.56 449 ALA A N 1
ATOM 3412 C CA . ALA A 1 449 ? 2.387 -5.031 -4.467 1.00 93.56 449 ALA A CA 1
ATOM 3413 C C . ALA A 1 449 ? 1.250 -5.499 -5.385 1.00 93.56 449 ALA A C 1
ATOM 3415 O O . ALA A 1 449 ? 0.110 -5.065 -5.221 1.00 93.56 449 ALA A O 1
ATOM 3416 N N . GLY A 1 450 ? 1.537 -6.420 -6.311 1.00 93.62 450 GLY A N 1
ATOM 3417 C CA . GLY A 1 450 ? 0.522 -7.014 -7.179 1.00 93.62 450 GLY A CA 1
ATOM 3418 C C . GLY A 1 450 ? -0.554 -7.779 -6.401 1.00 93.62 450 GLY A C 1
ATOM 3419 O O . GLY A 1 450 ? -1.741 -7.585 -6.652 1.00 93.62 450 GLY A O 1
ATOM 3420 N N . SER A 1 451 ? -0.163 -8.602 -5.424 1.00 95.19 451 SER A N 1
ATOM 3421 C CA . SER A 1 451 ? -1.083 -9.428 -4.633 1.00 95.19 451 SER A CA 1
ATOM 3422 C C . SER A 1 451 ? -2.014 -8.600 -3.746 1.00 95.19 451 SER A C 1
ATOM 3424 O O . SER A 1 451 ? -3.213 -8.883 -3.673 1.00 95.19 451 SER A O 1
ATOM 3426 N N . VAL A 1 452 ? -1.489 -7.537 -3.131 1.00 95.56 452 VAL A N 1
ATOM 3427 C CA . VAL A 1 452 ? -2.258 -6.571 -2.338 1.00 95.56 452 VAL A CA 1
ATOM 3428 C C . VAL A 1 452 ? -3.240 -5.807 -3.225 1.00 95.56 452 VAL A C 1
ATOM 3430 O O . VAL A 1 452 ? -4.413 -5.695 -2.872 1.00 95.56 452 VAL A O 1
ATOM 3433 N N . VAL A 1 453 ? -2.810 -5.332 -4.401 1.00 92.62 453 VAL A N 1
ATOM 3434 C CA . VAL A 1 453 ? -3.693 -4.629 -5.348 1.00 92.62 453 VAL A CA 1
ATOM 3435 C C . VAL A 1 453 ? -4.809 -5.541 -5.854 1.00 92.62 453 VAL A C 1
ATOM 3437 O O . VAL A 1 453 ? -5.962 -5.126 -5.830 1.00 92.62 453 VAL A O 1
ATOM 3440 N N . VAL A 1 454 ? -4.515 -6.790 -6.229 1.00 93.81 454 VAL A N 1
ATOM 3441 C CA . VAL A 1 454 ? -5.548 -7.768 -6.620 1.00 93.81 454 VAL A CA 1
ATOM 3442 C C . VAL A 1 454 ? -6.521 -8.031 -5.466 1.00 93.81 454 VAL A C 1
ATOM 3444 O O . VAL A 1 454 ? -7.728 -7.948 -5.670 1.00 93.81 454 VAL A O 1
ATOM 3447 N N . THR A 1 455 ? -6.026 -8.255 -4.244 1.00 95.25 455 THR A N 1
ATOM 3448 C CA . THR A 1 455 ? -6.870 -8.435 -3.042 1.00 95.25 455 THR A CA 1
ATOM 3449 C C . THR A 1 455 ? -7.777 -7.220 -2.799 1.00 95.25 455 THR A C 1
ATOM 3451 O O . THR A 1 455 ? -8.963 -7.368 -2.513 1.00 95.25 455 THR A O 1
ATOM 3454 N N . GLY A 1 456 ? -7.244 -6.009 -2.974 1.00 93.44 456 GLY A N 1
ATOM 3455 C CA . GLY A 1 456 ? -7.998 -4.767 -2.828 1.00 93.44 456 GLY A CA 1
ATOM 3456 C C . GLY A 1 456 ? -9.052 -4.560 -3.920 1.00 93.44 456 GLY A C 1
ATOM 3457 O O . GLY A 1 456 ? -10.154 -4.112 -3.624 1.00 93.44 456 GLY A O 1
ATOM 3458 N N . LEU A 1 457 ? -8.753 -4.929 -5.170 1.00 91.75 457 LEU A N 1
ATOM 3459 C CA . LEU A 1 457 ? -9.709 -4.881 -6.283 1.00 91.75 457 LEU A CA 1
ATOM 3460 C C . LEU A 1 457 ? -10.842 -5.899 -6.118 1.00 91.75 457 LEU A C 1
ATOM 3462 O O . LEU A 1 457 ? -11.983 -5.585 -6.454 1.00 91.75 457 LEU A O 1
ATOM 3466 N N . LEU A 1 458 ? -10.553 -7.087 -5.577 1.00 94.56 458 LEU A N 1
ATOM 3467 C CA . LEU A 1 458 ? -11.581 -8.068 -5.224 1.00 94.56 458 LEU A CA 1
ATOM 3468 C C . LEU A 1 458 ? -12.539 -7.495 -4.169 1.00 94.56 458 LEU A C 1
ATOM 3470 O O . LEU A 1 458 ? -13.753 -7.549 -4.352 1.00 94.56 458 LEU A O 1
ATOM 3474 N N . GLY A 1 459 ? -12.009 -6.855 -3.123 1.00 93.62 459 GLY A N 1
ATOM 3475 C CA . GLY A 1 459 ? -12.831 -6.157 -2.134 1.00 93.62 459 GLY A CA 1
ATOM 3476 C C . GLY A 1 459 ? -13.637 -4.998 -2.700 1.00 93.62 459 GLY A C 1
ATOM 3477 O O . GLY A 1 459 ? -14.828 -4.907 -2.425 1.00 93.62 459 GLY A O 1
ATOM 3478 N N . ALA A 1 460 ? -13.028 -4.163 -3.540 1.00 91.12 460 ALA A N 1
ATOM 3479 C CA . ALA A 1 460 ? -13.701 -3.012 -4.129 1.00 91.12 460 ALA A CA 1
ATOM 3480 C C . ALA A 1 460 ? -14.884 -3.399 -5.038 1.00 91.12 460 ALA A C 1
ATOM 3482 O O . ALA A 1 460 ? -15.903 -2.717 -5.037 1.00 91.12 460 ALA A O 1
ATOM 3483 N N . ASN A 1 461 ? -14.763 -4.497 -5.796 1.00 90.88 461 ASN A N 1
ATOM 3484 C CA . ASN A 1 461 ? -15.799 -4.938 -6.738 1.00 90.88 461 ASN A CA 1
ATOM 3485 C C . ASN A 1 461 ? -16.826 -5.901 -6.121 1.00 90.88 461 ASN A C 1
ATOM 3487 O O . ASN A 1 461 ? -17.994 -5.880 -6.507 1.00 90.88 461 ASN A O 1
ATOM 3491 N N . PHE A 1 462 ? -16.410 -6.762 -5.185 1.00 95.00 462 PHE A N 1
ATOM 3492 C CA . PHE A 1 462 ? -17.259 -7.836 -4.657 1.00 95.00 462 PHE A CA 1
ATOM 3493 C C . PHE A 1 462 ? -17.603 -7.684 -3.174 1.00 95.00 462 PHE A C 1
ATOM 3495 O O . PHE A 1 462 ? -18.660 -8.153 -2.769 1.00 95.00 462 PHE A O 1
ATOM 3502 N N . GLY A 1 463 ? -16.769 -7.025 -2.366 1.00 95.62 463 GLY A N 1
ATOM 3503 C CA . GLY A 1 463 ? -16.909 -6.966 -0.907 1.00 95.62 463 GLY A CA 1
ATOM 3504 C C . GLY A 1 463 ? -18.280 -6.474 -0.422 1.00 95.62 463 GLY A C 1
ATOM 3505 O O . GLY A 1 463 ? -18.994 -7.258 0.206 1.00 95.62 463 GLY A O 1
ATOM 3506 N N . PRO A 1 464 ? -18.700 -5.231 -0.737 1.00 94.25 464 PRO A N 1
ATOM 3507 C CA . PRO A 1 464 ? -19.978 -4.689 -0.265 1.00 94.25 464 PRO A CA 1
ATOM 3508 C C . PRO A 1 464 ? -21.180 -5.523 -0.722 1.00 94.25 464 PRO A C 1
ATOM 3510 O O . PRO A 1 464 ? -22.117 -5.742 0.045 1.00 94.25 464 PRO A O 1
ATOM 3513 N N . ARG A 1 465 ? -21.122 -6.047 -1.956 1.00 95.00 465 ARG A N 1
ATOM 3514 C CA . ARG A 1 465 ? -22.159 -6.905 -2.546 1.00 95.00 465 ARG A CA 1
ATOM 3515 C C . ARG A 1 465 ? -22.241 -8.264 -1.851 1.00 95.00 465 ARG A C 1
ATOM 3517 O O . ARG A 1 465 ? -23.344 -8.727 -1.585 1.00 95.00 465 ARG A O 1
ATOM 3524 N N . LEU A 1 466 ? -21.104 -8.891 -1.546 1.00 97.12 466 LEU A N 1
ATOM 3525 C CA . LEU A 1 466 ? -21.048 -10.152 -0.805 1.00 97.12 466 LEU A CA 1
ATOM 3526 C C . LEU A 1 466 ? -21.632 -9.980 0.597 1.00 97.12 466 LEU A C 1
ATOM 3528 O O . LEU A 1 466 ? -22.492 -10.760 0.984 1.00 97.12 466 LEU A O 1
ATOM 3532 N N . LEU A 1 467 ? -21.248 -8.931 1.328 1.00 96.12 467 LEU A N 1
ATOM 3533 C CA . LEU A 1 467 ? -21.816 -8.665 2.652 1.00 96.12 467 LEU A CA 1
ATOM 3534 C C . LEU A 1 467 ? -23.341 -8.495 2.604 1.00 96.12 467 LEU A C 1
ATOM 3536 O O . LEU A 1 467 ? -24.038 -9.049 3.447 1.00 96.12 467 LEU A O 1
ATOM 3540 N N . THR A 1 468 ? -23.872 -7.812 1.586 1.00 95.38 468 THR A N 1
ATOM 3541 C CA . THR A 1 468 ? -25.325 -7.684 1.388 1.00 95.38 468 THR A CA 1
ATOM 3542 C C . THR A 1 468 ? -25.996 -9.017 1.031 1.00 95.38 468 THR A C 1
ATOM 3544 O O . THR A 1 468 ? -27.051 -9.315 1.579 1.00 95.38 468 THR A O 1
ATOM 3547 N N . ILE A 1 469 ? -25.386 -9.859 0.185 1.00 96.81 469 ILE A N 1
ATOM 3548 C CA . ILE A 1 469 ? -25.900 -11.210 -0.137 1.00 96.81 469 ILE A CA 1
ATOM 3549 C C . ILE A 1 469 ? -25.980 -12.094 1.117 1.00 96.81 469 ILE A C 1
ATOM 3551 O O . ILE A 1 469 ? -26.944 -12.833 1.287 1.00 96.81 469 ILE A O 1
ATOM 3555 N N . PHE A 1 470 ? -24.997 -11.993 2.014 1.00 95.44 470 PHE A N 1
ATOM 3556 C CA . PHE A 1 470 ? -24.966 -12.719 3.288 1.00 95.44 470 PHE A CA 1
ATOM 3557 C C . PHE A 1 470 ? -25.714 -11.994 4.429 1.00 95.44 470 PHE A C 1
ATOM 3559 O O . PHE A 1 470 ? -25.563 -12.362 5.592 1.00 95.44 470 PHE A O 1
ATOM 3566 N N . ASN A 1 471 ? -26.533 -10.984 4.105 1.00 94.12 471 ASN A N 1
ATOM 3567 C CA . ASN A 1 471 ? -27.365 -10.207 5.033 1.00 94.12 471 ASN A CA 1
ATOM 3568 C C . ASN A 1 471 ? -26.597 -9.561 6.212 1.00 94.12 471 ASN A C 1
ATOM 3570 O O . ASN A 1 471 ? -27.114 -9.413 7.318 1.00 94.12 471 ASN A O 1
ATOM 3574 N N . ILE A 1 472 ? -25.345 -9.162 5.976 1.00 93.69 472 ILE A N 1
ATOM 3575 C CA . ILE A 1 472 ? -24.512 -8.420 6.928 1.00 93.69 472 ILE A CA 1
ATOM 3576 C C . ILE A 1 472 ? -24.774 -6.927 6.700 1.00 93.69 472 ILE A C 1
ATOM 3578 O O . ILE A 1 472 ? -24.183 -6.297 5.818 1.00 93.69 472 ILE A O 1
ATOM 3582 N N . THR A 1 473 ? -25.710 -6.378 7.473 1.00 90.50 473 THR A N 1
ATOM 3583 C CA . THR A 1 473 ? -26.213 -4.997 7.346 1.00 90.50 473 THR A CA 1
ATOM 3584 C C . THR A 1 473 ? -25.589 -4.016 8.341 1.00 90.50 473 THR A C 1
ATOM 3586 O O . THR A 1 473 ? -25.536 -2.824 8.060 1.00 90.50 473 THR A O 1
ATOM 3589 N N . GLU A 1 474 ? -25.088 -4.502 9.477 1.00 93.25 474 GLU A N 1
ATOM 3590 C CA . GLU A 1 474 ? -24.599 -3.674 10.587 1.00 93.25 474 GLU A CA 1
ATOM 3591 C C . GLU A 1 474 ? -23.330 -2.869 10.191 1.00 93.25 474 GLU A C 1
ATOM 3593 O O . GLU A 1 474 ? -22.332 -3.483 9.792 1.00 93.25 474 GLU A O 1
ATOM 3598 N N . PRO A 1 475 ? -23.335 -1.517 10.268 1.00 93.31 475 PRO A N 1
ATOM 3599 C CA . PRO A 1 475 ? -22.268 -0.678 9.705 1.00 93.31 475 PRO A CA 1
ATOM 3600 C C . PRO A 1 475 ? -20.862 -0.931 10.260 1.00 93.31 475 PRO A C 1
ATOM 3602 O O . PRO A 1 475 ? -19.893 -0.890 9.498 1.00 93.31 475 PRO A O 1
ATOM 3605 N N . THR A 1 476 ? -20.732 -1.240 11.552 1.00 94.12 476 THR A N 1
ATOM 3606 C CA . THR A 1 476 ? -19.449 -1.540 12.208 1.00 94.12 476 THR A CA 1
ATOM 3607 C C . THR A 1 476 ? -18.844 -2.806 11.614 1.00 94.12 476 THR A C 1
ATOM 3609 O O . THR A 1 476 ? -17.712 -2.795 11.133 1.00 94.12 476 THR A O 1
ATOM 3612 N N . THR A 1 477 ? -19.623 -3.887 11.550 1.00 96.12 477 THR A N 1
ATOM 3613 C CA . THR A 1 477 ? -19.255 -5.169 10.939 1.00 96.12 477 THR A CA 1
ATOM 3614 C C . THR A 1 477 ? -18.933 -5.003 9.458 1.00 96.12 477 THR A C 1
ATOM 3616 O O . THR A 1 477 ? -17.907 -5.516 8.996 1.00 96.12 477 THR A O 1
ATOM 3619 N N . ARG A 1 478 ? -19.763 -4.269 8.701 1.00 96.25 478 ARG A N 1
ATOM 3620 C CA . ARG A 1 478 ? -19.528 -4.014 7.271 1.00 96.25 478 ARG A CA 1
ATOM 3621 C C . ARG A 1 478 ? -18.217 -3.273 7.045 1.00 96.25 478 ARG A C 1
ATOM 3623 O O . ARG A 1 478 ? -17.359 -3.753 6.307 1.00 96.25 478 ARG A O 1
ATOM 3630 N N . GLY A 1 479 ? -18.026 -2.149 7.728 1.00 95.38 479 GLY A N 1
ATOM 3631 C CA . GLY A 1 479 ? -16.822 -1.344 7.598 1.00 95.38 479 GLY A CA 1
ATOM 3632 C C . GLY A 1 479 ? -15.569 -2.105 8.026 1.00 95.38 479 GLY A C 1
ATOM 3633 O O . GLY A 1 479 ? -14.634 -2.250 7.236 1.00 95.38 479 GLY A O 1
ATOM 3634 N N . LEU A 1 480 ? -15.562 -2.651 9.248 1.00 96.88 480 LEU A N 1
ATOM 3635 C CA . LEU A 1 480 ? -14.403 -3.356 9.797 1.00 96.88 480 LEU A CA 1
ATOM 3636 C C . LEU A 1 480 ? -13.989 -4.557 8.931 1.00 96.88 480 LEU A C 1
ATOM 3638 O O . LEU A 1 480 ? -12.799 -4.731 8.665 1.00 96.88 480 LEU A O 1
ATOM 3642 N N . SER A 1 481 ? -14.945 -5.349 8.429 1.00 97.12 481 SER A N 1
ATOM 3643 C CA . SER A 1 481 ? -14.638 -6.505 7.574 1.00 97.12 481 SER A CA 1
ATOM 3644 C C . SER A 1 481 ? -14.090 -6.116 6.196 1.00 97.12 481 SER A C 1
ATOM 3646 O O . SER A 1 481 ? -13.104 -6.710 5.756 1.00 97.12 481 SER A O 1
ATOM 3648 N N . ILE A 1 482 ? -14.635 -5.083 5.540 1.00 96.69 482 ILE A N 1
ATOM 3649 C CA . ILE A 1 482 ? -14.113 -4.579 4.257 1.00 96.69 482 ILE A CA 1
ATOM 3650 C C . ILE A 1 482 ? -12.693 -4.029 4.417 1.00 96.69 482 ILE A C 1
ATOM 3652 O O . ILE A 1 482 ? -11.791 -4.411 3.660 1.00 96.69 482 ILE A O 1
ATOM 3656 N N . GLY A 1 483 ? -12.478 -3.172 5.420 1.00 95.12 483 GLY A N 1
ATOM 3657 C CA . GLY A 1 483 ? -11.177 -2.555 5.681 1.00 95.12 483 GLY A CA 1
ATOM 3658 C C . GLY A 1 483 ? -10.095 -3.573 6.049 1.00 95.12 483 GLY A C 1
ATOM 3659 O O . GLY A 1 483 ? -8.959 -3.447 5.595 1.00 95.12 483 GLY A O 1
ATOM 3660 N N . ALA A 1 484 ? -10.448 -4.620 6.802 1.00 96.50 484 ALA A N 1
ATOM 3661 C CA . ALA A 1 484 ? -9.535 -5.704 7.167 1.00 96.50 484 ALA A CA 1
ATOM 3662 C C . ALA A 1 484 ? -9.224 -6.669 6.009 1.00 96.50 484 ALA A C 1
ATOM 3664 O O . ALA A 1 484 ? -8.091 -7.127 5.866 1.00 96.50 484 ALA A O 1
ATOM 3665 N N . ALA A 1 485 ? -10.217 -7.001 5.178 1.00 95.56 485 ALA A N 1
ATOM 3666 C CA . ALA A 1 485 ? -10.052 -7.983 4.105 1.00 95.56 485 ALA A CA 1
ATOM 3667 C C . ALA A 1 485 ? -9.413 -7.408 2.835 1.00 95.56 485 ALA A C 1
ATOM 3669 O O . ALA A 1 485 ? -8.815 -8.153 2.055 1.00 95.56 485 ALA A O 1
ATOM 3670 N N . SER A 1 486 ? -9.573 -6.101 2.604 1.00 91.12 486 SER A N 1
ATOM 3671 C CA . SER A 1 486 ? -9.273 -5.466 1.314 1.00 91.12 486 SER A CA 1
ATOM 3672 C C . SER A 1 486 ? -8.737 -4.033 1.390 1.00 91.12 486 SER A C 1
ATOM 3674 O O . SER A 1 486 ? -8.639 -3.364 0.355 1.00 91.12 486 SER A O 1
ATOM 3676 N N . HIS A 1 487 ? -8.322 -3.606 2.591 1.00 92.44 487 HIS A N 1
ATOM 3677 C CA . HIS A 1 487 ? -7.517 -2.407 2.854 1.00 92.44 487 HIS A CA 1
ATOM 3678 C C . HIS A 1 487 ? -8.017 -1.161 2.100 1.00 92.44 487 HIS A C 1
ATOM 3680 O O . HIS A 1 487 ? -9.219 -0.943 1.991 1.00 92.44 487 HIS A O 1
ATOM 3686 N N . GLY A 1 488 ? -7.122 -0.308 1.597 1.00 86.88 488 GLY A N 1
ATOM 3687 C CA . GLY A 1 488 ? -7.483 1.009 1.066 1.00 86.88 488 GLY A CA 1
ATOM 3688 C C . GLY A 1 488 ? -8.376 0.987 -0.174 1.00 86.88 488 GLY A C 1
ATOM 3689 O O . GLY A 1 488 ? -9.193 1.890 -0.337 1.00 86.88 488 GLY A O 1
ATOM 3690 N N . LEU A 1 489 ? -8.262 -0.033 -1.034 1.00 88.94 489 LEU A N 1
ATOM 3691 C CA . LEU A 1 489 ? -9.113 -0.128 -2.229 1.00 88.94 489 LEU A CA 1
ATOM 3692 C C . LEU A 1 489 ? -10.541 -0.562 -1.870 1.00 88.94 489 LEU A C 1
ATOM 3694 O O . LEU A 1 489 ? -11.493 0.026 -2.376 1.00 88.94 489 LEU A O 1
ATOM 3698 N N . GLY A 1 490 ? -10.699 -1.525 -0.955 1.00 89.81 490 GLY A N 1
ATOM 3699 C CA . GLY A 1 490 ? -12.012 -1.910 -0.433 1.00 89.81 490 GLY A CA 1
ATOM 3700 C C . GLY A 1 490 ? -12.659 -0.805 0.403 1.00 89.81 490 GLY A C 1
ATOM 3701 O O . GLY A 1 490 ? -13.821 -0.471 0.186 1.00 89.81 490 GLY A O 1
ATOM 3702 N N . THR A 1 491 ? -11.892 -0.163 1.291 1.00 90.62 491 THR A N 1
ATOM 3703 C CA . THR A 1 491 ? -12.345 0.995 2.082 1.00 90.62 491 THR A CA 1
ATOM 3704 C C . THR A 1 491 ? -12.861 2.128 1.191 1.00 90.62 491 THR A C 1
ATOM 3706 O O . THR A 1 491 ? -13.860 2.759 1.522 1.00 90.62 491 THR A O 1
ATOM 3709 N N . ALA A 1 492 ? -12.237 2.376 0.035 1.00 87.50 492 ALA A N 1
ATOM 3710 C CA . ALA A 1 492 ? -12.720 3.381 -0.911 1.00 87.50 492 ALA A CA 1
ATOM 3711 C C . ALA A 1 492 ? -14.065 3.012 -1.572 1.00 87.50 492 ALA A C 1
ATOM 3713 O O . ALA A 1 492 ? -14.828 3.913 -1.916 1.00 87.50 492 ALA A O 1
ATOM 3714 N N . ALA A 1 493 ? -14.380 1.721 -1.730 1.00 88.06 493 ALA A N 1
ATOM 3715 C CA . ALA A 1 493 ? -15.634 1.270 -2.337 1.00 88.06 493 ALA A CA 1
ATOM 3716 C C . ALA A 1 493 ? -16.851 1.452 -1.415 1.00 88.06 493 ALA A C 1
ATOM 3718 O O . ALA A 1 493 ? -17.934 1.771 -1.899 1.00 88.06 493 ALA A O 1
ATOM 3719 N N . VAL A 1 494 ? -16.671 1.350 -0.093 1.00 90.38 494 VAL A N 1
ATOM 3720 C CA . VAL A 1 494 ? -17.727 1.662 0.893 1.00 90.38 494 VAL A CA 1
ATOM 3721 C C . VAL A 1 494 ? -17.862 3.158 1.194 1.00 90.38 494 VAL A C 1
ATOM 3723 O O . VAL A 1 494 ? -18.625 3.523 2.075 1.00 90.38 494 VAL A O 1
ATOM 3726 N N . LYS A 1 495 ? -17.190 4.059 0.460 1.00 87.25 495 LYS A N 1
ATOM 3727 C CA . LYS A 1 495 ? -17.304 5.518 0.677 1.00 87.25 495 LYS A CA 1
ATOM 3728 C C . LYS A 1 495 ? -18.743 6.055 0.545 1.00 87.25 495 LYS A C 1
ATOM 3730 O O . LYS A 1 495 ? -19.038 7.099 1.110 1.00 87.25 495 LYS A O 1
ATOM 3735 N N . GLY A 1 496 ? -19.619 5.368 -0.194 1.00 85.31 496 GLY A N 1
ATOM 3736 C CA . GLY A 1 496 ? -21.050 5.699 -0.268 1.00 85.31 496 GLY A CA 1
ATOM 3737 C C . GLY A 1 496 ? -21.882 5.224 0.934 1.00 85.31 496 GLY A C 1
ATOM 3738 O O . GLY A 1 496 ? -23.011 5.668 1.096 1.00 85.31 496 GLY A O 1
ATOM 3739 N N . GLU A 1 497 ? -21.340 4.342 1.776 1.00 89.31 497 GLU A N 1
ATOM 3740 C CA . GLU A 1 497 ? -21.957 3.878 3.022 1.00 89.31 497 GLU A CA 1
ATOM 3741 C C . GLU A 1 497 ? -21.413 4.735 4.178 1.00 89.31 497 GLU A C 1
ATOM 3743 O O . GLU A 1 497 ? -20.437 4.362 4.833 1.00 89.31 497 GLU A O 1
ATOM 3748 N N . ASN A 1 498 ? -22.014 5.912 4.399 1.00 87.12 498 ASN A N 1
ATOM 3749 C CA . ASN A 1 498 ? -21.510 6.936 5.330 1.00 87.12 498 ASN A CA 1
ATOM 3750 C C . ASN A 1 498 ? -21.191 6.401 6.739 1.00 87.12 498 ASN A C 1
ATOM 3752 O O . ASN A 1 498 ? -20.181 6.798 7.317 1.00 87.12 498 ASN A O 1
ATOM 3756 N N . ASP A 1 499 ? -21.996 5.470 7.254 1.00 89.00 499 ASP A N 1
ATOM 3757 C CA . ASP A 1 499 ? -21.819 4.893 8.593 1.00 89.00 499 ASP A CA 1
ATOM 3758 C C . ASP A 1 499 ? -20.727 3.808 8.635 1.00 89.00 499 ASP A C 1
ATOM 3760 O O . ASP A 1 499 ? -20.036 3.652 9.640 1.00 89.00 499 ASP A O 1
ATOM 3764 N N . ALA A 1 500 ? -20.529 3.065 7.540 1.00 91.31 500 ALA A N 1
ATOM 3765 C CA . ALA A 1 500 ? -19.560 1.967 7.461 1.00 91.31 500 ALA A CA 1
ATOM 3766 C C . ALA A 1 500 ? -18.155 2.437 7.034 1.00 91.31 500 ALA A C 1
ATOM 3768 O O . ALA A 1 500 ? -17.140 1.866 7.449 1.00 91.31 500 ALA A O 1
ATOM 3769 N N . PHE A 1 501 ? -18.064 3.497 6.225 1.00 91.81 501 PHE A N 1
ATOM 3770 C CA . PHE A 1 501 ? -16.799 4.038 5.722 1.00 91.81 501 PHE A CA 1
ATOM 3771 C C . PHE A 1 501 ? -15.777 4.404 6.825 1.00 91.81 501 PHE A C 1
ATOM 3773 O O . PHE A 1 501 ? -14.607 4.020 6.688 1.00 91.81 501 PHE A O 1
ATOM 3780 N N . PRO A 1 502 ? -16.152 5.069 7.940 1.00 90.81 502 PRO A N 1
ATOM 3781 C CA . PRO A 1 502 ? -15.223 5.374 9.027 1.00 90.81 502 PRO A CA 1
ATOM 3782 C C . PRO A 1 502 ? -14.621 4.114 9.658 1.00 90.81 502 PRO A C 1
ATOM 3784 O O . PRO A 1 502 ? -13.412 4.064 9.892 1.00 90.81 502 PRO A O 1
ATOM 3787 N N . PHE A 1 503 ? -15.428 3.070 9.862 1.00 93.75 503 PHE A N 1
ATOM 3788 C CA . PHE A 1 503 ? -14.965 1.786 10.388 1.00 93.75 503 PHE A CA 1
ATOM 3789 C C . PHE A 1 503 ? -14.020 1.068 9.417 1.00 93.75 503 PHE A C 1
ATOM 3791 O O . PHE A 1 503 ? -13.001 0.527 9.845 1.00 93.75 503 PHE A O 1
ATOM 3798 N N . ALA A 1 504 ? -14.269 1.136 8.106 1.00 93.50 504 ALA A N 1
ATOM 3799 C CA . ALA A 1 504 ? -13.345 0.593 7.109 1.00 93.50 504 ALA A CA 1
ATOM 3800 C C . ALA A 1 504 ? -11.984 1.311 7.101 1.00 93.50 504 ALA A C 1
ATOM 3802 O O . ALA A 1 504 ? -10.941 0.668 6.954 1.00 93.50 504 ALA A O 1
ATOM 3803 N N . ALA A 1 505 ? -11.961 2.631 7.306 1.00 90.88 505 ALA A N 1
ATOM 3804 C CA . ALA A 1 505 ? -10.716 3.385 7.458 1.00 90.88 505 ALA A CA 1
ATOM 3805 C C . ALA A 1 505 ? -9.959 3.006 8.748 1.00 90.88 505 ALA A C 1
ATOM 3807 O O . ALA A 1 505 ? -8.737 2.835 8.718 1.00 90.88 505 ALA A O 1
ATOM 3808 N N . ILE A 1 506 ? -10.680 2.805 9.858 1.00 92.06 506 ILE A N 1
ATOM 3809 C CA . ILE A 1 506 ? -10.119 2.347 11.139 1.00 92.06 506 ILE A CA 1
ATOM 3810 C C . ILE A 1 506 ? -9.517 0.943 11.012 1.00 92.06 506 ILE A C 1
ATOM 3812 O O . ILE A 1 506 ? -8.368 0.737 11.413 1.00 92.06 506 ILE A O 1
ATOM 3816 N N . ALA A 1 507 ? -10.241 -0.018 10.429 1.00 95.00 507 ALA A N 1
ATOM 3817 C CA . ALA A 1 507 ? -9.738 -1.377 10.226 1.00 95.00 507 ALA A CA 1
ATOM 3818 C C . ALA A 1 507 ? -8.493 -1.393 9.335 1.00 95.00 507 ALA A C 1
ATOM 3820 O O . ALA A 1 507 ? -7.484 -1.974 9.721 1.00 95.00 507 ALA A O 1
ATOM 3821 N N . MET A 1 508 ? -8.505 -0.684 8.201 1.00 93.38 508 MET A N 1
ATOM 3822 C CA . MET A 1 508 ? -7.335 -0.571 7.319 1.00 93.38 508 MET A CA 1
ATOM 3823 C C . MET A 1 508 ? -6.065 -0.137 8.082 1.00 93.38 508 MET A C 1
ATOM 3825 O O . MET A 1 508 ? -4.993 -0.712 7.878 1.00 93.38 508 MET A O 1
ATOM 3829 N N . ALA A 1 509 ? -6.171 0.865 8.961 1.00 90.56 509 ALA A N 1
ATOM 3830 C CA . ALA A 1 509 ? -5.032 1.397 9.710 1.00 90.56 509 ALA A CA 1
ATOM 3831 C C . ALA A 1 509 ? -4.589 0.485 10.872 1.00 90.56 509 ALA A C 1
ATOM 3833 O O . ALA A 1 509 ? -3.395 0.222 11.056 1.00 90.56 509 ALA A O 1
ATOM 3834 N N . THR A 1 510 ? -5.548 -0.025 11.648 1.00 92.62 510 THR A N 1
ATOM 3835 C CA . THR A 1 510 ? -5.290 -0.857 12.835 1.00 92.62 510 THR A CA 1
ATOM 3836 C C . THR A 1 510 ? -4.821 -2.265 12.466 1.00 92.62 510 THR A C 1
ATOM 3838 O O . THR A 1 510 ? -3.805 -2.714 12.994 1.00 92.62 510 THR A O 1
ATOM 3841 N N . VAL A 1 511 ? -5.464 -2.927 11.497 1.00 96.19 511 VAL A N 1
ATOM 3842 C CA . VAL A 1 511 ? -5.034 -4.230 10.953 1.00 96.19 511 VAL A CA 1
ATOM 3843 C C . VAL A 1 511 ? -3.665 -4.101 10.287 1.00 96.19 511 VAL A C 1
ATOM 3845 O O . VAL A 1 511 ? -2.784 -4.919 10.542 1.00 96.19 511 VAL A O 1
ATOM 3848 N N . GLY A 1 512 ? -3.433 -3.026 9.519 1.00 93.38 512 GLY A N 1
ATOM 3849 C CA . GLY A 1 512 ? -2.123 -2.703 8.944 1.00 93.38 512 GLY A CA 1
ATOM 3850 C C . GLY A 1 512 ? -1.001 -2.684 9.984 1.00 93.38 512 GLY A C 1
ATOM 3851 O O . GLY A 1 512 ? 0.041 -3.328 9.818 1.00 93.38 512 GLY A O 1
ATOM 3852 N N . THR A 1 513 ? -1.250 -1.982 11.086 1.00 91.81 513 THR A N 1
ATOM 3853 C CA . THR A 1 513 ? -0.330 -1.853 12.218 1.00 91.81 513 THR A CA 1
ATOM 3854 C C . THR A 1 513 ? -0.105 -3.194 12.924 1.00 91.81 513 THR A C 1
ATOM 3856 O O . THR A 1 513 ? 1.037 -3.642 13.041 1.00 91.81 513 THR A O 1
ATOM 3859 N N . VAL A 1 514 ? -1.177 -3.874 13.348 1.00 95.50 514 VAL A N 1
ATOM 3860 C CA . VAL A 1 514 ? -1.094 -5.116 14.137 1.00 95.50 514 VAL A CA 1
ATOM 3861 C C . VAL A 1 514 ? -0.526 -6.280 13.321 1.00 95.50 514 VAL A C 1
ATOM 3863 O O . VAL A 1 514 ? 0.340 -6.995 13.823 1.00 95.50 514 VAL A O 1
ATOM 3866 N N . THR A 1 515 ? -0.902 -6.433 12.047 1.00 96.19 515 THR A N 1
ATOM 3867 C CA . THR A 1 515 ? -0.288 -7.425 11.143 1.00 96.19 515 THR A CA 1
ATOM 3868 C C . THR A 1 515 ? 1.208 -7.182 11.004 1.00 96.19 515 THR A C 1
ATOM 3870 O O . THR A 1 515 ? 1.975 -8.139 11.033 1.00 96.19 515 THR A O 1
ATOM 3873 N N . THR A 1 516 ? 1.654 -5.928 10.877 1.00 93.94 516 THR A N 1
ATOM 3874 C CA . THR A 1 516 ? 3.086 -5.628 10.728 1.00 93.94 516 THR A CA 1
ATOM 3875 C C . THR A 1 516 ? 3.865 -5.991 11.993 1.00 93.94 516 THR A C 1
ATOM 3877 O O . THR A 1 516 ? 4.881 -6.677 11.900 1.00 93.94 516 THR A O 1
ATOM 3880 N N . VAL A 1 517 ? 3.362 -5.617 13.176 1.00 93.38 517 VAL A N 1
ATOM 3881 C CA . VAL A 1 517 ? 3.958 -6.003 14.470 1.00 93.38 517 VAL A CA 1
ATOM 3882 C C . VAL A 1 517 ? 3.993 -7.527 14.623 1.00 93.38 517 VAL A C 1
ATOM 3884 O O . VAL A 1 517 ? 5.037 -8.101 14.936 1.00 93.38 517 VAL A O 1
ATOM 3887 N N . MET A 1 518 ? 2.880 -8.207 14.344 1.00 95.19 518 MET A N 1
ATOM 3888 C CA . MET A 1 518 ? 2.769 -9.656 14.500 1.00 95.19 518 MET A CA 1
ATOM 3889 C C . MET A 1 518 ? 3.592 -10.432 13.462 1.00 95.19 518 MET A C 1
ATOM 3891 O O . MET A 1 518 ? 4.165 -11.464 13.797 1.00 95.19 518 MET A O 1
ATOM 3895 N N . ALA A 1 519 ? 3.747 -9.920 12.239 1.00 94.44 519 ALA A N 1
ATOM 3896 C CA . ALA A 1 519 ? 4.651 -10.484 11.240 1.00 94.44 519 ALA A CA 1
ATOM 3897 C C . ALA A 1 519 ? 6.132 -10.262 11.590 1.00 94.44 519 ALA A C 1
ATOM 3899 O O . ALA A 1 519 ? 6.972 -11.087 11.228 1.00 94.44 519 ALA A O 1
ATOM 3900 N N . THR A 1 520 ? 6.466 -9.185 12.312 1.00 91.62 520 THR A N 1
ATOM 3901 C CA . THR A 1 520 ? 7.808 -8.989 12.875 1.00 91.62 520 THR A CA 1
ATOM 3902 C C . THR A 1 520 ? 8.097 -10.002 13.979 1.00 91.62 520 THR A C 1
ATOM 3904 O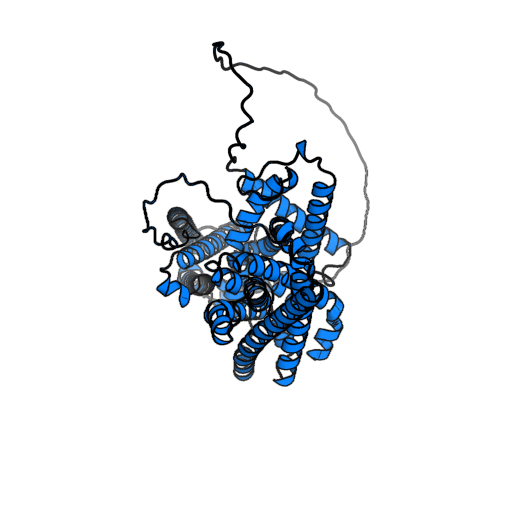 O . THR A 1 520 ? 9.072 -10.746 13.874 1.00 91.62 520 THR A O 1
ATOM 3907 N N . VAL A 1 521 ? 7.255 -10.069 15.014 1.00 91.00 521 VAL A N 1
ATOM 3908 C CA . VAL A 1 521 ? 7.449 -10.988 16.151 1.00 91.00 521 VAL A CA 1
ATOM 3909 C C . VAL A 1 521 ? 7.375 -12.448 15.684 1.00 91.00 521 VAL A C 1
ATOM 3911 O O . VAL A 1 521 ? 8.244 -13.260 15.992 1.00 91.00 521 VAL A O 1
ATOM 3914 N N . GLY A 1 522 ? 6.388 -12.770 14.847 1.00 90.31 522 GLY A N 1
ATOM 3915 C CA . GLY A 1 522 ? 6.156 -14.093 14.268 1.00 90.31 522 GLY A CA 1
ATOM 3916 C C . GLY A 1 522 ? 7.040 -14.453 13.069 1.00 90.31 522 GLY A C 1
ATOM 3917 O O . GLY A 1 522 ? 6.822 -15.505 12.469 1.00 90.31 522 GLY A O 1
ATOM 3918 N N . LYS A 1 523 ? 8.046 -13.641 12.705 1.00 91.38 523 LYS A N 1
ATOM 3919 C CA . LYS A 1 523 ? 8.903 -13.834 11.514 1.00 91.38 523 LYS A CA 1
ATOM 3920 C C . LYS A 1 523 ? 9.467 -15.253 11.386 1.00 91.38 523 LYS A C 1
ATOM 3922 O O . LYS A 1 523 ? 9.484 -15.811 10.290 1.00 91.38 523 LYS A O 1
ATOM 3927 N N . GLY A 1 524 ? 9.921 -15.843 12.494 1.00 89.56 524 GLY A N 1
ATOM 3928 C CA . GLY A 1 524 ? 10.440 -17.216 12.519 1.00 89.56 524 GLY A CA 1
ATOM 3929 C C . GLY A 1 524 ? 9.361 -18.277 12.274 1.00 89.56 524 GLY A C 1
ATOM 3930 O O . GLY A 1 524 ? 9.599 -19.235 11.542 1.00 89.56 524 GLY A O 1
ATOM 3931 N N . ILE A 1 525 ? 8.162 -18.077 12.828 1.00 91.06 525 ILE A N 1
ATOM 3932 C CA . ILE A 1 525 ? 7.010 -18.976 12.672 1.00 91.06 525 ILE A CA 1
ATOM 3933 C C . ILE A 1 525 ? 6.504 -18.930 11.227 1.00 91.06 525 ILE A C 1
ATOM 3935 O O . ILE A 1 525 ? 6.384 -19.975 10.595 1.00 91.06 525 ILE A O 1
ATOM 3939 N N . ILE A 1 526 ? 6.306 -17.732 10.666 1.00 91.44 526 ILE A N 1
ATOM 3940 C CA . ILE A 1 526 ? 5.879 -17.547 9.268 1.00 91.44 526 ILE A CA 1
ATOM 3941 C C . ILE A 1 526 ? 6.865 -18.233 8.316 1.00 91.44 526 ILE A C 1
ATOM 3943 O O . ILE A 1 526 ? 6.448 -18.977 7.433 1.00 91.44 526 ILE A O 1
ATOM 3947 N N . LYS A 1 527 ? 8.179 -18.065 8.531 1.00 91.44 527 LYS A N 1
ATOM 3948 C CA . LYS A 1 527 ? 9.193 -18.759 7.723 1.00 91.44 527 LYS A CA 1
ATOM 3949 C C . LYS A 1 527 ? 9.101 -20.281 7.824 1.00 91.44 527 LYS A C 1
ATOM 3951 O O . LYS A 1 527 ? 9.161 -20.913 6.782 1.00 91.44 527 LYS A O 1
ATOM 3956 N N . ARG A 1 528 ? 8.903 -20.853 9.019 1.00 91.06 528 ARG A N 1
ATOM 3957 C CA . ARG A 1 528 ? 8.731 -22.310 9.219 1.00 91.06 528 ARG A CA 1
ATOM 3958 C C . ARG A 1 528 ? 7.434 -22.865 8.620 1.00 91.06 528 ARG A C 1
ATOM 3960 O O . ARG A 1 528 ? 7.394 -24.012 8.191 1.00 91.06 528 ARG A O 1
ATOM 3967 N N . ILE A 1 529 ? 6.364 -22.069 8.586 1.00 90.25 529 ILE A N 1
ATOM 3968 C CA . ILE A 1 529 ? 5.120 -22.452 7.903 1.00 90.25 529 ILE A CA 1
ATOM 3969 C C . ILE A 1 529 ? 5.346 -22.494 6.385 1.00 90.25 529 ILE A C 1
ATOM 3971 O O . ILE A 1 529 ? 4.817 -23.373 5.713 1.00 90.25 529 ILE A O 1
ATOM 3975 N N . VAL A 1 530 ? 6.149 -21.573 5.849 1.00 88.44 530 VAL A N 1
ATOM 3976 C CA . VAL A 1 530 ? 6.334 -21.357 4.405 1.00 88.44 530 VAL A CA 1
ATOM 3977 C C . VAL A 1 530 ? 7.534 -22.110 3.790 1.00 88.44 530 VAL A C 1
ATOM 3979 O O . VAL A 1 530 ? 7.608 -22.248 2.566 1.00 88.44 530 VAL A O 1
ATOM 3982 N N . SER A 1 531 ? 8.461 -22.608 4.610 1.00 82.19 531 SER A N 1
ATOM 3983 C CA . SER A 1 531 ? 9.444 -23.642 4.246 1.00 82.19 531 SER A CA 1
ATOM 3984 C C . SER A 1 531 ? 8.792 -25.018 4.222 1.00 82.19 531 SER A C 1
ATOM 3986 O O . SER A 1 531 ? 8.826 -25.673 3.170 1.00 82.19 531 SER A O 1
#

Organism: NCBI:txid722753

Solvent-accessible surface area (backbone atoms only — not comparable to full-atom values): 29113 Å² total; per-residue (Å²): 138,82,85,57,72,65,64,60,53,51,54,58,49,50,53,55,52,71,75,67,64,88,81,87,78,90,80,81,90,80,90,88,81,88,87,88,87,88,88,87,85,84,88,80,91,84,88,86,87,86,89,84,90,81,83,90,81,91,78,90,80,79,90,69,78,83,72,80,74,79,79,57,87,58,50,38,56,55,24,37,50,52,38,43,50,47,29,50,51,30,45,54,50,26,56,76,67,72,34,63,72,61,49,63,37,26,56,51,38,10,53,53,52,34,53,47,51,57,51,50,62,72,72,51,56,72,91,71,32,45,84,46,96,83,78,54,82,57,42,44,67,72,53,63,51,43,47,49,12,32,54,53,36,59,76,46,48,76,60,23,52,39,40,33,53,48,44,42,85,71,53,82,80,70,56,70,68,56,51,50,50,51,66,50,50,43,58,54,48,28,53,48,32,28,53,55,26,30,54,52,29,50,51,49,54,49,55,53,55,70,68,60,73,78,76,80,82,80,78,90,76,79,90,79,89,79,90,90,80,83,93,82,84,94,82,80,77,78,77,75,79,71,78,77,76,69,92,66,57,74,66,58,39,55,50,30,47,51,50,19,51,52,28,43,52,53,37,38,51,58,56,59,43,54,82,80,48,91,69,62,64,43,59,58,35,45,34,48,19,50,18,49,36,29,41,40,52,24,34,30,48,49,24,61,65,46,57,72,84,49,33,77,77,46,38,28,66,57,44,16,32,51,50,45,47,50,49,32,45,52,43,13,66,76,48,72,70,42,58,49,69,56,42,48,42,54,37,44,51,81,36,85,48,90,56,56,34,11,28,31,33,58,30,49,54,50,35,35,26,42,44,30,32,44,24,55,62,53,54,78,39,48,66,65,45,61,77,39,37,69,46,52,49,49,43,16,53,50,42,24,52,52,40,37,49,51,40,25,48,52,28,38,74,71,67,41,57,44,49,61,31,39,13,45,28,45,30,44,26,40,50,64,56,21,32,50,50,14,54,58,70,58,19,44,46,32,59,17,36,48,48,17,50,52,22,10,51,48,24,40,75,42,37,72,60,49,35,53,76,72,68,52,74,56,38,60,36,46,9,31,12,36,2,41,21,8,8,67,48,11,24,59,55,38,58,84,41,73,74,17,25,62,33,5,53,49,23,24,55,44,20,32,51,43,31,48,55,48,51,43,76,37,43,68,57,55,49,64,55,32,104

Sequence (531 aa):
MSPTSSSRSSLYTSLYTSLHTPSYTPVHKSSIVPSSTTKSTQFSTSSSSLFSTSSTTTTSNTPQPPSPFSVCPVTPLLSTFTLILIDLAFKRLFAFLNLTTKFPSALAACLTLLSTFFLVDRFTPQTSKYPVTDGSTSETLFFHYFNPGATLLSKWLALFFVPSLVTLPLIPRPPAADLIKLAVILPIGFLFSLFSTAFLVSSVTKLKGLSKVSPPPPPDVTPNVTQDSEVLELSETPPSPSPPAPPFEKSTLKNLFRVSKVSFVLSYLLTRSFVSFPVPLYLSNFLRATFYLSFTLSSFVYGALLPPKLTSYLHPLITCTALTNLAAVFRGRLVSGLPYKEELMIYTMKNLMPATFGAGDVLLFLLGPAVVSLSISMFQKRDLVSSNFPEVLATAFGSSFLGLLVTSLTSKSLGLKSSLSLSLAPRCITTPLAISVSNMLGGIPSITAGSVVVTGLLGANFGPRLLTIFNITEPTTRGLSIGAASHGLGTAAVKGENDAFPFAAIAMATVGTVTTVMATVGKGIIKRIVS

pLDDT: mean 76.99, std 24.93, range [20.36, 97.81]

Foldseek 3Di:
DDDDPVVVVVVVVVVVVVVPDPDDDDDDDDDDDDDDDDDDDDDDDDDDDDDDDDDDDDDDDDDDDDDDDDPDPCLLVVLLVVLLVLLVVLVVVCVVVVCLLQARSLLVLQVVVLVVLVVCVVPDDQVQFDDDPVPDRGHHPSLVSNVSNLVVLVLCVLLLLLLLQLLLVLDDDDDPLLVVLLVVLLVVLLVCLLVQLLVLLVVLVVVVVVVPDDDDDDDDDDDDDDDDDDDDDPDDDDPDPDDPPQSDDPVQLVVLVVQLVVLLVVLQCVLVCCVPDPDPLLVNLQSLQSNLLSLLVNQLSVLSPDDPVVCLPRPSSNSSSVRSLVVLCVCCVRGNVHDSSVSSCQQCVVDPPSRRGHNSNVSNSSLSSNSSSLSSVLSVCVVVCVVSVVSLVSLQQVSLVCSLVSLLLSCVVSVRALQLSLLRNLLQADLSLSLSLSVSLNHRSSSNNVSNVSQQSCLLNCLLVVCVVVVVDDQLSSQLSSLRSRNPSNLVSCVVVVSNSSNSSSNNSSNSSSSSVCSSVCSVVSSVSSD

InterPro domains:
  IPR007300 CidB/LrgB family [PF04172] (296-520)
  IPR007300 CidB/LrgB family [PTHR30249] (60-521)

Radius of gyration: 28.49 Å; Cα contacts (8 Å, |Δi|>4): 676; chains: 1; bounding box: 102×83×75 Å

Mean predicted aligned error: 12.97 Å

Secondary structure (DSSP, 8-state):
-PPPHHHHHHHHHHHHHHTT-------------------------------------------PPPPP----TTHHHHHHHHHHHHHHHHHHHHHHTT-TTTS-HHHHHHHHHHHHHHHHHHHS-GGGSBPPTTSPPPBPHHHHHHHHHHHHHHHHHHHHTHHHHHTGGGSPPPPHHHHHHHHHHHHHHHHHHHHHHHHHHHHHHHHHHHH-PPPPPPPP----------------PPPP-PPPPPSS-HHHHHHHHHHHHHHHHHHHHHHHHTTTS---HHHHHHHHHHHHHHHHHHHHHHHHTS-HHHHTTS-HHHHHHHHHHHHHHHHIIIII---HHHHHHHH--S---TTT--HHHHHHHHHHHHHHTHHHHHHHTHHHHHHTHHHHHHHHHHHHHHHHHHHHHHHHHTT--HHHHHHHTTTTS-HHHHHHHHHHHT--HHHHHHHHHHHHHHHHHHHHHHHHHTT---HHHHHHHHHHHHHHHHHHHGGG-TTTHHHHHHHHHHHHHHHHHHHHHTHHHHHHHH-